Protein AF-0000000082934826 (afdb_homodimer)

Radius of gyration: 30.68 Å; Cα contacts (8 Å, |Δi|>4): 494; chains: 2; bounding box: 65×77×59 Å

Foldseek 3Di:
DDPVVVVVVVVCVVVVVVDVVVDDLVNVLLVVLLVVLLVVLVVCLVVVLVCCVPVHCQLVVQLVVVLVLLDDDDPQPCVDLVSLLVSLVPDPDDPVLSVVLNVPPDPVQCVVQVHDDSSSSSSNVVSSVVSSVVSSVVSSVVSSVVSVVVCVVVCVSVVCDVNPVVVVVVVVVVVVVVVLVVLLVVLVVVVVCPPPPVCVVVVVVLVPDDPSVVSNVPSVVVVVCVVVVD/DDPVVVVVVVVCVVVVVVDVVVDDLVNVLLVVLLVVLLVVLVVCLVVVLVCCVPVHCQLVVQLVVVLVLLDDDPPQPCVDLVSLLVSLVPDPDDPVLSVVLNVQPDPVQCVVQVHDDSSSSSSNVVSSVVSSVVSSVVSSVVSSVVSVVVCVVVCVSVVCDVNPVVVVVVVVVVVVVVVLVVLLVVLVVVVVCPPPPVCVVVVVVLVPDDVSVVSNVPSVVVVVCVVVVD

Structure (mmCIF, N/CA/C/O backbone):
data_AF-0000000082934826-model_v1
#
loop_
_entity.id
_entity.type
_entity.pdbx_description
1 polymer 'CvpA family protein'
#
loop_
_atom_site.group_PDB
_atom_site.id
_atom_site.type_symbol
_atom_site.label_atom_id
_atom_site.label_alt_id
_atom_site.label_comp_id
_atom_site.label_asym_id
_atom_site.label_entity_id
_atom_site.label_seq_id
_atom_site.pdbx_PDB_ins_code
_atom_site.Cartn_x
_atom_site.Cartn_y
_atom_site.Cartn_z
_atom_site.occupancy
_atom_site.B_iso_or_equiv
_atom_site.auth_seq_id
_atom_site.auth_comp_id
_atom_site.auth_asym_id
_atom_site.auth_atom_id
_atom_site.pdbx_PDB_model_num
ATOM 1 N N . MET A 1 1 ? -9.789 19.953 -13.57 1 86.5 1 MET A N 1
ATOM 2 C CA . MET A 1 1 ? -8.516 20.375 -12.984 1 86.5 1 MET A CA 1
ATOM 3 C C . MET A 1 1 ? -8.383 21.891 -13.008 1 86.5 1 MET A C 1
ATOM 5 O O . MET A 1 1 ? -8.711 22.531 -14.016 1 86.5 1 MET A O 1
ATOM 9 N N . ASN A 1 2 ? -8.141 22.547 -11.875 1 93.75 2 ASN A N 1
ATOM 10 C CA . ASN A 1 2 ? -7.98 24 -11.812 1 93.75 2 ASN A CA 1
ATOM 11 C C . ASN A 1 2 ? -6.59 24.391 -11.312 1 93.75 2 ASN A C 1
ATOM 13 O O . ASN A 1 2 ? -5.668 23.562 -11.336 1 93.75 2 ASN A O 1
ATOM 17 N N . VAL A 1 3 ? -6.438 25.641 -10.992 1 94.25 3 VAL A N 1
ATOM 18 C CA . VAL A 1 3 ? -5.137 26.203 -10.633 1 94.25 3 VAL A CA 1
ATOM 19 C C . VAL A 1 3 ? -4.598 25.484 -9.391 1 94.25 3 VAL A C 1
ATOM 21 O O . VAL A 1 3 ? -3.395 25.25 -9.281 1 94.25 3 VAL A O 1
ATOM 24 N N . ALA A 1 4 ? -5.492 25.156 -8.484 1 95.19 4 ALA A N 1
ATOM 25 C CA . ALA A 1 4 ? -5.074 24.469 -7.266 1 95.19 4 ALA A CA 1
ATOM 26 C C . ALA A 1 4 ? -4.445 23.109 -7.598 1 95.19 4 ALA A C 1
ATOM 28 O O . ALA A 1 4 ? -3.432 22.734 -7.008 1 95.19 4 ALA A O 1
ATOM 29 N N . ASP A 1 5 ? -4.984 22.453 -8.531 1 96.56 5 ASP A N 1
ATOM 30 C CA . ASP A 1 5 ? -4.453 21.172 -8.969 1 96.56 5 ASP A CA 1
ATOM 31 C C . ASP A 1 5 ? -3.078 21.328 -9.609 1 96.56 5 ASP A C 1
ATOM 33 O O . ASP A 1 5 ? -2.166 20.547 -9.344 1 96.56 5 ASP A O 1
ATOM 37 N N . ILE A 1 6 ? -2.971 22.344 -10.391 1 95.69 6 ILE A N 1
ATOM 38 C CA . ILE A 1 6 ? -1.717 22.578 -11.094 1 95.69 6 ILE A CA 1
ATOM 39 C C . ILE A 1 6 ? -0.618 22.922 -10.086 1 95.69 6 ILE A C 1
ATOM 41 O O . ILE A 1 6 ? 0.515 22.453 -10.219 1 95.69 6 ILE A O 1
ATOM 45 N N . LEU A 1 7 ? -0.935 23.719 -9.109 1 95.44 7 LEU A N 1
ATOM 46 C CA . LEU A 1 7 ? 0.039 24.094 -8.094 1 95.44 7 LEU A CA 1
ATOM 47 C C . LEU A 1 7 ? 0.5 22.891 -7.293 1 95.44 7 LEU A C 1
ATOM 49 O O . LEU A 1 7 ? 1.692 22.734 -7.016 1 95.44 7 LEU A O 1
ATOM 53 N N . VAL A 1 8 ? -0.449 22.016 -6.98 1 95.69 8 VAL A N 1
ATOM 54 C CA . VAL A 1 8 ? -0.119 20.812 -6.219 1 95.69 8 VAL A CA 1
ATOM 55 C C . VAL A 1 8 ? 0.763 19.891 -7.062 1 95.69 8 VAL A C 1
ATOM 57 O O . VAL A 1 8 ? 1.768 19.359 -6.578 1 95.69 8 VAL A O 1
ATOM 60 N N . LEU A 1 9 ? 0.412 19.797 -8.32 1 95.19 9 LEU A N 1
ATOM 61 C CA . LEU A 1 9 ? 1.194 18.938 -9.203 1 95.19 9 LEU A CA 1
ATOM 62 C C . LEU A 1 9 ? 2.596 19.516 -9.406 1 95.19 9 LEU A C 1
ATOM 64 O O . LEU 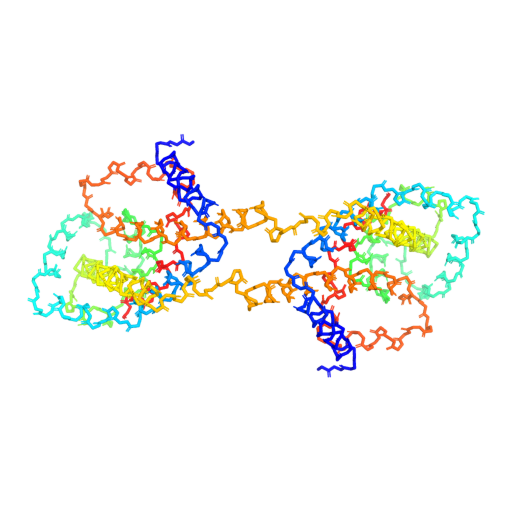A 1 9 ? 3.576 18.766 -9.414 1 95.19 9 LEU A O 1
ATOM 68 N N . ALA A 1 10 ? 2.678 20.797 -9.633 1 95.75 10 ALA A N 1
ATOM 69 C CA . ALA A 1 10 ? 3.973 21.453 -9.781 1 95.75 10 ALA A CA 1
ATOM 70 C C . ALA A 1 10 ? 4.844 21.234 -8.547 1 95.75 10 ALA A C 1
ATOM 72 O O . ALA A 1 10 ? 6.047 20.984 -8.664 1 95.75 10 ALA A O 1
ATOM 73 N N . PHE A 1 11 ? 4.27 21.391 -7.418 1 95.81 11 PHE A N 1
ATOM 74 C CA . PHE A 1 11 ? 4.98 21.172 -6.164 1 95.81 11 PHE A CA 1
ATOM 75 C C . PHE A 1 11 ? 5.562 19.766 -6.109 1 95.81 11 PHE A C 1
ATOM 77 O O . PHE A 1 11 ? 6.727 19.578 -5.742 1 95.81 11 PHE A O 1
ATOM 84 N N . PHE A 1 12 ? 4.758 18.703 -6.543 1 95.38 12 PHE A N 1
ATOM 85 C CA . PHE A 1 12 ? 5.219 17.312 -6.508 1 95.38 12 PHE A CA 1
ATOM 86 C C . PHE A 1 12 ? 6.324 17.094 -7.531 1 95.38 12 PHE A C 1
ATOM 88 O O . PHE A 1 12 ? 7.285 16.359 -7.262 1 95.38 12 PHE A O 1
ATOM 95 N N . VAL A 1 13 ? 6.188 17.734 -8.656 1 95.12 13 VAL A N 1
ATOM 96 C CA . VAL A 1 13 ? 7.195 17.562 -9.695 1 95.12 13 VAL A CA 1
ATOM 97 C C . VAL A 1 13 ? 8.523 18.172 -9.234 1 95.12 13 VAL A C 1
ATOM 99 O O . VAL A 1 13 ? 9.578 17.547 -9.375 1 95.12 13 VAL A O 1
ATOM 102 N N . VAL A 1 14 ? 8.453 19.344 -8.641 1 95.12 14 VAL A N 1
ATOM 103 C CA . VAL A 1 14 ? 9.656 20.031 -8.18 1 95.12 14 VAL A CA 1
ATOM 104 C C . VAL A 1 14 ? 10.297 19.234 -7.043 1 95.12 14 VAL A C 1
ATOM 106 O O . VAL A 1 14 ? 11.5 18.969 -7.062 1 95.12 14 VAL A O 1
ATOM 109 N N . ASN A 1 15 ? 9.484 18.812 -6.066 1 93.88 15 ASN A N 1
ATOM 110 C CA . ASN A 1 15 ? 9.984 18.031 -4.938 1 93.88 15 ASN A CA 1
ATOM 111 C C . ASN A 1 15 ? 10.539 16.672 -5.395 1 93.88 15 ASN A C 1
ATOM 113 O O . ASN A 1 15 ? 11.578 16.234 -4.906 1 93.88 15 ASN A O 1
ATOM 117 N N . GLY A 1 16 ? 9.805 16.094 -6.312 1 94.19 16 GLY A N 1
ATOM 118 C CA . GLY A 1 16 ? 10.281 14.836 -6.863 1 94.19 16 GLY A CA 1
ATOM 119 C C . GLY A 1 16 ? 11.578 14.977 -7.645 1 94.19 16 GLY A C 1
ATOM 120 O O . GLY A 1 16 ? 12.477 14.141 -7.52 1 94.19 16 GLY A O 1
ATOM 121 N N . TRP A 1 17 ? 11.68 16.094 -8.398 1 93.62 17 TRP A N 1
ATOM 122 C CA . TRP A 1 17 ? 12.867 16.328 -9.203 1 93.62 17 TRP A CA 1
ATOM 123 C C . TRP A 1 17 ? 14.086 16.562 -8.32 1 93.62 17 TRP A C 1
ATOM 125 O O . TRP A 1 17 ? 15.172 16.031 -8.594 1 93.62 17 TRP A O 1
ATOM 135 N N . ILE A 1 18 ? 13.984 17.312 -7.352 1 93.44 18 ILE A N 1
ATOM 136 C CA . ILE A 1 18 ? 15.062 17.578 -6.41 1 93.44 18 ILE A CA 1
ATOM 137 C C . ILE A 1 18 ? 15.516 16.281 -5.758 1 93.44 18 ILE A C 1
ATOM 139 O O . ILE A 1 18 ? 16.719 16 -5.664 1 93.44 18 ILE A O 1
ATOM 143 N N . ALA A 1 19 ? 14.586 15.406 -5.387 1 92.56 19 ALA A N 1
ATOM 144 C CA . ALA A 1 19 ? 14.891 14.133 -4.738 1 92.56 19 ALA A CA 1
ATOM 145 C C . ALA A 1 19 ? 15.516 13.148 -5.723 1 92.56 19 ALA A C 1
ATOM 147 O O . ALA A 1 19 ? 16.375 12.344 -5.344 1 92.56 19 ALA A O 1
ATOM 148 N N . TYR A 1 20 ? 15.047 13.312 -6.953 1 90.56 20 TYR A N 1
ATOM 149 C CA . TYR A 1 20 ? 15.648 12.531 -8.016 1 90.56 20 TYR A CA 1
ATOM 150 C C . TYR A 1 20 ? 17.141 12.82 -8.141 1 90.56 20 TYR A C 1
ATOM 152 O O . TYR A 1 20 ? 17.953 11.906 -8.242 1 90.56 20 TYR A O 1
ATOM 160 N N . LYS A 1 21 ? 17.391 14.109 -8.078 1 89.81 21 LYS A N 1
ATOM 161 C CA . LYS A 1 21 ? 18.781 14.539 -8.211 1 89.81 21 LYS A CA 1
ATOM 162 C C . LYS A 1 21 ? 19.594 14.18 -6.973 1 89.81 21 LYS A C 1
ATOM 164 O O . LYS A 1 21 ? 20.766 13.852 -7.074 1 89.81 21 LYS A O 1
ATOM 169 N N . ARG A 1 22 ? 19.047 14.164 -5.805 1 84.44 22 ARG A N 1
ATOM 170 C CA . ARG A 1 22 ? 19.719 13.883 -4.539 1 84.44 22 ARG A CA 1
ATOM 171 C C . ARG A 1 22 ? 19.984 12.391 -4.379 1 84.44 22 ARG A C 1
ATOM 173 O O . ARG A 1 22 ? 20.969 11.992 -3.76 1 84.44 22 ARG A O 1
ATOM 180 N N . GLY A 1 23 ? 19.016 11.547 -4.922 1 80.56 23 GLY A N 1
ATOM 181 C CA . GLY A 1 23 ? 19.188 10.102 -4.859 1 80.56 23 GLY A CA 1
ATOM 182 C C . GLY A 1 23 ? 18.453 9.461 -3.699 1 80.56 23 GLY A C 1
ATOM 183 O O . GLY A 1 23 ? 17.828 10.156 -2.9 1 80.56 23 GLY A O 1
ATOM 184 N N . LEU A 1 24 ? 18.5 8.25 -3.607 1 80.44 24 LEU A N 1
ATOM 185 C CA . LEU A 1 24 ? 17.734 7.395 -2.711 1 80.44 24 LEU A CA 1
ATOM 186 C C . LEU A 1 24 ? 18.094 7.66 -1.256 1 80.44 24 LEU A C 1
ATOM 188 O O . LEU A 1 24 ? 17.219 7.957 -0.435 1 80.44 24 LEU A O 1
ATOM 192 N N . VAL A 1 25 ? 19.344 7.562 -0.94 1 76.81 25 VAL A N 1
ATOM 193 C CA . VAL A 1 25 ? 19.812 7.59 0.444 1 76.81 25 VAL A CA 1
ATOM 194 C C . VAL A 1 25 ? 19.422 8.914 1.093 1 76.81 25 VAL A C 1
ATOM 196 O O . VAL A 1 25 ? 18.797 8.938 2.16 1 76.81 25 VAL A O 1
ATOM 199 N N . LEU A 1 26 ? 19.703 9.992 0.47 1 79.81 26 LEU A N 1
ATOM 200 C CA . LEU A 1 26 ? 19.406 11.305 1.022 1 79.81 26 LEU A CA 1
ATOM 201 C C . LEU A 1 26 ? 17.906 11.547 1.1 1 79.81 26 LEU A C 1
ATOM 203 O O . LEU A 1 26 ? 17.406 12.086 2.09 1 79.81 26 LEU A O 1
ATOM 207 N N . SER A 1 27 ? 17.281 11.086 0.056 1 86.56 27 SER A N 1
ATOM 208 C CA . SER A 1 27 ? 15.828 11.266 0.029 1 86.56 27 SER A CA 1
ATOM 209 C C . SER A 1 27 ? 15.148 10.422 1.095 1 86.56 27 SER A C 1
ATOM 211 O O . SER A 1 27 ? 14.156 10.844 1.691 1 86.56 27 SER A O 1
ATOM 213 N N . LEU A 1 28 ? 15.641 9.281 1.301 1 83.81 28 LEU A N 1
ATOM 214 C CA . LEU A 1 28 ? 15.117 8.422 2.361 1 83.81 28 LEU A CA 1
ATOM 215 C C . LEU A 1 28 ? 15.344 9.055 3.73 1 83.81 28 LEU A C 1
ATOM 217 O O . LEU A 1 28 ? 14.445 9.039 4.582 1 83.81 28 LEU A O 1
ATOM 221 N N . PHE A 1 29 ? 16.453 9.578 3.936 1 81.38 29 PHE A N 1
ATOM 222 C CA . PHE A 1 29 ? 16.75 10.219 5.211 1 81.38 29 PHE A CA 1
ATOM 223 C C . PHE A 1 29 ? 15.82 11.406 5.449 1 81.38 29 PHE A C 1
ATOM 225 O O . PHE A 1 29 ? 15.344 11.609 6.57 1 81.38 29 PHE A O 1
ATOM 232 N N . LYS A 1 30 ? 15.609 12.117 4.422 1 85.94 30 LYS A N 1
ATOM 233 C CA . LYS A 1 30 ? 14.711 13.266 4.539 1 85.94 30 LYS A CA 1
ATOM 234 C C . LYS A 1 30 ? 13.289 12.82 4.871 1 85.94 30 LYS A C 1
ATOM 236 O O . LYS A 1 30 ? 12.602 13.461 5.668 1 85.94 30 LYS A O 1
ATOM 241 N N . LEU A 1 31 ? 12.938 11.773 4.25 1 89.19 31 LEU A N 1
ATOM 242 C CA . LEU A 1 31 ? 11.617 11.234 4.52 1 89.19 31 LEU A CA 1
ATOM 243 C C . LEU A 1 31 ? 11.516 10.734 5.957 1 89.19 31 LEU A C 1
ATOM 245 O O . LEU A 1 31 ? 10.547 11.039 6.66 1 89.19 31 LEU A O 1
ATOM 249 N N . ILE A 1 32 ? 12.508 10 6.387 1 86.12 32 ILE A N 1
ATOM 250 C CA . ILE A 1 32 ? 12.523 9.469 7.746 1 86.12 32 ILE A CA 1
ATOM 251 C C . ILE A 1 32 ? 12.516 10.617 8.75 1 86.12 32 ILE A C 1
ATOM 253 O O . ILE A 1 32 ? 11.789 10.57 9.75 1 86.12 32 ILE A O 1
ATOM 257 N N . SER A 1 33 ? 13.297 11.586 8.438 1 85.88 33 SER A N 1
ATOM 258 C CA . SER A 1 33 ? 13.344 12.758 9.305 1 85.88 33 SER A CA 1
ATOM 259 C C . SER A 1 33 ? 11.984 13.453 9.375 1 85.88 33 SER A C 1
ATOM 261 O O . SER A 1 33 ? 11.547 13.867 10.453 1 85.88 33 SER A O 1
ATOM 263 N N . SER A 1 34 ? 11.328 13.5 8.203 1 89.12 34 SER A N 1
ATOM 264 C CA . SER A 1 34 ? 10.016 14.148 8.156 1 89.12 34 SER A CA 1
ATOM 265 C C . SER A 1 34 ? 8.984 13.359 8.953 1 89.12 34 SER A C 1
ATOM 267 O O . SER A 1 34 ? 8.188 13.938 9.695 1 89.12 34 SER A O 1
ATOM 269 N N . ILE A 1 35 ? 9.016 12.117 8.875 1 90.81 35 ILE A N 1
ATOM 270 C CA . ILE A 1 35 ? 8.102 11.258 9.609 1 90.81 35 ILE A CA 1
ATOM 271 C C . ILE A 1 35 ? 8.383 11.359 11.109 1 90.81 35 ILE A C 1
ATOM 273 O O . ILE A 1 35 ? 7.461 11.516 11.914 1 90.81 35 ILE A O 1
ATOM 277 N N . ALA A 1 36 ? 9.656 11.273 11.438 1 89.44 36 ALA A N 1
ATOM 278 C CA . ALA A 1 36 ? 10.047 11.414 12.844 1 89.44 36 ALA A CA 1
ATOM 279 C C . ALA A 1 36 ? 9.602 12.758 13.406 1 89.44 36 ALA A C 1
ATOM 281 O O . ALA A 1 36 ? 9.102 12.836 14.523 1 89.44 36 ALA A O 1
ATOM 282 N N . SER A 1 37 ? 9.805 13.781 12.57 1 91.06 37 SER A N 1
ATOM 283 C CA . SER A 1 37 ? 9.398 15.117 12.992 1 91.06 37 SER A CA 1
ATOM 284 C C . SER A 1 37 ? 7.895 15.188 13.219 1 91.06 37 SER A C 1
ATOM 286 O O . SER A 1 37 ? 7.434 15.836 14.164 1 91.06 37 SER A O 1
ATOM 288 N N . MET A 1 38 ? 7.16 14.523 12.43 1 88.75 38 MET A N 1
ATOM 289 C CA . MET A 1 38 ? 5.703 14.5 12.562 1 88.75 38 MET A CA 1
ATOM 290 C C . MET A 1 38 ? 5.289 13.812 13.859 1 88.75 38 MET A C 1
ATOM 292 O O . MET A 1 38 ? 4.445 14.32 14.602 1 88.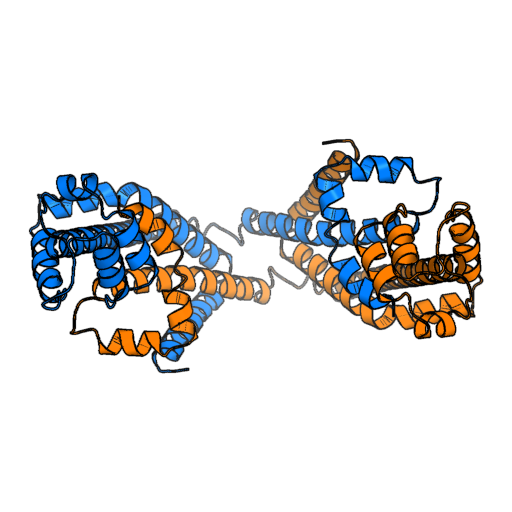75 38 MET A O 1
ATOM 296 N N . ILE A 1 39 ? 5.879 12.727 14.164 1 88.31 39 ILE A N 1
ATOM 297 C CA . ILE A 1 39 ? 5.57 11.961 15.367 1 88.31 39 ILE A CA 1
ATOM 298 C C . ILE A 1 39 ? 5.949 12.773 16.609 1 88.31 39 ILE A C 1
ATOM 300 O O . ILE A 1 39 ? 5.164 12.883 17.547 1 88.31 39 ILE A O 1
ATOM 304 N N . LEU A 1 40 ? 7.102 13.359 16.516 1 89 40 LEU A N 1
ATOM 305 C CA . LEU A 1 40 ? 7.559 14.156 17.641 1 89 40 LEU A CA 1
ATOM 306 C C . LEU A 1 40 ? 6.684 15.391 17.828 1 89 40 LEU A C 1
ATOM 308 O O . LEU A 1 40 ? 6.414 15.805 18.953 1 89 40 LEU A O 1
ATOM 312 N N . SER A 1 41 ? 6.297 15.93 16.719 1 90 41 SER A N 1
ATOM 313 C CA . SER A 1 41 ? 5.422 17.094 16.812 1 90 41 SER A CA 1
ATOM 314 C C . SER A 1 41 ? 4.094 16.734 17.484 1 90 41 SER A C 1
ATOM 316 O O . SER A 1 41 ? 3.545 17.531 18.25 1 90 41 SER A O 1
ATOM 318 N N . TYR A 1 42 ? 3.652 15.578 17.297 1 86.12 42 TYR A N 1
ATOM 319 C CA . TYR A 1 42 ? 2.412 15.109 17.891 1 86.12 42 TYR A CA 1
ATOM 320 C C . TYR A 1 42 ? 2.57 14.938 19.406 1 86.12 42 TYR A C 1
ATOM 322 O O . TYR A 1 42 ? 1.627 15.164 20.156 1 86.12 42 TYR A O 1
ATOM 330 N N . THR A 1 43 ? 3.682 14.562 19.875 1 87.62 43 THR A N 1
ATOM 331 C CA . THR A 1 43 ? 3.916 14.305 21.297 1 87.62 43 THR A CA 1
ATOM 332 C C . THR A 1 43 ? 4.262 15.594 22.031 1 87.62 43 THR A C 1
ATOM 334 O O . THR A 1 43 ? 3.93 15.75 23.203 1 87.62 43 THR A O 1
ATOM 337 N N . LEU A 1 44 ? 4.758 16.578 21.312 1 91.44 44 LEU A N 1
ATOM 338 C CA . LEU A 1 44 ? 5.316 17.75 21.984 1 91.44 44 LEU A CA 1
ATOM 339 C C . LEU A 1 44 ? 4.41 18.969 21.812 1 91.44 44 LEU A C 1
ATOM 341 O O . LEU A 1 44 ? 4.555 19.953 22.531 1 91.44 44 LEU A O 1
ATOM 345 N N . TYR A 1 45 ? 3.471 18.906 20.859 1 90.62 45 TYR A N 1
ATOM 346 C CA . TYR A 1 45 ? 2.711 20.109 20.547 1 90.62 45 TYR A CA 1
ATOM 347 C C . TYR A 1 45 ? 1.927 20.594 21.75 1 90.62 45 TYR A C 1
ATOM 349 O O . TYR A 1 45 ? 1.688 21.797 21.891 1 90.62 45 TYR A O 1
ATOM 357 N N . PRO A 1 46 ? 1.474 19.688 22.703 1 89.81 46 PRO A N 1
ATOM 358 C CA . PRO A 1 46 ? 0.703 20.172 23.844 1 89.81 46 PRO A CA 1
ATOM 359 C C . PRO A 1 46 ? 1.494 21.156 24.719 1 89.81 46 PRO A C 1
ATOM 361 O O . PRO A 1 46 ? 0.915 22.062 25.312 1 89.81 46 PRO A O 1
ATOM 364 N N . ILE A 1 47 ? 2.752 20.969 24.812 1 92.44 47 ILE A N 1
ATOM 365 C CA . ILE A 1 47 ? 3.604 21.859 25.578 1 92.44 47 ILE A CA 1
ATOM 366 C C . ILE A 1 47 ? 3.572 23.266 24.953 1 92.44 47 ILE A C 1
ATOM 368 O O . ILE A 1 47 ? 3.377 24.25 25.656 1 92.44 47 ILE A O 1
ATOM 372 N N . VAL A 1 48 ? 3.654 23.312 23.656 1 92.88 48 VAL A N 1
ATOM 373 C CA . VAL A 1 48 ? 3.66 24.578 22.938 1 92.88 48 VAL A CA 1
ATOM 374 C C . VAL A 1 48 ? 2.258 25.188 22.953 1 92.88 48 VAL A C 1
ATOM 376 O O . VAL A 1 48 ? 2.1 26.391 23.109 1 92.88 48 VAL A O 1
ATOM 379 N N . SER A 1 49 ? 1.272 24.328 22.781 1 92.44 49 SER A N 1
ATOM 380 C CA . SER A 1 49 ? -0.113 24.781 22.812 1 92.44 49 SER A CA 1
ATOM 381 C C . SER A 1 49 ? -0.453 25.438 24.156 1 92.44 49 SER A C 1
ATOM 383 O O . SER A 1 49 ? -1.064 26.5 24.188 1 92.44 49 SER A O 1
ATOM 385 N N . ALA A 1 50 ? -0.083 24.781 25.25 1 92.12 50 ALA A N 1
ATOM 386 C CA . ALA A 1 50 ? -0.32 25.328 26.594 1 92.12 50 ALA A CA 1
ATOM 387 C C . ALA A 1 50 ? 0.37 26.672 26.766 1 92.12 50 ALA A C 1
ATOM 389 O O . ALA A 1 50 ? -0.214 27.609 27.328 1 92.12 50 ALA A O 1
ATOM 390 N N . TYR A 1 51 ? 1.535 26.75 26.297 1 93 51 TYR A N 1
ATOM 391 C CA . TYR A 1 51 ? 2.279 28 26.375 1 93 51 TYR A CA 1
ATOM 392 C C . TYR A 1 51 ? 1.584 29.109 25.578 1 93 51 TYR A C 1
ATOM 394 O O . TYR A 1 51 ? 1.428 30.234 26.078 1 93 51 TYR A O 1
ATOM 402 N N . LEU A 1 52 ? 1.084 28.812 24.375 1 91.62 52 LEU A N 1
ATOM 403 C CA . LEU A 1 52 ? 0.436 29.797 23.516 1 91.62 52 LEU A CA 1
ATOM 404 C C . LEU A 1 52 ? -0.892 30.25 24.125 1 91.62 52 LEU A C 1
ATOM 406 O O . LEU A 1 52 ? -1.259 31.422 24.016 1 91.62 52 LEU A O 1
ATOM 410 N N . ARG A 1 53 ? -1.503 29.391 24.797 1 88.31 53 ARG A N 1
ATOM 411 C CA . ARG A 1 53 ? -2.803 29.688 25.391 1 88.31 53 ARG A CA 1
ATOM 412 C C . ARG A 1 53 ? -2.654 30.562 26.625 1 88.31 53 ARG A C 1
ATOM 414 O O . ARG A 1 53 ? -3.477 31.453 26.859 1 88.31 53 ARG A O 1
ATOM 421 N N . THR A 1 54 ? -1.649 30.281 27.391 1 88.44 54 THR A N 1
ATOM 422 C CA . THR A 1 54 ? -1.512 30.953 28.672 1 88.44 54 THR A CA 1
ATOM 423 C C . THR A 1 54 ? -0.674 32.219 28.547 1 88.44 54 THR A C 1
ATOM 425 O O . THR A 1 54 ? -0.919 33.219 29.234 1 88.44 54 THR A O 1
ATOM 428 N N . SER A 1 55 ? 0.233 32.156 27.656 1 90.75 55 SER A N 1
ATOM 429 C CA . SER A 1 55 ? 1.212 33.25 27.609 1 90.75 55 SER A CA 1
ATOM 430 C C . SER A 1 55 ? 0.873 34.25 26.5 1 90.75 55 SER A C 1
ATOM 432 O O . SER A 1 55 ? 1.453 35.344 26.453 1 90.75 55 SER A O 1
ATOM 434 N N . THR A 1 56 ? -0.021 33.875 25.641 1 88.56 56 THR A N 1
ATOM 435 C CA . THR A 1 56 ? -0.381 34.781 24.547 1 88.56 56 THR A CA 1
ATOM 436 C C . THR A 1 56 ? -1.894 34.969 24.484 1 88.56 56 THR A C 1
ATOM 438 O O . THR A 1 56 ? -2.646 34.219 25.125 1 88.56 56 THR A O 1
ATOM 441 N N . SER A 1 57 ? -2.369 36.031 23.797 1 90.44 57 SER A N 1
ATOM 442 C CA . SER A 1 57 ? -3.793 36.281 23.609 1 90.44 57 SER A CA 1
ATOM 443 C C . SER A 1 57 ? -4.297 35.656 22.312 1 90.44 57 SER A C 1
ATOM 445 O O . SER A 1 57 ? -5.332 36.062 21.781 1 90.44 57 SER A O 1
ATOM 447 N N . LEU A 1 58 ? -3.514 34.656 21.875 1 89.06 58 LEU A N 1
ATOM 448 C CA . LEU A 1 58 ? -3.799 34.094 20.562 1 89.06 58 LEU A CA 1
ATOM 449 C C . LEU A 1 58 ? -5.133 33.344 20.562 1 89.06 58 LEU A C 1
ATOM 451 O O . LEU A 1 58 ? -5.914 33.469 19.625 1 89.06 58 LEU A O 1
ATOM 455 N N . PHE A 1 59 ? -5.383 32.656 21.578 1 88 59 PHE A N 1
ATOM 456 C CA . PHE A 1 59 ? -6.633 31.906 21.688 1 88 59 PHE A CA 1
ATOM 457 C C . PHE A 1 59 ? -7.828 32.844 21.609 1 88 59 PHE A C 1
ATOM 459 O O . PHE A 1 59 ? -8.75 32.625 20.828 1 88 59 PHE A O 1
ATOM 466 N N . ASP A 1 60 ? -7.766 33.875 22.406 1 88.06 60 ASP A N 1
ATOM 467 C CA . ASP A 1 60 ? -8.859 34.812 22.453 1 88.06 60 ASP A CA 1
ATOM 468 C C . ASP A 1 60 ? -9.016 35.562 21.109 1 88.06 60 ASP A C 1
ATOM 470 O O . ASP A 1 60 ? -10.141 35.812 20.672 1 88.06 60 ASP A O 1
ATOM 474 N N . LYS A 1 61 ? -7.902 35.844 20.562 1 88.62 61 LYS A N 1
ATOM 475 C CA . LYS A 1 61 ? -7.938 36.5 19.266 1 88.62 61 LYS A CA 1
ATOM 476 C C . LYS A 1 61 ? -8.586 35.594 18.203 1 88.62 61 LYS A C 1
ATOM 478 O O . LYS A 1 61 ? -9.391 36.062 17.406 1 88.62 61 LYS A O 1
ATOM 483 N N . MET A 1 62 ? -8.281 34.344 18.266 1 87.88 62 MET A N 1
ATOM 484 C CA . MET A 1 62 ? -8.852 33.375 17.312 1 87.88 62 MET A CA 1
ATOM 485 C C . MET A 1 62 ? -10.352 33.219 17.547 1 87.88 62 MET A C 1
ATOM 487 O O . MET A 1 62 ? -11.133 33.25 16.594 1 87.88 62 MET A O 1
ATOM 491 N N . LYS A 1 63 ? -10.688 33.125 18.797 1 88.31 63 LYS A N 1
ATOM 492 C CA . LYS A 1 63 ? -12.102 32.969 19.125 1 88.31 63 LYS A CA 1
ATOM 493 C C . LYS A 1 63 ? -12.914 34.156 18.672 1 88.31 63 LYS A C 1
ATOM 495 O O . LYS A 1 63 ? -14 34.031 18.109 1 88.31 63 LYS A O 1
ATOM 500 N N . THR A 1 64 ? -12.398 35.312 18.875 1 87.75 64 THR A N 1
ATOM 501 C CA . THR A 1 64 ? -13.094 36.562 18.531 1 87.75 64 THR A CA 1
ATOM 502 C C . THR A 1 64 ? -13.203 36.719 17.016 1 87.75 64 THR A C 1
ATOM 504 O O . THR A 1 64 ? -14.133 37.344 16.516 1 87.75 64 THR A O 1
ATOM 507 N N . GLN A 1 65 ? -12.25 36.156 16.312 1 85.75 65 GLN A N 1
ATOM 508 C CA . GLN A 1 65 ? -12.258 36.219 14.859 1 85.75 65 GLN A CA 1
ATOM 509 C C . GLN A 1 65 ? -13.227 35.219 14.258 1 85.75 65 GLN A C 1
ATOM 511 O O . GLN A 1 65 ? -13.828 35.469 13.211 1 85.75 65 GLN A O 1
ATOM 516 N N . ILE A 1 66 ? -13.453 34.125 14.953 1 87.44 66 ILE A N 1
ATOM 517 C CA . ILE A 1 66 ? -14.234 33.031 14.414 1 87.44 66 ILE A CA 1
ATOM 518 C C . ILE A 1 66 ? -15.703 33.188 14.789 1 87.44 66 ILE A C 1
ATOM 520 O O . ILE A 1 66 ? -16.594 32.906 13.992 1 87.44 66 ILE A O 1
ATOM 524 N N . ALA A 1 67 ? -16.016 33.75 15.969 1 86.44 67 ALA A N 1
ATOM 525 C CA . ALA A 1 67 ? -17.359 33.812 16.531 1 86.44 67 ALA A CA 1
ATOM 526 C C . ALA A 1 67 ? -18.312 34.531 15.602 1 86.44 67 ALA A C 1
ATOM 528 O O . ALA A 1 67 ? -19.422 34.062 15.32 1 86.44 67 ALA A O 1
ATOM 529 N N . PRO A 1 68 ? -17.828 35.594 15.023 1 85.19 68 PRO A N 1
ATOM 530 C CA . PRO A 1 68 ? -18.766 36.344 14.18 1 85.19 68 PRO A CA 1
ATOM 531 C C . PRO A 1 68 ? -19.094 35.625 12.883 1 85.19 68 PRO A C 1
ATOM 533 O O . PRO A 1 68 ? -20.109 35.938 12.242 1 85.19 68 PRO A O 1
ATOM 536 N N . THR A 1 69 ? -18.297 34.688 12.445 1 81.62 69 THR A N 1
ATOM 537 C CA . THR A 1 69 ? -18.516 34 11.188 1 81.62 69 THR A CA 1
ATOM 538 C C . THR A 1 69 ? -19.562 32.906 11.359 1 81.62 69 THR A C 1
ATOM 540 O O . THR A 1 69 ? -20.094 32.375 10.367 1 81.62 69 THR A O 1
ATOM 543 N N . ILE A 1 70 ? -19.797 32.562 12.586 1 83.94 70 ILE A N 1
ATOM 544 C CA . ILE A 1 70 ? -20.828 31.562 12.898 1 83.94 70 ILE A CA 1
ATOM 545 C C . ILE A 1 70 ? -22.172 32.25 13.086 1 83.94 70 ILE A C 1
ATOM 547 O O . ILE A 1 70 ? -22.453 32.812 14.148 1 83.94 70 ILE A O 1
ATOM 551 N N . LEU A 1 71 ? -22.906 32.281 12.039 1 77.75 71 LEU A N 1
ATOM 552 C CA . LEU A 1 71 ? -24.188 32.969 12.102 1 77.75 71 LEU A CA 1
ATOM 553 C C . LEU A 1 71 ? -25.312 31.953 12.359 1 77.75 71 LEU A C 1
ATOM 555 O O . LEU A 1 71 ? -25.5 31.016 11.586 1 77.75 71 LEU A O 1
ATOM 559 N N . VAL A 1 72 ? -25.812 32.094 13.453 1 73.31 72 VAL A N 1
ATOM 560 C CA . VAL A 1 72 ? -26.984 31.281 13.781 1 73.31 72 VAL A CA 1
ATOM 561 C C . VAL A 1 72 ? -28.25 31.984 13.312 1 73.31 72 VAL A C 1
ATOM 563 O O . VAL A 1 72 ? -28.641 33.031 13.859 1 73.31 72 VAL A O 1
ATOM 566 N N . PRO A 1 73 ? -28.719 31.516 12.172 1 69.56 73 PRO A N 1
ATOM 567 C CA . PRO A 1 73 ? -29.938 32.156 11.703 1 69.56 73 PRO A CA 1
ATOM 568 C C . PRO A 1 73 ? -31.031 32.25 12.773 1 69.56 73 PRO A C 1
ATOM 570 O O . PRO A 1 73 ? -31.109 31.344 13.625 1 69.56 73 PRO A O 1
ATOM 573 N N . GLU A 1 74 ? -31.797 33.344 12.664 1 63.69 74 GLU A N 1
ATOM 574 C CA . GLU A 1 74 ? -32.969 33.469 13.508 1 63.69 74 GLU A CA 1
ATOM 575 C C . GLU A 1 74 ? -33.969 32.344 13.273 1 63.69 74 GLU A C 1
ATOM 577 O O . GLU A 1 74 ? -34.219 31.953 12.125 1 63.69 74 GLU A O 1
ATOM 582 N N . GLY A 1 75 ? -34.344 31.547 14.352 1 62.06 75 GLY A N 1
ATOM 583 C CA . GLY A 1 75 ? -35.312 30.5 14.195 1 62.06 75 GLY A CA 1
ATOM 584 C C . GLY A 1 75 ? -34.719 29.109 14.312 1 62.06 75 GLY A C 1
ATOM 585 O O . GLY A 1 75 ? -35.438 28.109 14.344 1 62.06 75 GLY A O 1
ATOM 586 N N . THR A 1 76 ? -33.469 29.047 14.102 1 64.75 76 THR A N 1
ATOM 587 C CA . THR A 1 76 ? -32.812 27.734 14.234 1 64.75 76 THR A CA 1
ATOM 588 C C . THR A 1 76 ? -33.031 27.172 15.641 1 64.75 76 THR A C 1
ATOM 590 O O . THR A 1 76 ? -32.75 27.859 16.625 1 64.75 76 THR A O 1
ATOM 593 N N . LYS A 1 77 ? -33.812 26.156 15.656 1 66.31 77 LYS A N 1
ATOM 594 C CA . LYS A 1 77 ? -34.125 25.5 16.938 1 66.31 77 LYS A CA 1
ATOM 595 C C . LYS A 1 77 ? -32.844 24.906 17.547 1 66.31 77 LYS A C 1
ATOM 597 O O . LYS A 1 77 ? -32.719 23.688 17.609 1 66.31 77 LYS A O 1
ATOM 602 N N . ILE A 1 78 ? -31.969 25.625 18 1 71.56 78 ILE A N 1
ATOM 603 C CA . ILE A 1 78 ? -30.703 25.156 18.516 1 71.56 78 ILE A CA 1
ATOM 604 C C . ILE A 1 78 ? -30.891 24.594 19.922 1 71.56 78 ILE A C 1
ATOM 606 O O . ILE A 1 78 ? -29.953 24.125 20.562 1 71.56 78 ILE A O 1
ATOM 610 N N . ASN A 1 79 ? -32.219 24.531 20.25 1 76.69 79 ASN A N 1
ATOM 611 C CA . ASN A 1 79 ? -32.531 24 21.578 1 76.69 79 ASN A CA 1
ATOM 612 C C . ASN A 1 79 ? -32.656 22.469 21.531 1 76.69 79 ASN A C 1
ATOM 614 O O . ASN A 1 79 ? -32.594 21.812 22.562 1 76.69 79 ASN A O 1
ATOM 618 N N . THR A 1 80 ? -32.688 22.031 20.312 1 78.56 80 THR A N 1
ATOM 619 C CA . THR A 1 80 ? -32.781 20.578 20.172 1 78.56 80 THR A CA 1
ATOM 620 C C . THR A 1 80 ? -31.453 20.016 19.625 1 78.56 80 THR A C 1
ATOM 622 O O . THR A 1 80 ? -30.734 20.703 18.891 1 78.56 80 THR A O 1
ATOM 625 N N . LEU A 1 81 ? -31.203 18.812 20.016 1 82.88 81 LEU A N 1
ATOM 626 C CA . LEU A 1 81 ? -29.984 18.141 19.547 1 82.88 81 LEU A CA 1
ATOM 627 C C . LEU A 1 81 ? -29.969 18.047 18.016 1 82.88 81 LEU A C 1
ATOM 629 O O . LEU A 1 81 ? -28.938 18.266 17.391 1 82.88 81 LEU A O 1
ATOM 633 N N . GLU A 1 82 ? -31.094 17.797 17.516 1 85.25 82 GLU A N 1
ATOM 634 C CA . GLU A 1 82 ? -31.219 17.688 16.062 1 85.25 82 GLU A CA 1
ATOM 635 C C . GLU A 1 82 ? -30.953 19.031 15.375 1 85.25 82 GLU A C 1
ATOM 637 O O . GLU A 1 82 ? -30.297 19.078 14.336 1 85.25 82 GLU A O 1
ATOM 642 N N . GLY A 1 83 ? -31.547 19.984 15.93 1 85.38 83 GLY A N 1
ATOM 643 C CA . GLY A 1 83 ? -31.328 21.312 15.391 1 85.38 83 GLY A CA 1
ATOM 644 C C . GLY A 1 83 ? -29.859 21.734 15.422 1 85.38 83 GLY A C 1
ATOM 645 O O . GLY A 1 83 ? -29.359 22.344 14.484 1 85.38 83 GLY A O 1
ATOM 646 N N . GLN A 1 84 ? -29.219 21.375 16.5 1 88.38 84 GLN A N 1
ATOM 647 C CA . GLN A 1 84 ? -27.797 21.703 16.641 1 88.38 84 GLN A CA 1
ATOM 648 C C . GLN A 1 84 ? -26.953 20.938 15.617 1 88.38 84 GLN A C 1
ATOM 650 O O . GLN A 1 84 ? -26.031 21.516 15.023 1 88.38 84 GLN A O 1
ATOM 655 N N . VAL A 1 85 ? -27.266 19.734 15.461 1 89.19 85 VAL A N 1
ATOM 656 C CA . VAL A 1 85 ? -26.547 18.891 14.508 1 89.19 85 VAL A CA 1
ATOM 657 C C . VAL A 1 85 ? -26.734 19.453 13.094 1 89.19 85 VAL A C 1
ATOM 659 O O . VAL A 1 85 ? -25.781 19.531 12.32 1 89.19 85 VAL A O 1
ATOM 662 N N . ASN A 1 86 ? -27.953 19.828 12.781 1 87.69 86 ASN A N 1
ATOM 663 C CA . ASN A 1 86 ? -28.219 20.406 11.469 1 87.69 86 ASN A CA 1
ATOM 664 C C . ASN A 1 86 ? -27.469 21.719 11.258 1 87.69 86 ASN A C 1
ATOM 666 O O . ASN A 1 86 ? -26.969 21.984 10.164 1 87.69 86 ASN A O 1
ATOM 670 N N . PHE A 1 87 ? -27.5 22.5 12.312 1 88.5 87 PHE A N 1
ATOM 671 C CA . PHE A 1 87 ? -26.781 23.766 12.242 1 88.5 87 PHE A CA 1
ATOM 672 C C . PHE A 1 87 ? -25.297 23.516 11.953 1 88.5 87 PHE A C 1
ATOM 674 O O . PHE A 1 87 ? -24.719 24.172 11.086 1 88.5 87 PHE A O 1
ATOM 681 N N . ILE A 1 88 ? -24.734 22.578 12.656 1 88.81 88 ILE A N 1
ATOM 682 C CA . ILE A 1 88 ? -23.312 22.266 12.508 1 88.81 88 ILE A CA 1
ATOM 683 C C . ILE A 1 88 ? -23.047 21.734 11.102 1 88.81 88 ILE A C 1
ATOM 685 O O . ILE A 1 88 ? -22.047 22.094 10.477 1 88.81 88 ILE A O 1
ATOM 689 N N . ASN A 1 89 ? -23.922 20.938 10.609 1 87.44 89 ASN A N 1
ATOM 690 C CA . ASN A 1 89 ? -23.766 20.359 9.281 1 87.44 89 ASN A CA 1
ATOM 691 C C . ASN A 1 89 ? -23.844 21.406 8.188 1 87.44 89 ASN A C 1
ATOM 693 O O . ASN A 1 89 ? -23.344 21.203 7.082 1 87.44 89 ASN A O 1
ATOM 697 N N . ASP A 1 90 ? -24.438 22.516 8.531 1 83 90 ASP A N 1
ATOM 698 C CA . ASP A 1 90 ? -24.625 23.578 7.547 1 83 90 ASP A CA 1
ATOM 699 C C . ASP A 1 90 ? -23.453 24.562 7.566 1 83 90 ASP A C 1
ATOM 701 O O . ASP A 1 90 ? -23.359 25.438 6.719 1 83 90 ASP A O 1
ATOM 705 N N . LEU A 1 91 ? -22.641 24.422 8.531 1 82.06 91 LEU A N 1
ATOM 706 C CA . LEU A 1 91 ? -21.469 25.281 8.609 1 82.06 91 LEU A CA 1
ATOM 707 C C . LEU A 1 91 ? -20.547 25.062 7.41 1 82.06 91 LEU A C 1
ATOM 709 O O . LEU A 1 91 ? -20.516 23.953 6.855 1 82.06 91 LEU A O 1
ATOM 713 N N . ASN A 1 92 ? -19.828 26.031 7.027 1 75.94 92 ASN A N 1
ATOM 714 C CA . ASN A 1 92 ? -18.891 25.953 5.918 1 75.94 92 ASN A CA 1
ATOM 715 C C . ASN A 1 92 ? -17.5 25.516 6.391 1 75.94 92 ASN A C 1
ATOM 717 O O . ASN A 1 92 ? -16.531 26.266 6.281 1 75.94 92 ASN A O 1
ATOM 721 N N . VAL A 1 93 ? -17.453 24.281 6.988 1 76.25 93 VAL A N 1
ATOM 722 C CA . VAL A 1 93 ? -16.203 23.688 7.453 1 76.25 93 VAL A CA 1
ATOM 723 C C . VAL A 1 93 ? -16.062 22.281 6.887 1 76.25 93 VAL A C 1
ATOM 725 O O . VAL A 1 93 ? -17.047 21.672 6.438 1 76.25 93 VAL A O 1
ATOM 728 N N . PRO A 1 94 ? -14.922 21.734 6.844 1 73.44 94 PRO A N 1
ATOM 729 C CA . PRO A 1 94 ? -14.703 20.391 6.32 1 73.44 94 PRO A CA 1
ATOM 730 C C . PRO A 1 94 ? -15.469 19.312 7.102 1 73.44 94 PRO A C 1
ATOM 732 O O . PRO A 1 94 ? -15.742 19.5 8.289 1 73.44 94 PRO A O 1
ATOM 735 N N . LYS A 1 95 ? -15.688 18.203 6.395 1 76.31 95 LYS A N 1
ATOM 736 C CA . LYS A 1 95 ? -16.484 17.125 6.934 1 76.31 95 LYS A CA 1
ATOM 737 C C . LYS A 1 95 ? -15.891 16.578 8.227 1 76.31 95 LYS A C 1
ATOM 739 O O . LYS A 1 95 ? -16.609 16.266 9.18 1 76.31 95 LYS A O 1
ATOM 744 N N . PHE A 1 96 ? -14.656 16.578 8.234 1 74.88 96 PHE A N 1
ATOM 745 C CA . PHE A 1 96 ? -14 16.031 9.414 1 74.88 96 PHE A CA 1
ATOM 746 C C . PHE A 1 96 ? -14.297 16.906 10.641 1 74.88 96 PHE A C 1
ATOM 748 O O . PHE A 1 96 ? -14.531 16.375 11.734 1 74.88 96 PHE A O 1
ATOM 755 N N . LEU A 1 97 ? -14.336 18.156 10.508 1 77.88 97 LEU A N 1
ATOM 756 C CA . LEU A 1 97 ? -14.586 19.078 11.602 1 77.88 97 LEU A CA 1
ATOM 757 C C . LEU A 1 97 ? -16.047 19.031 12.031 1 77.88 97 LEU A C 1
ATOM 759 O O . LEU A 1 97 ? -16.359 19.125 13.219 1 77.88 97 LEU A O 1
ATOM 763 N N . LYS A 1 98 ? -16.875 18.875 11.023 1 83.81 98 LYS A N 1
ATOM 764 C CA . LYS A 1 98 ? -18.297 18.734 11.344 1 83.81 98 LYS A CA 1
ATOM 765 C C . LYS A 1 98 ? -18.531 17.531 12.258 1 83.81 98 LYS A C 1
ATOM 767 O O . LYS A 1 98 ? -19.266 17.641 13.25 1 83.81 98 LYS A O 1
ATOM 772 N N . GLY A 1 99 ? -17.844 16.469 11.906 1 82.5 99 GLY A N 1
ATOM 773 C CA . GLY A 1 99 ? -18 15.266 12.711 1 82.5 99 GLY A CA 1
ATOM 774 C C . GLY A 1 99 ? -17.531 15.445 14.141 1 82.5 99 GLY A C 1
ATOM 775 O O . GLY A 1 99 ? -18.219 15.039 15.086 1 82.5 99 GLY A O 1
ATOM 776 N N . VAL A 1 100 ? -16.5 16.078 14.266 1 81.38 100 VAL A N 1
ATOM 777 C CA . VAL A 1 100 ? -15.914 16.234 15.594 1 81.38 100 VAL A CA 1
ATOM 778 C C . VAL A 1 100 ? -16.75 17.219 16.406 1 81.38 100 VAL A C 1
ATOM 780 O O . VAL A 1 100 ? -16.953 17.016 17.609 1 81.38 100 VAL A O 1
ATOM 783 N N . LEU A 1 101 ? -17.281 18.25 15.812 1 86.5 101 LEU A N 1
ATOM 784 C CA . LEU A 1 101 ? -18.109 19.234 16.516 1 86.5 101 LEU A CA 1
ATOM 785 C C . LEU A 1 101 ? -19.406 18.594 17 1 86.5 101 LEU A C 1
ATOM 787 O O . LEU A 1 101 ? -19.844 18.875 18.125 1 86.5 101 LEU A O 1
ATOM 791 N N . VAL A 1 102 ? -19.922 17.75 16.125 1 88.44 102 VAL A N 1
ATOM 792 C CA . VAL A 1 102 ? -21.172 17.078 16.5 1 88.44 102 VAL A CA 1
ATOM 793 C C . VAL A 1 102 ? -20.891 16.094 17.641 1 88.44 102 VAL A C 1
ATOM 795 O O . VAL A 1 102 ? -21.641 16.047 18.625 1 88.44 102 VAL A O 1
ATOM 798 N N . GLU A 1 103 ? -19.797 15.406 17.547 1 85.94 103 GLU A N 1
ATOM 799 C CA . GLU A 1 103 ? -19.438 14.375 18.516 1 85.94 103 GLU A CA 1
ATOM 800 C C . GLU A 1 103 ? -19.156 14.984 19.891 1 85.94 103 GLU A C 1
ATOM 802 O O . GLU A 1 103 ? -19.438 14.375 20.922 1 85.94 103 GLU A O 1
ATOM 807 N N . ASN A 1 104 ? -18.688 16.203 19.922 1 85.06 104 ASN A N 1
ATOM 808 C CA . ASN A 1 104 ? -18.25 16.812 21.172 1 85.06 104 ASN A CA 1
ATOM 809 C C . ASN A 1 104 ? -19.219 17.891 21.641 1 85.06 104 ASN A C 1
ATOM 811 O O . ASN A 1 104 ? -18.891 18.688 22.516 1 85.06 104 ASN A O 1
ATOM 815 N N . ASN A 1 105 ? -20.328 17.875 20.938 1 87.75 105 ASN A N 1
ATOM 816 C CA . ASN A 1 105 ? -21.375 18.812 21.375 1 87.75 105 ASN A CA 1
ATOM 817 C C . ASN A 1 105 ? -22.141 18.266 22.578 1 87.75 105 ASN A C 1
ATOM 819 O O . ASN A 1 105 ? -23.266 17.781 22.438 1 87.75 105 ASN A O 1
ATOM 823 N N . ASN A 1 106 ? -21.531 18.359 23.672 1 84.94 106 ASN A N 1
ATOM 824 C CA . ASN A 1 106 ? -22.109 17.875 24.906 1 84.94 106 ASN A CA 1
ATOM 825 C C . ASN A 1 106 ? -21.75 18.766 26.094 1 84.94 106 ASN A C 1
ATOM 827 O O . ASN A 1 106 ? -20.922 19.656 25.969 1 84.94 106 ASN A O 1
ATOM 831 N N . SER A 1 107 ? -22.406 18.469 27.281 1 81.69 107 SER A N 1
ATOM 832 C CA . SER A 1 107 ? -22.297 19.328 28.453 1 81.69 107 SER A CA 1
ATOM 833 C C . SER A 1 107 ? -20.891 19.328 29.016 1 81.69 107 SER A C 1
ATOM 835 O O . SER A 1 107 ? -20.422 20.328 29.562 1 81.69 107 SER A O 1
ATOM 837 N N . GLU A 1 108 ? -20.281 18.234 28.828 1 82 108 GLU A N 1
ATOM 838 C CA . GLU A 1 108 ? -18.938 18.125 29.375 1 82 108 GLU A CA 1
ATOM 839 C C . GLU A 1 108 ? -17.984 19.094 28.672 1 82 108 GLU A C 1
ATOM 841 O O . GLU A 1 108 ? -17.234 19.812 29.344 1 82 108 GLU A O 1
ATOM 846 N N . ILE A 1 109 ? -18.094 19.172 27.438 1 81.06 109 ILE A N 1
ATOM 847 C CA . ILE A 1 109 ? -17.203 20.031 26.656 1 81.06 109 ILE A CA 1
ATOM 848 C C . ILE A 1 109 ? -17.594 21.5 26.859 1 81.06 109 ILE A C 1
ATOM 850 O O . ILE A 1 109 ? -16.734 22.375 26.938 1 81.06 109 ILE A O 1
ATOM 854 N N . TYR A 1 110 ? -18.859 21.734 27.031 1 83.19 110 TYR A N 1
ATOM 855 C CA . TYR A 1 110 ? -19.312 23.094 27.328 1 83.19 110 TYR A CA 1
ATOM 856 C C . TYR A 1 110 ? -18.703 23.609 28.625 1 83.19 110 TYR A C 1
ATOM 858 O O . TYR A 1 110 ? -18.312 24.766 28.703 1 83.19 110 TYR A O 1
ATOM 866 N N . SER A 1 111 ? -18.625 22.703 29.547 1 82.38 111 SER A N 1
ATOM 867 C CA . SER A 1 111 ? -18.047 23.062 30.828 1 82.38 111 SER A CA 1
ATOM 868 C C . SER A 1 111 ? -16.547 23.344 30.719 1 82.38 111 SER A C 1
ATOM 870 O O . SER A 1 111 ? -16.031 24.297 31.312 1 82.38 111 SER A O 1
ATOM 872 N N . ILE A 1 112 ? -15.906 22.625 29.906 1 78 112 ILE A N 1
ATOM 873 C CA . ILE A 1 112 ? -14.461 22.75 29.719 1 78 112 ILE A CA 1
ATOM 874 C C . ILE A 1 112 ? -14.141 24.109 29.094 1 78 112 ILE A C 1
ATOM 876 O O . ILE A 1 112 ? -13.195 24.781 29.516 1 78 112 ILE A O 1
ATOM 880 N N . PHE A 1 113 ? -14.977 24.5 28.094 1 77.44 113 PHE A N 1
ATOM 881 C CA . PHE A 1 113 ? -14.734 25.766 27.406 1 77.44 113 PHE A CA 1
ATOM 882 C C . PHE A 1 113 ? -15.438 26.922 28.125 1 77.44 113 PHE A C 1
ATOM 884 O O . PHE A 1 113 ? -15.289 28.078 27.734 1 77.44 113 PHE A O 1
ATOM 891 N N . GLN A 1 114 ? -16.172 26.562 29.156 1 81 114 GLN A N 1
ATOM 892 C CA . GLN A 1 114 ? -16.938 27.531 29.938 1 81 114 GLN A CA 1
ATOM 893 C C . GLN A 1 114 ? -17.859 28.359 29.031 1 81 114 GLN A C 1
ATOM 895 O O . GLN A 1 114 ? -17.844 29.594 29.094 1 81 114 GLN A O 1
ATOM 900 N N . VAL A 1 115 ? -18.531 27.625 28.156 1 83.06 115 VAL A N 1
ATOM 901 C CA . VAL A 1 115 ? -19.469 28.266 27.234 1 83.06 115 VAL A CA 1
ATOM 902 C C . VAL A 1 115 ? -20.891 27.797 27.516 1 83.06 115 VAL A C 1
ATOM 904 O O . VAL A 1 115 ? -21.094 26.719 28.078 1 83.06 115 VAL A O 1
ATOM 907 N N . ASP A 1 116 ? -21.859 28.766 27.094 1 80.69 116 ASP A N 1
ATOM 908 C CA . ASP A 1 116 ? -23.25 28.438 27.375 1 80.69 116 ASP A CA 1
ATOM 909 C C . ASP A 1 116 ? -24.094 28.438 26.109 1 80.69 116 ASP A C 1
ATOM 911 O O . ASP A 1 116 ? -25.297 28.219 26.156 1 80.69 116 ASP A O 1
ATOM 915 N N . SER A 1 117 ? -23.391 28.766 25.062 1 85.69 117 SER A N 1
ATOM 916 C CA . SER A 1 117 ? -24.125 28.781 23.797 1 85.69 117 SER A CA 1
ATOM 917 C C . SER A 1 117 ? -23.422 27.938 22.734 1 85.69 117 SER A C 1
ATOM 919 O O . SER A 1 117 ? -22.203 27.734 22.812 1 85.69 117 SER A O 1
ATOM 921 N N . LEU A 1 118 ? -24.203 27.469 21.797 1 88.31 118 LEU A N 1
ATOM 922 C CA . LEU A 1 118 ? -23.688 26.672 20.688 1 88.31 118 LEU A CA 1
ATOM 923 C C . LEU A 1 118 ? -22.656 27.453 19.891 1 88.31 118 LEU A C 1
ATOM 925 O O . LEU A 1 118 ? -21.609 26.906 19.531 1 88.31 118 LEU A O 1
ATOM 929 N N . LYS A 1 119 ? -23.031 28.688 19.703 1 87.56 119 LYS A N 1
ATOM 930 C CA . LYS A 1 119 ? -22.141 29.562 18.953 1 87.56 119 LYS A CA 1
ATOM 931 C C . LYS A 1 119 ? -20.781 29.672 19.625 1 87.56 119 LYS A C 1
ATOM 933 O O . LYS A 1 119 ? -19.734 29.547 18.984 1 87.56 119 LYS A O 1
ATOM 938 N N . ASP A 1 120 ? -20.812 29.891 20.953 1 87.94 120 ASP A N 1
ATOM 939 C CA . ASP A 1 120 ? -19.578 30.031 21.734 1 87.94 120 ASP A CA 1
ATOM 940 C C . ASP A 1 120 ? -18.812 28.703 21.781 1 87.94 120 ASP A C 1
ATOM 942 O O . ASP A 1 120 ? -17.578 28.703 21.797 1 87.94 120 ASP A O 1
ATOM 946 N N . TYR A 1 121 ? -19.5 27.688 21.812 1 88.19 121 TYR A N 1
ATOM 947 C CA . TYR A 1 121 ? -18.891 26.359 21.812 1 88.19 121 TYR A CA 1
ATOM 948 C C . TYR A 1 121 ? -18.125 26.125 20.5 1 88.19 121 TYR A C 1
ATOM 950 O O . TYR A 1 121 ? -16.953 25.766 20.531 1 88.19 121 TYR A O 1
ATOM 958 N N . ILE A 1 122 ? -18.812 26.375 19.438 1 88.44 122 ILE A N 1
ATOM 959 C CA . ILE A 1 122 ? -18.219 26.141 18.125 1 88.44 122 ILE A CA 1
ATOM 960 C C . ILE A 1 122 ? -16.984 27.016 17.938 1 88.44 122 ILE A C 1
ATOM 962 O O . ILE A 1 122 ? -15.93 26.547 17.531 1 88.44 122 ILE A O 1
ATOM 966 N N . ALA A 1 123 ? -17.125 28.281 18.328 1 88.31 123 ALA A N 1
ATOM 967 C CA . ALA A 1 123 ? -16.016 29.219 18.188 1 88.31 123 ALA A CA 1
ATOM 968 C C . ALA A 1 123 ? -14.828 28.812 19.062 1 88.31 123 ALA A C 1
ATOM 970 O O . ALA A 1 123 ? -13.68 28.859 18.609 1 88.31 123 ALA A O 1
ATOM 971 N N . GLY A 1 124 ? -15.117 28.453 20.281 1 86.25 124 GLY A N 1
ATOM 972 C CA . GLY A 1 124 ? -14.07 28.016 21.188 1 86.25 124 GLY A CA 1
ATOM 973 C C . GLY A 1 124 ? -13.375 26.75 20.734 1 86.25 124 GLY A C 1
ATOM 974 O O . GLY A 1 124 ? -12.148 26.625 20.812 1 86.25 124 GLY A O 1
ATOM 975 N N . TYR A 1 125 ? -14.133 25.812 20.281 1 86.62 125 TYR A N 1
ATOM 976 C CA . TYR A 1 125 ? -13.586 24.531 19.828 1 86.62 125 TYR A CA 1
ATOM 977 C C . TYR A 1 125 ? -12.688 24.734 18.609 1 86.62 125 TYR A C 1
ATOM 979 O O . TYR A 1 125 ? -11.586 24.188 18.547 1 86.62 125 TYR A O 1
ATOM 987 N N . ILE A 1 126 ? -13.172 25.5 17.672 1 86.19 126 ILE A N 1
ATOM 988 C CA . ILE A 1 126 ? -12.391 25.766 16.469 1 86.19 126 ILE A CA 1
ATOM 989 C C . ILE A 1 126 ? -11.125 26.516 16.828 1 86.19 126 ILE A C 1
ATOM 991 O O . ILE A 1 126 ? -10.047 26.234 16.297 1 86.19 126 ILE A O 1
ATOM 995 N N . ALA A 1 127 ? -11.258 27.484 17.75 1 87.75 127 ALA A N 1
ATOM 996 C CA . ALA A 1 127 ? -10.094 28.234 18.203 1 87.75 127 ALA A CA 1
ATOM 997 C C . ALA A 1 127 ? -9.055 27.297 18.828 1 87.75 127 ALA A C 1
ATOM 999 O O . ALA A 1 127 ? -7.855 27.453 18.609 1 87.75 127 ALA A O 1
ATOM 1000 N N . ASN A 1 128 ? -9.539 26.391 19.562 1 86.94 128 ASN A N 1
ATOM 1001 C CA . ASN A 1 128 ? -8.664 25.406 20.188 1 86.94 128 ASN A CA 1
ATOM 1002 C C . ASN A 1 128 ? -7.938 24.562 19.156 1 86.94 128 ASN A C 1
ATOM 1004 O O . ASN A 1 128 ? -6.742 24.297 19.281 1 86.94 128 ASN A O 1
ATOM 1008 N N . ILE A 1 129 ? -8.664 24.141 18.188 1 85.56 129 ILE A N 1
ATOM 1009 C CA . ILE A 1 129 ? -8.07 23.359 17.109 1 85.56 129 ILE A CA 1
ATOM 1010 C C . ILE A 1 129 ? -7 24.188 16.391 1 85.56 129 ILE A C 1
ATOM 1012 O O . ILE A 1 129 ? -5.918 23.672 16.094 1 85.56 129 ILE A O 1
ATOM 1016 N N . CYS A 1 130 ? -7.27 25.438 16.188 1 88.06 130 CYS A N 1
ATOM 1017 C CA . CYS A 1 130 ? -6.336 26.328 15.508 1 88.06 130 CYS A CA 1
ATOM 1018 C C . CYS A 1 130 ? -5.039 26.469 16.297 1 88.06 130 CYS A C 1
ATOM 1020 O O . CYS A 1 130 ? -3.949 26.359 15.742 1 88.06 130 CYS A O 1
ATOM 1022 N N . ILE A 1 131 ? -5.188 26.688 17.562 1 89.25 131 ILE A N 1
ATOM 1023 C CA . ILE A 1 131 ? -4.004 26.844 18.406 1 89.25 131 ILE A CA 1
ATOM 1024 C C . ILE A 1 131 ? -3.195 25.547 18.406 1 89.25 131 ILE A C 1
ATOM 1026 O O . ILE A 1 131 ? -1.962 25.578 18.391 1 89.25 131 ILE A O 1
ATOM 1030 N N . ASN A 1 132 ? -3.877 24.453 18.469 1 88.19 132 ASN A N 1
ATOM 1031 C CA . ASN A 1 132 ? -3.197 23.156 18.438 1 88.19 132 ASN A CA 1
ATOM 1032 C C . ASN A 1 132 ? -2.463 22.953 17.109 1 88.19 132 ASN A C 1
ATOM 1034 O O . ASN A 1 132 ? -1.332 22.453 17.109 1 88.19 132 ASN A O 1
ATOM 1038 N N . ILE A 1 133 ? -3.107 23.312 16.047 1 88.88 133 ILE A N 1
ATOM 1039 C CA . ILE A 1 133 ? -2.486 23.188 14.727 1 88.88 133 ILE A CA 1
ATOM 1040 C C . ILE A 1 133 ? -1.246 24.062 14.656 1 88.88 133 ILE A C 1
ATOM 1042 O O . ILE A 1 133 ? -0.179 23.625 14.234 1 88.88 133 ILE A O 1
ATOM 1046 N N . ILE A 1 134 ? -1.418 25.281 15.07 1 91.12 134 ILE A N 1
ATOM 1047 C CA . ILE A 1 134 ? -0.301 26.219 15.047 1 91.12 134 ILE A CA 1
ATOM 1048 C C . ILE A 1 134 ? 0.855 25.672 15.875 1 91.12 134 ILE A C 1
ATOM 1050 O O . ILE A 1 134 ? 2.006 25.688 15.438 1 91.12 134 ILE A O 1
ATOM 1054 N N . SER A 1 135 ? 0.505 25.203 17.047 1 91.94 135 SER A N 1
ATOM 1055 C CA . SER A 1 135 ? 1.51 24.625 17.938 1 91.94 135 SER A CA 1
ATOM 1056 C C . SER A 1 135 ? 2.205 23.438 17.281 1 91.94 135 SER A C 1
ATOM 1058 O O . SER A 1 135 ? 3.432 23.312 17.328 1 91.94 135 SER A O 1
ATOM 1060 N N . MET A 1 136 ? 1.473 22.625 16.656 1 89.88 136 MET A N 1
ATOM 1061 C CA . MET A 1 136 ? 2.035 21.438 16.031 1 89.88 136 MET A CA 1
ATOM 1062 C C . MET A 1 136 ? 2.957 21.828 14.875 1 89.88 136 MET A C 1
ATOM 1064 O O . MET A 1 136 ? 4.023 21.219 14.703 1 89.88 136 MET A O 1
ATOM 1068 N N . VAL A 1 137 ? 2.514 22.766 14.109 1 91.06 137 VAL A N 1
ATOM 1069 C CA . VAL A 1 137 ? 3.291 23.203 12.953 1 91.06 137 VAL A CA 1
ATOM 1070 C C . VAL A 1 137 ? 4.609 23.812 13.43 1 91.06 137 VAL A C 1
ATOM 1072 O O . VAL A 1 137 ? 5.668 23.547 12.852 1 91.06 137 VAL A O 1
ATOM 1075 N N . ILE A 1 138 ? 4.52 24.594 14.43 1 92.88 138 ILE A N 1
ATOM 1076 C CA . ILE A 1 138 ? 5.727 25.203 14.984 1 92.88 138 ILE A CA 1
ATOM 1077 C C . ILE A 1 138 ? 6.691 24.109 15.43 1 92.88 138 ILE A C 1
ATOM 1079 O O . ILE A 1 138 ? 7.871 24.125 15.07 1 92.88 138 ILE A O 1
ATOM 1083 N N . VAL A 1 139 ? 6.184 23.156 16.203 1 91.94 139 VAL A N 1
ATOM 1084 C CA . VAL A 1 139 ? 7.027 22.078 16.703 1 91.94 139 VAL A CA 1
ATOM 1085 C C . VAL A 1 139 ? 7.582 21.281 15.531 1 91.94 139 VAL A C 1
ATOM 1087 O O . VAL A 1 139 ? 8.766 20.922 15.516 1 91.94 139 VAL A O 1
ATOM 1090 N N . PHE A 1 140 ? 6.805 21.031 14.562 1 92.06 140 PHE A N 1
ATOM 1091 C CA . PHE A 1 140 ? 7.223 20.281 13.391 1 92.06 140 PHE A CA 1
ATOM 1092 C C . PHE A 1 140 ? 8.406 20.938 12.703 1 92.06 140 PHE A C 1
ATOM 1094 O O . PHE A 1 140 ? 9.398 20.281 12.375 1 92.06 140 PHE A O 1
ATOM 1101 N N . PHE A 1 141 ? 8.289 22.188 12.5 1 91.38 141 PHE A N 1
ATOM 1102 C CA . PHE A 1 141 ? 9.352 22.906 11.805 1 91.38 141 PHE A CA 1
ATOM 1103 C C . PHE A 1 141 ? 10.617 22.938 12.648 1 91.38 141 PHE A C 1
ATOM 1105 O O . PHE A 1 141 ? 11.719 22.719 12.133 1 91.38 141 PHE A O 1
ATOM 1112 N N . VAL A 1 142 ? 10.477 23.25 13.898 1 92.94 142 VAL A N 1
ATOM 1113 C CA . VAL A 1 142 ? 11.633 23.344 14.781 1 92.94 142 VAL A CA 1
ATOM 1114 C C . VAL A 1 142 ? 12.336 21.984 14.852 1 92.94 142 VAL A C 1
ATOM 1116 O O . VAL A 1 142 ? 13.555 21.906 14.703 1 92.94 142 VAL A O 1
ATOM 1119 N N . VAL A 1 143 ? 11.523 20.938 15.062 1 91.56 143 VAL A N 1
ATOM 1120 C CA . VAL A 1 143 ? 12.078 19.594 15.18 1 91.56 143 VAL A CA 1
ATOM 1121 C C . VAL A 1 143 ? 12.688 19.172 13.852 1 91.56 143 VAL A C 1
ATOM 1123 O O . VAL A 1 143 ? 13.766 18.578 13.82 1 91.56 143 VAL A O 1
ATOM 1126 N N . SER A 1 144 ? 12.016 19.453 12.75 1 89 144 SER A N 1
ATOM 1127 C CA . SER A 1 144 ? 12.516 19.078 11.43 1 89 144 SER A CA 1
ATOM 1128 C C . SER A 1 144 ? 13.859 19.734 11.148 1 89 144 SER A C 1
ATOM 1130 O O . SER A 1 144 ? 14.781 19.062 10.648 1 89 144 SER A O 1
ATOM 1132 N N . VAL A 1 145 ? 14.016 21 11.422 1 88.12 145 VAL A N 1
ATOM 1133 C CA . VAL A 1 145 ? 15.266 21.734 11.219 1 88.12 145 VAL A CA 1
ATOM 1134 C C . VAL A 1 145 ? 16.344 21.156 12.141 1 88.12 145 VAL A C 1
ATOM 1136 O O . VAL A 1 145 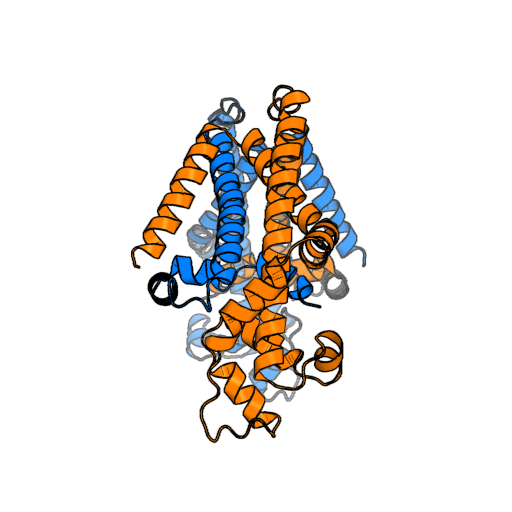? 17.484 20.969 11.727 1 88.12 145 VAL A O 1
ATOM 1139 N N . GLY A 1 146 ? 15.938 20.938 13.352 1 88.62 146 GLY A N 1
ATOM 1140 C CA . GLY A 1 146 ? 16.875 20.328 14.289 1 88.62 146 GLY A CA 1
ATOM 1141 C C . GLY A 1 146 ? 17.406 19 13.828 1 88.62 146 GLY A C 1
ATOM 1142 O O . GLY A 1 146 ? 18.609 18.75 13.891 1 88.62 146 GLY A O 1
ATOM 1143 N N . LEU A 1 147 ? 16.516 18.172 13.344 1 85 147 LEU A N 1
ATOM 1144 C CA . LEU A 1 147 ? 16.922 16.844 12.875 1 85 147 LEU A CA 1
ATOM 1145 C C . LEU A 1 147 ? 17.812 16.938 11.641 1 85 147 LEU A C 1
ATOM 1147 O O . LEU A 1 147 ? 18.766 16.172 11.492 1 85 147 LEU A O 1
ATOM 1151 N N . ARG A 1 148 ? 17.625 17.828 10.766 1 77.12 148 ARG A N 1
ATOM 1152 C CA . ARG A 1 148 ? 18.438 18.047 9.57 1 77.12 148 ARG A CA 1
ATOM 1153 C C . ARG A 1 148 ? 19.844 18.484 9.938 1 77.12 148 ARG A C 1
ATOM 1155 O O . ARG A 1 148 ? 20.812 18.047 9.32 1 77.12 148 ARG A O 1
ATOM 1162 N N . ILE A 1 149 ? 19.906 19.422 10.875 1 81.62 149 ILE A N 1
ATOM 1163 C CA . ILE A 1 149 ? 21.188 19.891 11.367 1 81.62 149 ILE A CA 1
ATOM 1164 C C . ILE A 1 149 ? 21.953 18.734 11.992 1 81.62 149 ILE A C 1
ATOM 1166 O O . ILE A 1 149 ? 23.156 18.562 11.727 1 81.62 149 ILE A O 1
ATOM 1170 N N . LEU A 1 150 ? 21.234 18.016 12.789 1 79.31 150 LEU A N 1
ATOM 1171 C CA . LEU A 1 150 ? 21.844 16.859 13.445 1 79.31 150 LEU A CA 1
ATOM 1172 C C . LEU A 1 150 ? 22.391 15.875 12.422 1 79.31 150 LEU A C 1
ATOM 1174 O O . LEU A 1 150 ? 23.531 15.398 12.555 1 79.31 150 LEU A O 1
ATOM 1178 N N . ILE A 1 151 ? 21.641 15.617 11.43 1 71.56 151 ILE A N 1
ATOM 1179 C CA . ILE A 1 151 ? 22.047 14.68 10.383 1 71.56 151 ILE A CA 1
ATOM 1180 C C . ILE A 1 151 ? 23.234 15.242 9.602 1 71.56 151 ILE A C 1
ATOM 1182 O O . ILE A 1 151 ? 24.156 14.516 9.258 1 71.56 151 ILE A O 1
ATOM 1186 N N . GLY A 1 152 ? 23.203 16.516 9.289 1 69.31 152 GLY A N 1
ATOM 1187 C CA . GLY A 1 152 ? 24.297 17.172 8.578 1 69.31 152 GLY A CA 1
ATOM 1188 C C . GLY A 1 152 ? 25.609 17.156 9.336 1 69.31 152 GLY A C 1
ATOM 1189 O O . GLY A 1 152 ? 26.672 16.953 8.75 1 69.31 152 GLY A O 1
ATOM 1190 N N . ILE A 1 153 ? 25.484 17.453 10.586 1 71.81 153 ILE A N 1
ATOM 1191 C CA . ILE A 1 153 ? 26.672 17.5 11.445 1 71.81 153 ILE A CA 1
ATOM 1192 C C . ILE A 1 153 ? 27.266 16.109 11.586 1 71.81 153 ILE A C 1
ATOM 1194 O O . ILE A 1 153 ? 28.484 15.93 11.562 1 71.81 153 ILE A O 1
ATOM 1198 N N . MET A 1 154 ? 26.422 15.148 11.797 1 63.47 154 MET A N 1
ATOM 1199 C CA . MET A 1 154 ? 26.875 13.781 12.016 1 63.47 154 MET A CA 1
ATOM 1200 C C . MET A 1 154 ? 27.438 13.18 10.727 1 63.47 154 MET A C 1
ATOM 1202 O O . MET A 1 154 ? 28.047 12.109 10.742 1 63.47 154 MET A O 1
ATOM 1206 N N . ASP A 1 155 ? 27.625 14.023 9.805 1 62.53 155 ASP A N 1
ATOM 1207 C CA . ASP A 1 155 ? 28.094 13.586 8.492 1 62.53 155 ASP A CA 1
ATOM 1208 C C . ASP A 1 155 ? 27.562 12.195 8.148 1 62.53 155 ASP A C 1
ATOM 1210 O O . ASP A 1 155 ? 28.281 11.367 7.598 1 62.53 155 ASP A O 1
ATOM 1214 N N . ILE A 1 156 ? 26.516 11.914 8.891 1 58.06 156 ILE A N 1
ATOM 1215 C CA . ILE A 1 156 ? 25.938 10.578 8.797 1 58.06 156 ILE A CA 1
ATOM 1216 C C . ILE A 1 156 ? 25.656 10.242 7.332 1 58.06 156 ILE A C 1
ATOM 1218 O O . ILE A 1 156 ? 25.906 9.109 6.898 1 58.06 156 ILE A O 1
ATOM 1222 N N . LEU A 1 157 ? 25.281 11.32 6.668 1 57.78 157 LEU A N 1
ATOM 1223 C CA . LEU A 1 157 ? 24.891 11.086 5.281 1 57.78 157 LEU A CA 1
ATOM 1224 C C . LEU A 1 157 ? 26.109 10.805 4.414 1 57.78 157 LEU A C 1
ATOM 1226 O O . LEU A 1 157 ? 26.047 10.016 3.471 1 57.78 157 LEU A O 1
ATOM 1230 N N . SER A 1 158 ? 27.109 11.68 4.664 1 55.53 158 SER A N 1
ATOM 1231 C CA . SER A 1 158 ? 28.312 11.523 3.859 1 55.53 158 SER A CA 1
ATOM 1232 C C . SER A 1 158 ? 28.969 10.172 4.102 1 55.53 158 SER A C 1
ATOM 1234 O O . SER A 1 158 ? 29.703 9.672 3.248 1 55.53 158 SER A O 1
ATOM 1236 N N . LYS A 1 159 ? 28.906 9.82 5.266 1 51.81 159 LYS A N 1
ATOM 1237 C CA . LYS A 1 159 ? 29.5 8.531 5.594 1 51.81 159 LYS A CA 1
ATOM 1238 C C . LYS A 1 159 ? 28.578 7.379 5.219 1 51.81 159 LYS A C 1
ATOM 1240 O O . LYS A 1 159 ? 28.922 6.211 5.379 1 51.81 159 LYS A O 1
ATOM 1245 N N . LEU A 1 160 ? 27.391 7.789 4.879 1 49.19 160 LEU A N 1
ATOM 1246 C CA . LEU A 1 160 ? 26.438 6.754 4.508 1 49.19 160 LEU A CA 1
ATOM 1247 C C . LEU A 1 160 ? 26.688 6.25 3.094 1 49.19 160 LEU A C 1
ATOM 1249 O O . LEU A 1 160 ? 26.453 6.969 2.119 1 49.19 160 LEU A O 1
ATOM 1253 N N . PRO A 1 161 ? 27.844 5.789 2.742 1 46.72 161 PRO A N 1
ATOM 1254 C CA . PRO A 1 161 ? 27.875 5.031 1.487 1 46.72 161 PRO A CA 1
ATOM 1255 C C . PRO A 1 161 ? 26.484 4.516 1.083 1 46.72 161 PRO A C 1
ATOM 1257 O O . PRO A 1 161 ? 25.609 4.383 1.932 1 46.72 161 PRO A O 1
ATOM 1260 N N . VAL A 1 162 ? 25.969 4.602 -0.213 1 52.16 162 VAL A N 1
ATOM 1261 C CA . VAL A 1 162 ? 24.797 3.76 -0.435 1 52.16 162 VAL A CA 1
ATOM 1262 C C . VAL A 1 162 ? 24.672 2.732 0.689 1 52.16 162 VAL A C 1
ATOM 1264 O O . VAL A 1 162 ? 25.484 1.81 0.785 1 52.16 162 VAL A O 1
ATOM 1267 N N . ILE A 1 163 ? 24.5 3.168 1.902 1 57.38 163 ILE A N 1
ATOM 1268 C CA . ILE A 1 163 ? 24.578 2.527 3.211 1 57.38 163 ILE A CA 1
ATOM 1269 C C . ILE A 1 163 ? 24.172 1.06 3.092 1 57.38 163 ILE A C 1
ATOM 1271 O O . ILE A 1 163 ? 23.172 0.737 2.453 1 57.38 163 ILE A O 1
ATOM 1275 N N . ASN A 1 164 ? 25.266 0.243 3.16 1 67.88 164 ASN A N 1
ATOM 1276 C CA . ASN A 1 164 ? 25.172 -1.212 3.176 1 67.88 164 ASN A CA 1
ATOM 1277 C C . ASN A 1 164 ? 23.875 -1.678 3.84 1 67.88 164 ASN A C 1
ATOM 1279 O O . ASN A 1 164 ? 23.234 -2.619 3.369 1 67.88 164 ASN A O 1
ATOM 1283 N N . SER A 1 165 ? 23.469 -0.759 4.812 1 73.69 165 SER A N 1
ATOM 1284 C CA . SER A 1 165 ? 22.297 -1.201 5.543 1 73.69 165 SER A CA 1
ATOM 1285 C C . SER A 1 165 ? 21.016 -0.988 4.719 1 73.69 165 SER A C 1
ATOM 1287 O O . SER A 1 165 ? 20.141 -1.855 4.684 1 73.69 165 SER A O 1
ATOM 1289 N N . VAL A 1 166 ? 20.984 0.193 4.07 1 75.12 166 VAL A N 1
ATOM 1290 C CA . VAL A 1 166 ? 19.812 0.479 3.248 1 75.12 166 VAL A CA 1
ATOM 1291 C C . VAL A 1 166 ? 19.75 -0.49 2.07 1 75.12 166 VAL A C 1
ATOM 1293 O O . VAL A 1 166 ? 18.688 -1.019 1.741 1 75.12 166 VAL A O 1
ATOM 1296 N N . ASN A 1 167 ? 20.906 -0.645 1.517 1 76.56 167 ASN A N 1
ATOM 1297 C CA . ASN A 1 167 ? 21.031 -1.602 0.422 1 76.56 167 ASN A CA 1
ATOM 1298 C C . ASN A 1 167 ? 20.547 -2.99 0.835 1 76.56 167 ASN A C 1
ATOM 1300 O O . ASN A 1 167 ? 19.766 -3.617 0.128 1 76.56 167 ASN A O 1
ATOM 1304 N N . ARG A 1 168 ? 20.875 -3.381 1.955 1 82.44 168 ARG A N 1
ATOM 1305 C CA . ARG A 1 168 ? 20.547 -4.715 2.445 1 82.44 168 ARG A CA 1
ATOM 1306 C C . ARG A 1 168 ? 19.078 -4.789 2.898 1 82.44 168 ARG A C 1
ATOM 1308 O O . ARG A 1 168 ? 18.422 -5.805 2.699 1 82.44 168 ARG A O 1
ATOM 1315 N N . LEU A 1 169 ? 18.656 -3.746 3.457 1 85.38 169 LEU A N 1
ATOM 1316 C CA . LEU A 1 169 ? 17.281 -3.713 3.92 1 85.38 169 LEU A CA 1
ATOM 1317 C C . LEU A 1 169 ? 16.312 -3.783 2.742 1 85.38 169 LEU A C 1
ATOM 1319 O O . LEU A 1 169 ? 15.328 -4.527 2.785 1 85.38 169 LEU A O 1
ATOM 1323 N N . PHE A 1 170 ? 16.656 -2.992 1.721 1 83.88 170 PHE A N 1
ATOM 1324 C CA . PHE A 1 170 ? 15.789 -3.037 0.545 1 83.88 170 PHE A CA 1
ATOM 1325 C C . PHE A 1 170 ? 15.891 -4.387 -0.154 1 83.88 170 PHE A C 1
ATOM 1327 O O . PHE A 1 170 ? 14.914 -4.875 -0.723 1 83.88 170 PHE A O 1
ATOM 1334 N N . GLY A 1 171 ? 17.062 -4.965 -0.078 1 86.31 171 GLY A N 1
ATOM 1335 C CA . GLY A 1 171 ? 17.188 -6.336 -0.54 1 86.31 171 GLY A CA 1
ATOM 1336 C C . GLY A 1 171 ? 16.25 -7.293 0.17 1 86.31 171 GLY A C 1
ATOM 1337 O O . GLY A 1 171 ? 15.562 -8.086 -0.473 1 86.31 171 GLY A O 1
ATOM 1338 N N . LEU A 1 172 ? 16.219 -7.051 1.466 1 91.25 172 LEU A N 1
ATOM 1339 C CA . LEU A 1 172 ? 15.344 -7.879 2.289 1 91.25 172 LEU A CA 1
ATOM 1340 C C . LEU A 1 172 ? 13.883 -7.703 1.878 1 91.25 172 LEU A C 1
ATOM 1342 O O . LEU A 1 172 ? 13.164 -8.688 1.698 1 91.25 172 LEU A O 1
ATOM 1346 N N . ILE A 1 173 ? 13.461 -6.492 1.635 1 91.81 173 ILE A N 1
ATOM 1347 C CA . ILE A 1 173 ? 12.086 -6.172 1.275 1 91.81 173 ILE A CA 1
ATOM 1348 C C . ILE A 1 173 ? 11.758 -6.777 -0.087 1 91.81 173 ILE A C 1
ATOM 1350 O O . ILE A 1 173 ? 10.719 -7.426 -0.251 1 91.81 173 ILE A O 1
ATOM 1354 N N . PHE A 1 174 ? 12.633 -6.602 -1.034 1 89.94 174 PHE A N 1
ATOM 1355 C CA . PHE A 1 174 ? 12.398 -7.152 -2.363 1 89.94 174 PHE A CA 1
ATOM 1356 C C . PHE A 1 174 ? 12.445 -8.672 -2.334 1 89.94 174 PHE A C 1
ATOM 1358 O O . PHE A 1 174 ? 11.734 -9.336 -3.094 1 89.94 174 PHE A O 1
ATOM 1365 N N . GLY A 1 175 ? 13.234 -9.195 -1.405 1 91.62 175 GLY A N 1
ATOM 1366 C CA . GLY A 1 175 ? 13.273 -10.633 -1.215 1 91.62 175 GLY A CA 1
ATOM 1367 C C . GLY A 1 175 ? 11.961 -11.203 -0.708 1 91.62 175 GLY A C 1
ATOM 1368 O O . GLY A 1 175 ? 11.508 -12.25 -1.18 1 91.62 175 GLY A O 1
ATOM 1369 N N . PHE A 1 176 ? 11.383 -10.445 0.164 1 94 176 PHE A N 1
ATOM 1370 C CA . PHE A 1 176 ? 10.078 -10.852 0.668 1 94 176 PHE A CA 1
ATOM 1371 C C . PHE A 1 176 ? 9.023 -10.789 -0.433 1 94 176 PHE A C 1
ATOM 1373 O O . PHE A 1 176 ? 8.219 -11.711 -0.584 1 94 176 PHE A O 1
ATOM 1380 N N . ALA A 1 177 ? 9.07 -9.711 -1.211 1 94 177 ALA A N 1
ATOM 1381 C CA . ALA A 1 177 ? 8.125 -9.547 -2.309 1 94 177 ALA A CA 1
ATOM 1382 C C . ALA A 1 177 ? 8.266 -10.68 -3.328 1 94 177 ALA A C 1
ATOM 1384 O O . ALA A 1 177 ? 7.266 -11.266 -3.756 1 94 177 ALA A O 1
ATOM 1385 N N . SER A 1 178 ? 9.5 -11.016 -3.643 1 92.12 178 SER A N 1
ATOM 1386 C CA . SER A 1 178 ? 9.734 -12.109 -4.574 1 92.12 178 SER A CA 1
ATOM 1387 C C . SER A 1 178 ? 9.312 -13.445 -3.971 1 92.12 178 SER A C 1
ATOM 1389 O O . SER A 1 178 ? 8.844 -14.336 -4.688 1 92.12 178 SER A O 1
ATOM 1391 N N . GLY A 1 179 ? 9.445 -13.539 -2.65 1 93.38 179 GLY A N 1
ATOM 1392 C CA . GLY A 1 179 ? 9.023 -14.734 -1.948 1 93.38 179 GLY A CA 1
ATOM 1393 C C . GLY A 1 179 ? 7.527 -14.969 -2.021 1 93.38 179 GLY A C 1
ATOM 1394 O O . GLY A 1 179 ? 7.078 -16.109 -2.18 1 93.38 179 GLY A O 1
ATOM 1395 N N . VAL A 1 180 ? 6.785 -13.914 -1.98 1 94.31 180 VAL A N 1
ATOM 1396 C CA . VAL A 1 180 ? 5.332 -14.023 -2.082 1 94.31 180 VAL A CA 1
ATOM 1397 C C . VAL A 1 180 ? 4.953 -14.594 -3.445 1 94.31 180 VAL A C 1
ATOM 1399 O O . VAL A 1 180 ? 4.125 -15.508 -3.535 1 94.31 180 VAL A O 1
ATOM 1402 N N . LEU A 1 181 ? 5.586 -14.078 -4.52 1 90.94 181 LEU A N 1
ATOM 1403 C CA . LEU A 1 181 ? 5.301 -14.562 -5.863 1 90.94 181 LEU A CA 1
ATOM 1404 C C . LEU A 1 181 ? 5.629 -16.047 -5.992 1 90.94 181 LEU A C 1
ATOM 1406 O O . LEU A 1 181 ? 4.84 -16.812 -6.547 1 90.94 181 LEU A O 1
ATOM 1410 N N . LYS A 1 182 ? 6.711 -16.484 -5.395 1 91.12 182 LYS A N 1
ATOM 1411 C CA . LYS A 1 182 ? 7.148 -17.875 -5.473 1 91.12 182 LYS A CA 1
ATOM 1412 C C . LYS A 1 182 ? 6.211 -18.781 -4.688 1 91.12 182 LYS A C 1
ATOM 1414 O O . LYS A 1 182 ? 5.859 -19.875 -5.156 1 91.12 182 LYS A O 1
ATOM 1419 N N . ILE A 1 183 ? 5.824 -18.312 -3.559 1 94.25 183 ILE A N 1
ATOM 1420 C CA . ILE A 1 183 ? 4.922 -19.109 -2.734 1 94.25 183 ILE A CA 1
ATOM 1421 C C . ILE A 1 183 ? 3.561 -19.219 -3.416 1 94.25 183 ILE A C 1
ATOM 1423 O O . ILE A 1 183 ? 2.9 -20.25 -3.336 1 94.25 183 ILE A O 1
ATOM 1427 N N . TRP A 1 184 ? 3.158 -18.109 -4.07 1 90.94 184 TRP A N 1
ATOM 1428 C CA . TRP A 1 184 ? 1.895 -18.141 -4.797 1 90.94 184 TRP A CA 1
ATOM 1429 C C . TRP A 1 184 ? 1.943 -19.156 -5.93 1 90.94 184 TRP A C 1
ATOM 1431 O O . TRP A 1 184 ? 0.977 -19.891 -6.16 1 90.94 184 TRP A O 1
ATOM 1441 N N . VAL A 1 185 ? 3.037 -19.219 -6.656 1 89.25 185 VAL A N 1
ATOM 1442 C CA . VAL A 1 185 ? 3.201 -20.203 -7.719 1 89.25 185 VAL A CA 1
ATOM 1443 C C . VAL A 1 185 ? 3.152 -21.609 -7.133 1 89.25 185 VAL A C 1
ATOM 1445 O O . VAL A 1 185 ? 2.496 -22.5 -7.68 1 89.25 185 VAL A O 1
ATOM 1448 N N . PHE A 1 186 ? 3.811 -21.812 -6.039 1 92.38 186 PHE A N 1
ATOM 1449 C CA . PHE A 1 186 ? 3.805 -23.094 -5.363 1 92.38 186 PHE A CA 1
ATOM 1450 C C . PHE A 1 186 ? 2.383 -23.516 -5.004 1 92.38 186 PHE A C 1
ATOM 1452 O O . PHE A 1 186 ? 1.986 -24.656 -5.246 1 92.38 186 PHE A O 1
ATOM 1459 N N . PHE A 1 187 ? 1.598 -22.578 -4.496 1 90.88 187 PHE A N 1
ATOM 1460 C CA . PHE A 1 187 ? 0.25 -22.906 -4.047 1 90.88 187 PHE A CA 1
ATOM 1461 C C . PHE A 1 187 ? -0.669 -23.156 -5.234 1 90.88 187 PHE A C 1
ATOM 1463 O O . PHE A 1 187 ? -1.609 -23.953 -5.141 1 90.88 187 PHE A O 1
ATOM 1470 N N . ILE A 1 188 ? -0.401 -22.516 -6.301 1 86.94 188 ILE A N 1
ATOM 1471 C CA . ILE A 1 188 ? -1.201 -22.781 -7.492 1 86.94 188 ILE A CA 1
ATOM 1472 C C . ILE A 1 188 ? -0.955 -24.219 -7.961 1 86.94 188 ILE A C 1
ATOM 1474 O O . ILE A 1 188 ? -1.886 -24.906 -8.383 1 86.94 188 ILE A O 1
ATOM 1478 N N . VAL A 1 189 ? 0.268 -24.656 -7.895 1 89.12 189 VAL A N 1
ATOM 1479 C CA . VAL A 1 189 ? 0.604 -26.031 -8.25 1 89.12 189 VAL A CA 1
ATOM 1480 C C . VAL A 1 189 ? -0.057 -27 -7.27 1 89.12 189 VAL A C 1
ATOM 1482 O O . VAL A 1 189 ? -0.622 -28.016 -7.676 1 89.12 189 VAL A O 1
ATOM 1485 N N . LEU A 1 190 ? -0.045 -26.609 -6.027 1 89.75 190 LEU A N 1
ATOM 1486 C CA . LEU A 1 190 ? -0.661 -27.453 -5.008 1 89.75 190 LEU A CA 1
ATOM 1487 C C . LEU A 1 190 ? -2.162 -27.578 -5.242 1 89.75 190 LEU A C 1
ATOM 1489 O O . LEU A 1 190 ? -2.76 -28.609 -4.93 1 89.75 190 LEU A O 1
ATOM 1493 N N . PHE A 1 191 ? -2.744 -26.562 -5.801 1 83.44 191 PHE A N 1
ATOM 1494 C CA . PHE A 1 191 ? -4.176 -26.531 -6.074 1 83.44 191 PHE A CA 1
ATOM 1495 C C . PHE A 1 191 ? -4.582 -27.672 -7 1 83.44 191 PHE A C 1
ATOM 1497 O O . PHE A 1 191 ? -5.684 -28.203 -6.887 1 83.44 191 PHE A O 1
ATOM 1504 N N . ILE A 1 192 ? -3.693 -28.078 -7.867 1 82.69 192 ILE A N 1
ATOM 1505 C CA . ILE A 1 192 ? -3.961 -29.156 -8.828 1 82.69 192 ILE A CA 1
ATOM 1506 C C . ILE A 1 192 ? -4.324 -30.438 -8.086 1 82.69 192 ILE A C 1
ATOM 1508 O O . ILE A 1 192 ? -5.133 -31.234 -8.562 1 82.69 192 ILE A O 1
ATOM 1512 N N . PHE A 1 193 ? -3.877 -30.531 -6.859 1 85.94 193 PHE A N 1
ATOM 1513 C CA . PHE A 1 193 ? -4.027 -31.797 -6.141 1 85.94 193 PHE A CA 1
ATOM 1514 C C . PHE A 1 193 ? -5.145 -31.703 -5.109 1 85.94 193 PHE A C 1
ATOM 1516 O O . PHE A 1 193 ? -5.266 -32.562 -4.234 1 85.94 193 PHE A O 1
ATOM 1523 N N . GLN A 1 194 ? -5.895 -30.688 -5.156 1 80.19 194 GLN A N 1
ATOM 1524 C CA . GLN A 1 194 ? -6.91 -30.422 -4.137 1 80.19 194 GLN A CA 1
ATOM 1525 C C . GLN A 1 194 ? -7.93 -31.562 -4.074 1 80.19 194 GLN A C 1
ATOM 1527 O O . GLN A 1 194 ? -8.43 -31.891 -2.998 1 80.19 194 GLN A O 1
ATOM 1532 N N . SER A 1 195 ? -8.258 -32.219 -5.27 1 76.62 195 SER A N 1
ATOM 1533 C CA . SER A 1 195 ? -9.281 -33.25 -5.336 1 76.62 195 SER A CA 1
ATOM 1534 C C . SER A 1 195 ? -8.68 -34.625 -5.125 1 76.62 195 SER A C 1
ATOM 1536 O O . SER A 1 195 ? -9.406 -35.625 -5.098 1 76.62 195 SER A O 1
ATOM 1538 N N . ASN A 1 196 ? -7.359 -34.625 -5.086 1 80.62 196 ASN A N 1
ATOM 1539 C CA . ASN A 1 196 ? -6.672 -35.906 -4.891 1 80.62 196 ASN A CA 1
ATOM 1540 C C . ASN A 1 196 ? -6.645 -36.312 -3.42 1 80.62 196 ASN A C 1
ATOM 1542 O O . ASN A 1 196 ? -6.105 -35.594 -2.582 1 80.62 196 ASN A O 1
ATOM 1546 N N . PRO A 1 197 ? -7.211 -37.438 -3.084 1 81.75 197 PRO A N 1
ATOM 1547 C CA . PRO A 1 197 ? -7.266 -37.875 -1.69 1 81.75 197 PRO A CA 1
ATOM 1548 C C . PRO A 1 197 ? -5.883 -38.031 -1.068 1 81.75 197 PRO A C 1
ATOM 1550 O O . PRO A 1 197 ? -5.73 -37.906 0.15 1 81.75 197 PRO A O 1
ATOM 1553 N N . ALA A 1 198 ? -4.883 -38.25 -1.91 1 85.12 198 ALA A N 1
ATOM 1554 C CA . ALA A 1 198 ? -3.52 -38.438 -1.423 1 85.12 198 ALA A CA 1
ATOM 1555 C C . ALA A 1 198 ? -2.99 -37.156 -0.758 1 85.12 198 ALA A C 1
ATOM 1557 O O . ALA A 1 198 ? -2.062 -37.219 0.053 1 85.12 198 ALA A O 1
ATOM 1558 N N . PHE A 1 199 ? -3.652 -36.094 -1.077 1 90.06 199 PHE A N 1
ATOM 1559 C CA . PHE A 1 199 ? -3.154 -34.812 -0.572 1 90.06 199 PHE A CA 1
ATOM 1560 C C . PHE A 1 199 ? -4.105 -34.25 0.471 1 90.06 199 PHE A C 1
ATOM 1562 O O . PHE A 1 199 ? -4.008 -33.062 0.823 1 90.06 199 PHE A O 1
ATOM 1569 N N . GLU A 1 200 ? -5 -35.062 0.959 1 87.19 200 GLU A N 1
ATOM 1570 C CA . GLU A 1 200 ? -6.012 -34.594 1.906 1 87.19 200 GLU A CA 1
ATOM 1571 C C . GLU A 1 200 ? -5.367 -34.031 3.166 1 87.19 200 GLU A C 1
ATOM 1573 O O . GLU A 1 200 ? -5.781 -33 3.662 1 87.19 200 GLU A O 1
ATOM 1578 N N . LYS A 1 201 ? -4.348 -34.719 3.65 1 91.5 201 LYS A N 1
ATOM 1579 C CA . LYS A 1 201 ? -3.68 -34.312 4.879 1 91.5 201 LYS A CA 1
ATOM 1580 C C . LYS A 1 201 ? -3.023 -32.938 4.707 1 91.5 201 LYS A C 1
ATOM 1582 O O . LYS A 1 201 ? -3.029 -32.125 5.629 1 91.5 201 LYS A O 1
ATOM 1587 N N . ILE A 1 202 ? -2.488 -32.656 3.539 1 92.94 202 ILE A N 1
ATOM 1588 C CA . ILE A 1 202 ? -1.814 -31.406 3.248 1 92.94 202 ILE A CA 1
ATOM 1589 C C . ILE A 1 202 ? -2.828 -30.266 3.252 1 92.94 202 ILE A C 1
ATOM 1591 O O . ILE A 1 202 ? -2.582 -29.203 3.84 1 92.94 202 ILE A O 1
ATOM 1595 N N . PHE A 1 203 ? -3.939 -30.5 2.715 1 90.25 203 PHE A N 1
ATOM 1596 C CA . PHE A 1 203 ? -4.945 -29.453 2.611 1 90.25 203 PHE A CA 1
ATOM 1597 C C . PHE A 1 203 ? -5.625 -29.219 3.955 1 90.25 203 PHE A C 1
ATOM 1599 O O . PHE A 1 203 ? -6.016 -28.094 4.273 1 90.25 203 PHE A O 1
ATOM 1606 N N . LEU A 1 204 ? -5.758 -30.297 4.688 1 88.88 204 LEU A N 1
ATOM 1607 C CA . LEU A 1 204 ? -6.25 -30.125 6.051 1 88.88 204 LEU A CA 1
ATOM 1608 C C . LEU A 1 204 ? -5.285 -29.266 6.871 1 88.88 204 LEU A C 1
ATOM 1610 O O . LEU A 1 204 ? -5.711 -28.391 7.625 1 88.88 204 LEU A O 1
ATOM 1614 N N . LEU A 1 205 ? -4.016 -29.578 6.711 1 92.81 205 LEU A N 1
ATOM 1615 C CA . LEU A 1 205 ? -2.986 -28.781 7.375 1 92.81 205 LEU A CA 1
ATOM 1616 C C . LEU A 1 205 ? -3.08 -27.328 6.969 1 92.81 205 LEU A C 1
ATOM 1618 O O . LEU A 1 205 ? -2.959 -26.438 7.812 1 92.81 205 LEU A O 1
ATOM 1622 N N . LEU A 1 206 ? -3.318 -27.062 5.734 1 92.62 206 LEU A N 1
ATOM 1623 C CA . LEU A 1 206 ? -3.428 -25.719 5.188 1 92.62 206 LEU A CA 1
ATOM 1624 C C . LEU A 1 206 ? -4.656 -25 5.742 1 92.62 206 LEU A C 1
ATOM 1626 O O . LEU A 1 206 ? -4.578 -23.844 6.145 1 92.62 206 LEU A O 1
ATOM 1630 N N . GLU A 1 207 ? -5.73 -25.734 5.84 1 88.5 207 GLU A N 1
ATOM 1631 C CA . GLU A 1 207 ? -6.992 -25.156 6.312 1 88.5 207 GLU A CA 1
ATOM 1632 C C . GLU A 1 207 ? -6.895 -24.75 7.781 1 88.5 207 GLU A C 1
ATOM 1634 O O . GLU A 1 207 ? -7.566 -23.812 8.219 1 88.5 207 GLU A O 1
ATOM 1639 N N . ASN A 1 208 ? -6.07 -25.438 8.453 1 92.56 208 ASN A N 1
ATOM 1640 C CA . ASN A 1 208 ? -5.938 -25.172 9.883 1 92.56 208 ASN A CA 1
ATOM 1641 C C . ASN A 1 208 ? -4.762 -24.25 10.172 1 92.56 208 ASN A C 1
ATOM 1643 O O . ASN A 1 208 ? -4.426 -24 11.336 1 92.56 208 ASN A O 1
ATOM 1647 N N . SER A 1 209 ? -4.125 -23.766 9.188 1 93.44 209 SER A N 1
ATOM 1648 C CA . SER A 1 209 ? -3.021 -22.828 9.336 1 93.44 209 SER A CA 1
ATOM 1649 C C . SER A 1 209 ? -3.516 -21.375 9.297 1 93.44 209 SER A C 1
ATOM 1651 O O . SER A 1 209 ? -4.691 -21.125 9.008 1 93.44 209 SER A O 1
ATOM 1653 N N . THR A 1 210 ? -2.678 -20.484 9.695 1 94.56 210 THR A N 1
ATOM 1654 C CA . THR A 1 210 ? -3.07 -19.078 9.703 1 94.56 210 THR A CA 1
ATOM 1655 C C . THR A 1 210 ? -2.463 -18.344 8.516 1 94.56 210 THR A C 1
ATOM 1657 O O . THR A 1 210 ? -3.188 -17.891 7.625 1 94.56 210 THR A O 1
ATOM 1660 N N . TYR A 1 211 ? -1.14 -18.312 8.461 1 94.56 211 TYR A N 1
ATOM 1661 C CA . TYR A 1 211 ? -0.447 -17.547 7.426 1 94.56 211 TYR A CA 1
ATOM 1662 C C . TYR A 1 211 ? -0.497 -18.281 6.086 1 94.56 211 TYR A C 1
ATOM 1664 O O . TYR A 1 211 ? -0.754 -17.656 5.047 1 94.56 211 TYR A O 1
ATOM 1672 N N . ALA A 1 212 ? -0.297 -19.562 6.152 1 95 212 ALA A N 1
ATOM 1673 C CA . ALA A 1 212 ? -0.33 -20.359 4.922 1 95 212 ALA A CA 1
ATOM 1674 C C . ALA A 1 212 ? -1.711 -20.297 4.273 1 95 212 ALA A C 1
ATOM 1676 O O . ALA A 1 212 ? -1.826 -20.156 3.057 1 95 212 ALA A O 1
ATOM 1677 N N . LYS A 1 213 ? -2.688 -20.406 5.105 1 92.44 213 LYS A N 1
ATOM 1678 C CA . LYS A 1 213 ? -4.059 -20.344 4.609 1 92.44 213 LYS A CA 1
ATOM 1679 C C . LYS A 1 213 ? -4.344 -19 3.936 1 92.44 213 LYS A C 1
ATOM 1681 O O . LYS A 1 213 ? -4.965 -18.953 2.871 1 92.44 213 LYS A O 1
ATOM 1686 N N . TYR A 1 214 ? -3.84 -17.984 4.566 1 91.38 214 TYR A N 1
ATOM 1687 C CA . TYR A 1 214 ? -4.051 -16.656 4.02 1 91.38 214 TYR A CA 1
ATOM 1688 C C . TYR A 1 214 ? -3.422 -16.516 2.639 1 91.38 214 TYR A C 1
ATOM 1690 O O . TYR A 1 214 ? -4.059 -16.031 1.704 1 91.38 214 TYR A O 1
ATOM 1698 N N . LEU A 1 215 ? -2.18 -16.938 2.477 1 91.94 215 LEU A N 1
ATOM 1699 C CA . LEU A 1 215 ? -1.457 -16.844 1.214 1 91.94 215 LEU A CA 1
ATOM 1700 C C . LEU A 1 215 ? -2.102 -17.734 0.149 1 91.94 215 LEU A C 1
ATOM 1702 O O . LEU A 1 215 ? -2.098 -17.375 -1.035 1 91.94 215 LEU A O 1
ATOM 1706 N N . TYR A 1 216 ? -2.717 -18.844 0.629 1 89.44 216 TYR A N 1
ATOM 1707 C CA . TYR A 1 216 ? -3.389 -19.766 -0.29 1 89.44 216 TYR A CA 1
ATOM 1708 C C . TYR A 1 216 ? -4.711 -19.172 -0.773 1 89.44 216 TYR A C 1
ATOM 1710 O O . TYR A 1 216 ? -5.012 -19.203 -1.968 1 89.44 216 TYR A O 1
ATOM 1718 N N . GLU A 1 217 ? -5.504 -18.578 0.093 1 83.62 217 GLU A N 1
ATOM 1719 C CA . GLU A 1 217 ? -6.832 -18.062 -0.218 1 83.62 217 GLU A CA 1
ATOM 1720 C C . GLU A 1 217 ? -6.746 -16.75 -0.99 1 83.62 217 GLU A C 1
ATOM 1722 O O . GLU A 1 217 ? -7.559 -16.5 -1.881 1 83.62 217 GLU A O 1
ATOM 1727 N N . TYR A 1 218 ? -5.734 -15.984 -0.621 1 85.5 218 TYR A N 1
ATOM 1728 C CA . TYR A 1 218 ? -5.598 -14.688 -1.273 1 85.5 218 TYR A CA 1
ATOM 1729 C C . TYR A 1 218 ? -4.457 -14.711 -2.287 1 85.5 218 TYR A C 1
ATOM 1731 O O . TYR A 1 218 ? -3.6 -13.82 -2.281 1 85.5 218 TYR A O 1
ATOM 1739 N N . ASN A 1 219 ? -4.484 -15.766 -3.016 1 85.44 219 ASN A N 1
ATOM 1740 C CA . ASN A 1 219 ? -3.531 -15.891 -4.113 1 85.44 219 ASN A CA 1
ATOM 1741 C C . ASN A 1 219 ? -3.992 -15.117 -5.348 1 85.44 219 ASN A C 1
ATOM 1743 O O . ASN A 1 219 ? -4.875 -15.578 -6.074 1 85.44 219 ASN A O 1
ATOM 1747 N N . TYR A 1 220 ? -3.406 -13.922 -5.566 1 77.44 220 TYR A N 1
ATOM 1748 C CA . TYR A 1 220 ? -3.826 -13.055 -6.66 1 77.44 220 TYR A CA 1
ATOM 1749 C C . TYR A 1 220 ? -3.436 -13.648 -8.008 1 77.44 220 TYR A C 1
ATOM 1751 O O . TYR A 1 220 ? -4.047 -13.328 -9.031 1 77.44 220 TYR A O 1
ATOM 1759 N N . LEU A 1 221 ? -2.484 -14.469 -7.973 1 77.06 221 LEU A N 1
ATOM 1760 C CA . LEU A 1 221 ? -2.09 -15.117 -9.219 1 77.06 221 LEU A CA 1
ATOM 1761 C C . LEU A 1 221 ? -3.191 -16.047 -9.711 1 77.06 221 LEU A C 1
ATOM 1763 O O . LEU A 1 221 ? -3.416 -16.156 -10.922 1 77.06 221 LEU A O 1
ATOM 1767 N N . LEU A 1 222 ? -3.85 -16.688 -8.75 1 71.19 222 LEU A N 1
ATOM 1768 C CA . LEU A 1 222 ? -4.941 -17.578 -9.109 1 71.19 222 LEU A CA 1
ATOM 1769 C C . LEU A 1 222 ? -6.109 -16.797 -9.711 1 71.19 222 LEU A C 1
ATOM 1771 O O . LEU A 1 222 ? -6.75 -17.281 -10.656 1 71.19 222 LEU A O 1
ATOM 1775 N N . LYS A 1 223 ? -6.375 -15.648 -9.156 1 65 223 LYS A N 1
ATOM 1776 C CA . LYS A 1 223 ? -7.449 -14.797 -9.672 1 65 223 LYS A CA 1
ATOM 1777 C C . LYS A 1 223 ? -7.168 -14.359 -11.102 1 65 223 LYS A C 1
ATOM 1779 O O . LYS A 1 223 ? -8.078 -14.297 -11.93 1 65 223 LYS A O 1
ATOM 1784 N N . PHE A 1 224 ? -5.91 -14.156 -11.273 1 64.44 224 PHE A N 1
ATOM 1785 C CA . PHE A 1 224 ? -5.496 -13.781 -12.625 1 64.44 224 PHE A CA 1
ATOM 1786 C C . PHE A 1 224 ? -5.594 -14.969 -13.57 1 64.44 224 PHE A C 1
ATOM 1788 O O . PHE A 1 224 ? -6 -14.82 -14.727 1 64.44 224 PHE A O 1
ATOM 1795 N N . VAL A 1 225 ? -5.273 -16.172 -12.992 1 61.31 225 VAL A N 1
ATOM 1796 C CA . VAL A 1 225 ? -5.32 -17.391 -13.789 1 61.31 225 VAL A CA 1
ATOM 1797 C C . VAL A 1 225 ? -6.773 -17.797 -14.016 1 61.31 225 VAL A C 1
ATOM 1799 O O . VAL A 1 225 ? -7.102 -18.406 -15.039 1 61.31 225 VAL A O 1
ATOM 1802 N N . GLY A 1 226 ? -7.637 -17.734 -12.891 1 56.44 226 GLY A N 1
ATOM 1803 C CA . GLY A 1 226 ? -9.047 -18.031 -13.047 1 56.44 226 GLY A CA 1
ATOM 1804 C C . GLY A 1 226 ? -9.641 -17.453 -14.32 1 56.44 226 GLY A C 1
ATOM 1805 O O . GLY A 1 226 ? -10.578 -18.016 -14.891 1 56.44 226 GLY A O 1
ATOM 1806 N N . GLY A 1 227 ? -9.195 -16.188 -14.625 1 53.62 227 GLY A N 1
ATOM 1807 C CA . GLY A 1 227 ? -9.555 -15.812 -15.984 1 53.62 227 GLY A CA 1
ATOM 1808 C C . GLY A 1 227 ? -9.031 -16.781 -17.031 1 53.62 227 GLY A C 1
ATOM 1809 O O . GLY A 1 227 ? -9.367 -16.672 -18.219 1 53.62 227 GLY A O 1
ATOM 1810 N N . LEU A 1 228 ? -8.094 -17.516 -16.641 1 52.97 228 LEU A N 1
ATOM 1811 C CA . LEU A 1 228 ? -7.547 -18.594 -17.469 1 52.97 228 LEU A CA 1
ATOM 1812 C C . LEU A 1 228 ? -8.633 -19.594 -17.859 1 52.97 228 LEU A C 1
ATOM 1814 O O . LEU A 1 228 ? -8.484 -20.328 -18.828 1 52.97 228 LEU A O 1
ATOM 1818 N N . PHE A 1 229 ? -9.578 -19.734 -17.016 1 50.22 229 PHE A N 1
ATOM 1819 C CA . PHE A 1 229 ? -10.516 -20.844 -17.047 1 50.22 229 PHE A CA 1
ATOM 1820 C C . PHE A 1 229 ? -11.422 -20.766 -18.266 1 50.22 229 PHE A C 1
ATOM 1822 O O . PHE A 1 229 ? -12.031 -21.75 -18.672 1 50.22 229 PHE A O 1
ATOM 1829 N N . LEU A 1 230 ? -11.695 -19.5 -18.812 1 43.69 230 LEU A N 1
ATOM 1830 C CA . LEU A 1 230 ? -12.523 -19.641 -20 1 43.69 230 LEU A CA 1
ATOM 1831 C C . LEU A 1 230 ? -11.664 -19.812 -21.25 1 43.69 230 LEU A C 1
ATOM 1833 O O . LEU A 1 230 ? -10.602 -19.203 -21.375 1 43.69 230 LEU A O 1
ATOM 1837 N N . MET B 1 1 ? -1.046 -21.469 14.852 1 86.69 1 MET B N 1
ATOM 1838 C CA . MET B 1 1 ? 0.045 -21.656 13.898 1 86.69 1 MET B CA 1
ATOM 1839 C C . MET B 1 1 ? 0.483 -23.125 13.859 1 86.69 1 MET B C 1
ATOM 1841 O O . MET B 1 1 ? 0.603 -23.766 14.906 1 86.69 1 MET B O 1
ATOM 1845 N N . ASN B 1 2 ? 0.518 -23.75 12.711 1 93.75 2 ASN B N 1
ATOM 1846 C CA . ASN B 1 2 ? 0.946 -25.125 12.57 1 93.75 2 ASN B CA 1
ATOM 1847 C C . ASN B 1 2 ? 2.174 -25.25 11.672 1 93.75 2 ASN B C 1
ATOM 1849 O O . ASN B 1 2 ? 2.875 -24.266 11.438 1 93.75 2 ASN B O 1
ATOM 1853 N N . VAL B 1 3 ? 2.463 -26.484 11.281 1 94.25 3 VAL B N 1
ATOM 1854 C CA . VAL B 1 3 ? 3.682 -26.781 10.531 1 94.25 3 VAL B CA 1
ATOM 1855 C C . VAL B 1 3 ? 3.668 -26.031 9.203 1 94.25 3 VAL B C 1
ATOM 1857 O O . VAL B 1 3 ? 4.707 -25.547 8.742 1 94.25 3 VAL B O 1
ATOM 1860 N N . ALA B 1 4 ? 2.5 -25.906 8.625 1 95.25 4 ALA B N 1
ATOM 1861 C CA . ALA B 1 4 ? 2.385 -25.188 7.359 1 95.25 4 ALA B CA 1
ATOM 1862 C C . ALA B 1 4 ? 2.797 -23.734 7.52 1 95.25 4 ALA B C 1
ATOM 1864 O O . ALA B 1 4 ? 3.49 -23.172 6.66 1 95.25 4 ALA B O 1
ATOM 1865 N N . ASP B 1 5 ? 2.439 -23.156 8.586 1 96.62 5 ASP B N 1
ATOM 1866 C CA . ASP B 1 5 ? 2.805 -21.766 8.867 1 96.62 5 ASP B CA 1
ATOM 1867 C C . ASP B 1 5 ? 4.312 -21.625 9.062 1 96.62 5 ASP B C 1
ATOM 1869 O O . ASP B 1 5 ? 4.926 -20.688 8.555 1 96.62 5 ASP B O 1
ATOM 1873 N N . ILE B 1 6 ? 4.852 -22.578 9.758 1 95.69 6 ILE B N 1
ATOM 1874 C CA . ILE B 1 6 ? 6.281 -22.547 10.047 1 95.69 6 ILE B CA 1
ATOM 1875 C C . ILE B 1 6 ? 7.074 -22.688 8.75 1 95.69 6 ILE B C 1
ATOM 1877 O O . ILE B 1 6 ? 8.07 -22 8.539 1 95.69 6 ILE B O 1
ATOM 1881 N N . LEU B 1 7 ? 6.648 -23.562 7.875 1 95.44 7 LEU B N 1
ATOM 1882 C CA . 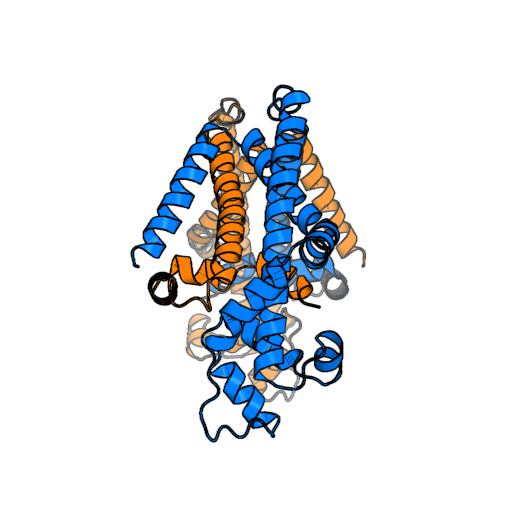LEU B 1 7 ? 7.328 -23.781 6.605 1 95.44 7 LEU B CA 1
ATOM 1883 C C . LEU B 1 7 ? 7.273 -22.531 5.738 1 95.44 7 LEU B C 1
ATOM 1885 O O . LEU B 1 7 ? 8.273 -22.156 5.117 1 95.44 7 LEU B O 1
ATOM 1889 N N . VAL B 1 8 ? 6.117 -21.875 5.758 1 95.69 8 VAL B N 1
ATOM 1890 C CA . VAL B 1 8 ? 5.953 -20.656 4.965 1 95.69 8 VAL B CA 1
ATOM 1891 C C . VAL B 1 8 ? 6.848 -19.547 5.523 1 95.69 8 VAL B C 1
ATOM 1893 O O . VAL B 1 8 ? 7.531 -18.859 4.773 1 95.69 8 VAL B O 1
ATOM 1896 N N . LEU B 1 9 ? 6.867 -19.469 6.828 1 95.25 9 LEU B N 1
ATOM 1897 C CA . LEU B 1 9 ? 7.691 -18.453 7.465 1 95.25 9 LEU B CA 1
ATOM 1898 C C . LEU B 1 9 ? 9.172 -18.719 7.223 1 95.25 9 LEU B C 1
ATOM 1900 O O . LEU B 1 9 ? 9.945 -17.797 6.953 1 95.25 9 LEU B O 1
ATOM 1904 N N . ALA B 1 10 ? 9.578 -19.969 7.375 1 95.81 10 ALA B N 1
ATOM 1905 C CA . ALA B 1 10 ? 10.961 -20.344 7.113 1 95.81 10 ALA B CA 1
ATOM 1906 C C . ALA B 1 10 ? 11.359 -20 5.68 1 95.81 10 ALA B C 1
ATOM 1908 O O . ALA B 1 10 ? 12.461 -19.516 5.438 1 95.81 10 ALA B O 1
ATOM 1909 N N . PHE B 1 11 ? 10.516 -20.297 4.773 1 95.88 11 PHE B N 1
ATOM 1910 C CA . PHE B 1 11 ? 10.758 -20 3.369 1 95.88 11 PHE B CA 1
ATOM 1911 C C . PHE B 1 11 ? 11 -18.5 3.178 1 95.88 11 PHE B C 1
ATOM 1913 O O . PHE B 1 11 ? 11.945 -18.109 2.486 1 95.88 11 PHE B O 1
ATOM 1920 N N . PHE B 1 12 ? 10.164 -17.609 3.859 1 95.5 12 PHE B N 1
ATOM 1921 C CA . PHE B 1 12 ? 10.305 -16.156 3.723 1 95.5 12 PHE B CA 1
ATOM 1922 C C . PHE B 1 12 ? 11.594 -15.68 4.371 1 95.5 12 PHE B C 1
ATOM 1924 O O . PHE B 1 12 ? 12.266 -14.789 3.846 1 95.5 12 PHE B O 1
ATOM 1931 N N . VAL B 1 13 ? 11.938 -16.297 5.473 1 95.19 13 VAL B N 1
ATOM 1932 C CA . VAL B 1 13 ? 13.148 -15.891 6.168 1 95.19 13 VAL B CA 1
ATOM 1933 C C . VAL B 1 13 ? 14.375 -16.234 5.32 1 95.19 13 VAL B C 1
ATOM 1935 O O . VAL B 1 13 ? 15.273 -15.414 5.156 1 95.19 13 VAL B O 1
ATOM 1938 N N . VAL B 1 14 ? 14.367 -17.438 4.738 1 95.25 14 VAL B N 1
ATOM 1939 C CA . VAL B 1 14 ? 15.492 -17.875 3.918 1 95.25 14 VAL B CA 1
ATOM 1940 C C . VAL B 1 14 ? 15.586 -17.016 2.664 1 95.25 14 VAL B C 1
ATOM 1942 O O . VAL B 1 14 ? 16.656 -16.516 2.326 1 95.25 14 VAL B O 1
ATOM 1945 N N . ASN B 1 15 ? 14.445 -16.797 1.999 1 93.94 15 ASN B N 1
ATOM 1946 C CA . ASN B 1 15 ? 14.422 -15.969 0.793 1 93.94 15 ASN B CA 1
ATOM 1947 C C . ASN B 1 15 ? 14.805 -14.523 1.093 1 93.94 15 ASN B C 1
ATOM 1949 O O . ASN B 1 15 ? 15.539 -13.898 0.327 1 93.94 15 ASN B O 1
ATOM 1953 N N . GLY B 1 16 ? 14.281 -14.062 2.199 1 94.25 16 GLY B N 1
ATOM 1954 C CA . GLY B 1 16 ? 14.633 -12.719 2.615 1 94.25 16 GLY B CA 1
ATOM 1955 C C . GLY B 1 16 ? 16.109 -12.562 2.967 1 94.25 16 GLY B C 1
ATOM 1956 O O . GLY B 1 16 ? 16.734 -11.57 2.598 1 94.25 16 GLY B O 1
ATOM 1957 N N . TRP B 1 17 ? 16.641 -13.602 3.627 1 93.62 17 TRP B N 1
ATOM 1958 C CA . TRP B 1 17 ? 18.031 -13.57 4.039 1 93.62 17 TRP B CA 1
ATOM 1959 C C . TRP B 1 17 ? 18.969 -13.594 2.826 1 93.62 17 TRP B C 1
ATOM 1961 O O . TRP B 1 17 ? 19.938 -12.844 2.773 1 93.62 17 TRP B O 1
ATOM 1971 N N . ILE B 1 18 ? 18.719 -14.383 1.91 1 93.44 18 ILE B N 1
ATOM 1972 C CA . ILE B 1 18 ? 19.5 -14.461 0.682 1 93.44 18 ILE B CA 1
ATOM 1973 C C . ILE B 1 18 ? 19.469 -13.117 -0.043 1 93.44 18 ILE B C 1
ATOM 1975 O O . ILE B 1 18 ? 20.5 -12.617 -0.486 1 93.44 18 ILE B O 1
ATOM 1979 N N . ALA B 1 19 ? 18.328 -12.477 -0.094 1 92.62 19 ALA B N 1
ATOM 1980 C CA . ALA B 1 19 ? 18.156 -11.195 -0.777 1 92.62 19 ALA B CA 1
ATOM 1981 C C . ALA B 1 19 ? 18.828 -10.062 -0.002 1 92.62 19 ALA B C 1
ATOM 1983 O O . ALA B 1 19 ? 19.344 -9.117 -0.598 1 92.62 19 ALA B O 1
ATOM 1984 N N . TYR B 1 20 ? 18.781 -10.281 1.307 1 90.5 20 TYR B N 1
ATOM 1985 C CA . TYR B 1 20 ? 19.516 -9.344 2.164 1 90.5 20 TYR B CA 1
ATOM 1986 C C . TYR B 1 20 ? 21 -9.336 1.822 1 90.5 20 TYR B C 1
ATOM 1988 O O . TYR B 1 20 ? 21.609 -8.266 1.699 1 90.5 20 TYR B O 1
ATOM 1996 N N . LYS B 1 21 ? 21.469 -10.547 1.665 1 89.62 21 LYS B N 1
ATOM 1997 C CA . LYS B 1 21 ? 22.891 -10.688 1.365 1 89.62 21 LYS B CA 1
ATOM 1998 C C . LYS B 1 21 ? 23.203 -10.219 -0.052 1 89.62 21 LYS B C 1
ATOM 2000 O O . LYS B 1 21 ? 24.281 -9.648 -0.303 1 89.62 21 LYS B O 1
ATOM 2005 N N . ARG B 1 22 ? 22.359 -10.344 -0.996 1 84.38 22 ARG B N 1
ATOM 2006 C CA . ARG B 1 22 ? 22.547 -9.977 -2.396 1 84.38 22 ARG B CA 1
ATOM 2007 C C . ARG B 1 22 ? 22.438 -8.469 -2.586 1 84.38 22 ARG B C 1
ATOM 2009 O O . ARG B 1 22 ? 23.109 -7.898 -3.453 1 84.38 22 ARG B O 1
ATOM 2016 N N . GLY B 1 23 ? 21.531 -7.816 -1.766 1 80.56 23 GLY B N 1
ATOM 2017 C CA . GLY B 1 23 ? 21.375 -6.371 -1.835 1 80.56 23 GLY B CA 1
ATOM 2018 C C . GLY B 1 23 ? 20.219 -5.934 -2.715 1 80.56 23 GLY B C 1
ATOM 2019 O O . GLY B 1 23 ? 19.531 -6.77 -3.307 1 80.56 23 GLY B O 1
ATOM 2020 N N . LEU B 1 24 ? 19.984 -4.738 -2.797 1 80.38 24 LEU B N 1
ATOM 2021 C CA . LEU B 1 24 ? 18.828 -4.09 -3.402 1 80.38 24 LEU B CA 1
ATOM 2022 C C . LEU B 1 24 ? 18.797 -4.336 -4.906 1 80.38 24 LEU B C 1
ATOM 2024 O O . LEU B 1 24 ? 17.797 -4.832 -5.438 1 80.38 24 LEU B O 1
ATOM 2028 N N . VAL B 1 25 ? 19.859 -4 -5.582 1 76.81 25 VAL B N 1
ATOM 2029 C CA . VAL B 1 25 ? 19.891 -3.986 -7.039 1 76.81 25 VAL B CA 1
ATOM 2030 C C . VAL B 1 25 ? 19.594 -5.387 -7.574 1 76.81 25 VAL B C 1
ATOM 2032 O O . VAL B 1 25 ? 18.703 -5.57 -8.406 1 76.81 25 VAL B O 1
ATOM 2035 N N . LEU B 1 26 ? 20.25 -6.359 -7.09 1 79.94 26 LEU B N 1
ATOM 2036 C CA . LEU B 1 26 ? 20.078 -7.73 -7.562 1 79.94 26 LEU B CA 1
ATOM 2037 C C . LEU B 1 26 ? 18.688 -8.266 -7.191 1 79.94 26 LEU B C 1
ATOM 2039 O O . LEU B 1 26 ? 18.047 -8.93 -8 1 79.94 26 LEU B O 1
ATOM 2043 N N . SER B 1 27 ? 18.328 -7.91 -5.996 1 86.69 27 SER B N 1
ATOM 2044 C CA . SER B 1 27 ? 17.0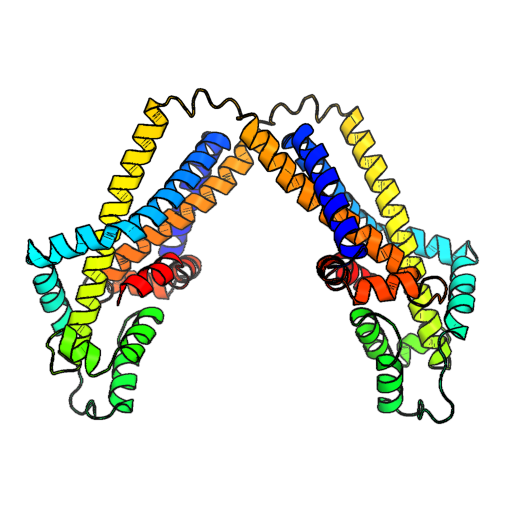16 -8.375 -5.543 1 86.69 27 SER B CA 1
ATOM 2045 C C . SER B 1 27 ? 15.891 -7.715 -6.336 1 86.69 27 SER B C 1
ATOM 2047 O O . SER B 1 27 ? 14.875 -8.352 -6.621 1 86.69 27 SER B O 1
ATOM 2049 N N . LEU B 1 28 ? 16.062 -6.504 -6.652 1 83.81 28 LEU B N 1
ATOM 2050 C CA . LEU B 1 28 ? 15.086 -5.805 -7.484 1 83.81 28 LEU B CA 1
ATOM 2051 C C . LEU B 1 28 ? 15.016 -6.434 -8.875 1 83.81 28 LEU B C 1
ATOM 2053 O O . LEU B 1 28 ? 13.922 -6.629 -9.414 1 83.81 28 LEU B O 1
ATOM 2057 N N . PHE B 1 29 ? 16.094 -6.723 -9.406 1 81.38 29 PHE B N 1
ATOM 2058 C CA . PHE B 1 29 ? 16.125 -7.34 -10.727 1 81.38 29 PHE B CA 1
ATOM 2059 C C . PHE B 1 29 ? 15.43 -8.688 -10.711 1 81.38 29 PHE B C 1
ATOM 2061 O O . PHE B 1 29 ? 14.695 -9.031 -11.641 1 81.38 29 PHE B O 1
ATOM 2068 N N . LYS B 1 30 ? 15.688 -9.406 -9.688 1 86.06 30 LYS B N 1
ATOM 2069 C CA . LYS B 1 30 ? 15.047 -10.711 -9.562 1 86.06 30 LYS B CA 1
ATOM 2070 C C . LYS B 1 30 ? 13.531 -10.57 -9.445 1 86.06 30 LYS B C 1
ATOM 2072 O O . LYS B 1 30 ? 12.781 -11.359 -10.016 1 86.06 30 LYS B O 1
ATOM 2077 N N . LEU B 1 31 ? 13.18 -9.602 -8.727 1 89.25 31 LEU B N 1
ATOM 2078 C CA . LEU B 1 31 ? 11.75 -9.344 -8.57 1 89.25 31 LEU B CA 1
ATOM 2079 C C . LEU B 1 31 ? 11.125 -8.93 -9.906 1 89.25 31 LEU B C 1
ATOM 2081 O O . LEU B 1 31 ? 10.086 -9.453 -10.297 1 89.25 31 LEU B O 1
ATOM 2085 N N . ILE B 1 32 ? 11.773 -8.016 -10.594 1 86.06 32 ILE B N 1
ATOM 2086 C CA . ILE B 1 32 ? 11.281 -7.543 -11.883 1 86.06 32 ILE B CA 1
ATOM 2087 C C . ILE B 1 32 ? 11.203 -8.711 -12.859 1 86.06 32 ILE B C 1
ATOM 2089 O O . ILE B 1 32 ? 10.219 -8.844 -13.594 1 86.06 32 ILE B O 1
ATOM 2093 N N . SER B 1 33 ? 12.219 -9.484 -12.82 1 86.06 33 SER B N 1
ATOM 2094 C CA . SER B 1 33 ? 12.242 -10.656 -13.688 1 86.06 33 SER B CA 1
ATOM 2095 C C . SER B 1 33 ? 11.094 -11.609 -13.367 1 86.06 33 SER B C 1
ATOM 2097 O O . SER B 1 33 ? 10.445 -12.141 -14.266 1 86.06 33 SER B O 1
ATOM 2099 N N . SER B 1 34 ? 10.844 -11.75 -12.055 1 89.19 34 SER B N 1
ATOM 2100 C CA . SER B 1 34 ? 9.766 -12.641 -11.633 1 89.19 34 SER B CA 1
ATOM 2101 C C . SER B 1 34 ? 8.406 -12.102 -12.062 1 89.19 34 SER B C 1
ATOM 2103 O O . SER B 1 34 ? 7.559 -12.859 -12.539 1 89.19 34 SER B O 1
ATOM 2105 N N . ILE B 1 35 ? 8.211 -10.875 -11.961 1 90.75 35 ILE B N 1
ATOM 2106 C CA . ILE B 1 35 ? 6.965 -10.234 -12.367 1 90.75 35 ILE B CA 1
ATOM 2107 C C . ILE B 1 35 ? 6.805 -10.336 -13.883 1 90.75 35 ILE B C 1
ATOM 2109 O O . ILE B 1 35 ? 5.734 -10.695 -14.375 1 90.75 35 ILE B O 1
ATOM 2113 N N . ALA B 1 36 ? 7.871 -10.016 -14.586 1 89.44 36 ALA B N 1
ATOM 2114 C CA . ALA B 1 36 ? 7.844 -10.117 -16.047 1 89.44 36 ALA B CA 1
ATOM 2115 C C . ALA B 1 36 ? 7.539 -11.547 -16.484 1 89.44 36 ALA B C 1
ATOM 2117 O O . ALA B 1 36 ? 6.746 -11.766 -17.406 1 89.44 36 ALA B O 1
ATOM 2118 N N . SER B 1 37 ? 8.18 -12.477 -15.766 1 90.94 37 SER B N 1
ATOM 2119 C CA . SER B 1 37 ? 7.945 -13.883 -16.094 1 90.94 37 SER B CA 1
ATOM 2120 C C . SER B 1 37 ? 6.488 -14.266 -15.852 1 90.94 37 SER B C 1
ATOM 2122 O O . SER B 1 37 ? 5.91 -15.031 -16.625 1 90.94 37 SER B O 1
ATOM 2124 N N . MET B 1 38 ? 5.895 -13.742 -14.859 1 88.75 38 MET B N 1
ATOM 2125 C CA . MET B 1 38 ? 4.496 -14.023 -14.547 1 88.75 38 MET B CA 1
ATOM 2126 C C . MET B 1 38 ? 3.578 -13.469 -15.641 1 88.75 38 MET B C 1
ATOM 2128 O O . MET B 1 38 ? 2.674 -14.164 -16.109 1 88.75 38 MET B O 1
ATOM 2132 N N . ILE B 1 39 ? 3.818 -12.297 -16.062 1 88.25 39 ILE B N 1
ATOM 2133 C CA . ILE B 1 39 ? 3.018 -11.656 -17.109 1 88.25 39 ILE B CA 1
ATOM 2134 C C . ILE B 1 39 ? 3.164 -12.422 -18.422 1 88.25 39 ILE B C 1
ATOM 2136 O O . ILE B 1 39 ? 2.17 -12.711 -19.094 1 88.25 39 ILE B O 1
ATOM 2140 N N . LEU B 1 40 ? 4.395 -12.75 -18.703 1 88.81 40 LEU B N 1
ATOM 2141 C CA . LEU B 1 40 ? 4.645 -13.477 -19.938 1 88.81 40 LEU B CA 1
ATOM 2142 C C . LEU B 1 40 ? 4.023 -14.867 -19.891 1 88.81 40 LEU B C 1
ATOM 2144 O O . LEU B 1 40 ? 3.521 -15.367 -20.891 1 88.81 40 LEU B O 1
ATOM 2148 N N . SER B 1 41 ? 4.094 -15.445 -18.734 1 89.94 41 SER B N 1
ATOM 2149 C CA . SER B 1 41 ? 3.486 -16.766 -18.594 1 89.94 41 SER B CA 1
ATOM 2150 C C . SER B 1 41 ? 1.98 -16.703 -18.828 1 89.94 41 SER B C 1
ATOM 2152 O O . SER B 1 41 ? 1.405 -17.625 -19.422 1 89.94 41 SER B O 1
ATOM 2154 N N . TYR B 1 42 ? 1.379 -15.648 -18.484 1 85.94 42 TYR B N 1
ATOM 2155 C CA . TYR B 1 42 ? -0.053 -15.461 -18.688 1 85.94 42 TYR B CA 1
ATOM 2156 C C . TYR B 1 42 ? -0.382 -15.32 -20.172 1 85.94 42 TYR B C 1
ATOM 2158 O O . TYR B 1 42 ? -1.433 -15.781 -20.625 1 85.94 42 TYR B O 1
ATOM 2166 N N . THR B 1 43 ? 0.437 -14.75 -20.938 1 87.5 43 THR B N 1
ATOM 2167 C CA . THR B 1 43 ? 0.187 -14.5 -22.344 1 87.5 43 THR B CA 1
ATOM 2168 C C . THR B 1 43 ? 0.547 -15.727 -23.188 1 87.5 43 THR B C 1
ATOM 2170 O O . THR B 1 43 ? -0.084 -15.992 -24.203 1 87.5 43 THR B O 1
ATOM 2173 N N . LEU B 1 44 ? 1.433 -16.562 -22.672 1 91.38 44 LEU B N 1
ATOM 2174 C CA . LEU B 1 44 ? 1.988 -17.625 -23.516 1 91.38 44 LEU B CA 1
ATOM 2175 C C . LEU B 1 44 ? 1.438 -18.984 -23.109 1 91.38 44 LEU B C 1
ATOM 2177 O O . LEU B 1 44 ? 1.555 -19.953 -23.859 1 91.38 44 LEU B O 1
ATOM 2181 N N . TYR B 1 45 ? 0.833 -19.062 -21.922 1 90.62 45 TYR B N 1
ATOM 2182 C CA . TYR B 1 45 ? 0.464 -20.391 -21.406 1 90.62 45 TYR B CA 1
ATOM 2183 C C . TYR B 1 45 ? -0.529 -21.062 -22.344 1 90.62 45 TYR B C 1
ATOM 2185 O O . TYR B 1 45 ? -0.554 -22.297 -22.438 1 90.62 45 TYR B O 1
ATOM 2193 N N . PRO B 1 46 ? -1.418 -20.312 -23.078 1 89.75 46 PRO B N 1
ATOM 2194 C CA . PRO B 1 46 ? -2.379 -21 -23.938 1 89.75 46 PRO B CA 1
ATOM 2195 C C . PRO B 1 46 ? -1.704 -21.828 -25.031 1 89.75 46 PRO B C 1
ATOM 2197 O O . PRO B 1 46 ? -2.242 -22.844 -25.469 1 89.75 46 PRO B O 1
ATOM 2200 N N . ILE B 1 47 ? -0.599 -21.375 -25.516 1 92.44 47 ILE B N 1
ATOM 2201 C CA . ILE B 1 47 ? 0.151 -22.125 -26.516 1 92.44 47 ILE B CA 1
ATOM 2202 C C . ILE B 1 47 ? 0.586 -23.469 -25.953 1 92.44 47 ILE B C 1
ATOM 2204 O O . ILE B 1 47 ? 0.396 -24.516 -26.578 1 92.44 47 ILE B O 1
ATOM 2208 N N . VAL B 1 48 ? 1.059 -23.453 -24.719 1 92.75 48 VAL B N 1
ATOM 2209 C CA . VAL B 1 48 ? 1.532 -24.672 -24.078 1 92.75 48 VAL B CA 1
ATOM 2210 C C . VAL B 1 48 ? 0.342 -25.547 -23.672 1 92.75 48 VAL B C 1
ATOM 2212 O O . VAL B 1 48 ? 0.386 -26.766 -23.812 1 92.75 48 VAL B O 1
ATOM 2215 N N . SER B 1 49 ? -0.709 -24.906 -23.203 1 92.44 49 SER B N 1
ATOM 2216 C CA . SER B 1 49 ? -1.92 -25.625 -22.828 1 92.44 49 SER B CA 1
ATOM 2217 C C . SER B 1 49 ? -2.506 -26.375 -24.016 1 92.44 49 SER B C 1
ATOM 2219 O O . SER B 1 49 ? -2.871 -27.547 -23.906 1 92.44 49 SER B O 1
ATOM 2221 N N . ALA B 1 50 ? -2.607 -25.703 -25.156 1 92.12 50 ALA B N 1
ATOM 2222 C CA . ALA B 1 50 ? -3.117 -26.328 -26.375 1 92.12 50 ALA B CA 1
ATOM 2223 C C . ALA B 1 50 ? -2.258 -27.531 -26.781 1 92.12 50 ALA B C 1
ATOM 2225 O O . ALA B 1 50 ? -2.779 -28.578 -27.156 1 92.12 50 ALA B O 1
ATOM 2226 N N . TYR B 1 51 ? -1.015 -27.344 -26.688 1 92.94 51 TYR B N 1
ATOM 2227 C CA . TYR B 1 51 ? -0.094 -28.422 -27.016 1 92.94 51 TYR B CA 1
ATOM 2228 C C . TYR B 1 51 ? -0.286 -29.609 -26.078 1 92.94 51 TYR B C 1
ATOM 2230 O O . TYR B 1 51 ? -0.355 -30.766 -26.531 1 92.94 51 TYR B O 1
ATOM 2238 N N . LEU B 1 52 ? -0.453 -29.375 -24.766 1 91.69 52 LEU B N 1
ATOM 2239 C CA . LEU B 1 52 ? -0.606 -30.438 -23.781 1 91.69 52 LEU B CA 1
ATOM 2240 C C . LEU B 1 52 ? -1.933 -31.172 -23.969 1 91.69 52 LEU B C 1
ATOM 2242 O O . LEU B 1 52 ? -2.008 -32.375 -23.781 1 91.69 52 LEU B O 1
ATOM 2246 N N . ARG B 1 53 ? -2.877 -30.484 -24.406 1 88.19 53 ARG B N 1
ATOM 2247 C CA . ARG B 1 53 ? -4.207 -31.047 -24.594 1 88.19 53 ARG B CA 1
ATOM 2248 C C . ARG B 1 53 ? -4.262 -31.938 -25.844 1 88.19 53 ARG B C 1
ATOM 2250 O O . ARG B 1 53 ? -4.914 -32.969 -25.844 1 88.19 53 ARG B O 1
ATOM 2257 N N . THR B 1 54 ? -3.619 -31.469 -26.875 1 88.38 54 THR B N 1
ATOM 2258 C CA . THR B 1 54 ? -3.744 -32.156 -28.156 1 88.38 54 THR B CA 1
ATOM 2259 C C . THR B 1 54 ? -2.668 -33.219 -28.312 1 88.38 54 THR B C 1
ATOM 2261 O O . THR B 1 54 ? -2.906 -34.25 -28.922 1 88.38 54 THR B O 1
ATOM 2264 N N . SER B 1 55 ? -1.563 -32.969 -27.734 1 90.62 55 SER B N 1
ATOM 2265 C CA . SER B 1 55 ? -0.419 -33.812 -28.016 1 90.62 55 SER B CA 1
ATOM 2266 C C . SER B 1 55 ? -0.203 -34.844 -26.891 1 90.62 55 SER B C 1
ATOM 2268 O O . SER B 1 55 ? 0.577 -35.781 -27.047 1 90.62 55 SER B O 1
ATOM 2270 N N . THR B 1 56 ? -0.85 -34.625 -25.781 1 88.62 56 THR B N 1
ATOM 2271 C CA . THR B 1 56 ? -0.675 -35.531 -24.656 1 88.62 56 THR B CA 1
ATOM 2272 C C . THR B 1 56 ? -2.025 -36 -24.141 1 88.62 56 THR B C 1
ATOM 2274 O O . THR B 1 56 ? -3.07 -35.469 -24.516 1 88.62 56 THR B O 1
ATOM 2277 N N . SER B 1 57 ? -2.031 -37.125 -23.375 1 90.5 57 SER B N 1
ATOM 2278 C CA . SER B 1 57 ? -3.25 -37.656 -22.781 1 90.5 57 SER B CA 1
ATOM 2279 C C . SER B 1 57 ? -3.459 -37.094 -21.375 1 90.5 57 SER B C 1
ATOM 2281 O O . SER B 1 57 ? -4.188 -37.688 -20.562 1 90.5 57 SER B O 1
ATOM 2283 N N . LEU B 1 58 ? -2.805 -35.938 -21.172 1 89.06 58 LEU B N 1
ATOM 2284 C CA . LEU B 1 58 ? -2.793 -35.406 -19.812 1 89.06 58 LEU B CA 1
ATOM 2285 C C . LEU B 1 58 ? -4.188 -34.938 -19.406 1 89.06 58 LEU B C 1
ATOM 2287 O O . LEU B 1 58 ? -4.609 -35.188 -18.266 1 89.06 58 LEU B O 1
ATOM 2291 N N . PHE B 1 59 ? -4.863 -34.344 -20.281 1 88.06 59 PHE B N 1
ATOM 2292 C CA . PHE B 1 59 ? -6.211 -33.875 -19.984 1 88.06 59 PHE B CA 1
ATOM 2293 C C . PHE B 1 59 ? -7.113 -35.031 -19.578 1 88.06 59 PHE B C 1
ATOM 2295 O O . PHE B 1 59 ? -7.789 -34.969 -18.547 1 88.06 59 PHE B O 1
ATOM 2302 N N . ASP B 1 60 ? -7.094 -36.031 -20.375 1 88.12 60 ASP B N 1
ATOM 2303 C CA . ASP B 1 60 ? -7.938 -37.188 -20.125 1 88.12 60 ASP B CA 1
ATOM 2304 C C . ASP B 1 60 ? -7.543 -37.875 -18.812 1 88.12 60 ASP B C 1
ATOM 2306 O O . ASP B 1 60 ? -8.406 -38.344 -18.062 1 88.12 60 ASP B O 1
ATOM 2310 N N . LYS B 1 61 ? -6.281 -37.938 -18.625 1 88.69 61 LYS B N 1
ATOM 2311 C CA . LYS B 1 61 ? -5.793 -38.531 -17.391 1 88.69 61 LYS B CA 1
ATOM 2312 C C . LYS B 1 61 ? -6.266 -37.75 -16.172 1 88.69 61 LYS B C 1
ATOM 2314 O O . LYS B 1 61 ? -6.688 -38.312 -15.18 1 88.69 61 LYS B O 1
ATOM 2319 N N . MET B 1 62 ? -6.242 -36.469 -16.297 1 87.81 62 MET B N 1
ATOM 2320 C CA . MET B 1 62 ? -6.688 -35.594 -15.195 1 87.81 62 MET B CA 1
ATOM 2321 C C . MET B 1 62 ? -8.188 -35.75 -14.961 1 87.81 62 MET B C 1
ATOM 2323 O O . MET B 1 62 ? -8.633 -35.906 -13.82 1 87.81 62 MET B O 1
ATOM 2327 N N . LYS B 1 63 ? -8.891 -35.75 -16.031 1 88.31 63 LYS B N 1
ATOM 2328 C CA . LYS B 1 63 ? -10.344 -35.906 -15.93 1 88.31 63 LYS B CA 1
ATOM 2329 C C . LYS B 1 63 ? -10.719 -37.219 -15.281 1 88.31 63 LYS B C 1
ATOM 2331 O O . LYS B 1 63 ? -11.594 -37.281 -14.414 1 88.31 63 LYS B O 1
ATOM 2336 N N . THR B 1 64 ? -10.078 -38.25 -15.648 1 87.81 64 THR B N 1
ATOM 2337 C CA . THR B 1 64 ? -10.375 -39.594 -15.148 1 87.81 64 THR B CA 1
ATOM 2338 C C . THR B 1 64 ? -9.992 -39.688 -13.672 1 87.81 64 THR B C 1
ATOM 2340 O O . THR B 1 64 ? -10.586 -40.5 -12.938 1 87.81 64 THR B O 1
ATOM 2343 N N . GLN B 1 65 ? -8.992 -38.938 -13.281 1 85.75 65 GLN B N 1
ATOM 2344 C CA . GLN B 1 65 ? -8.547 -38.969 -11.891 1 85.75 65 GLN B CA 1
ATOM 2345 C C . GLN B 1 65 ? -9.477 -38.156 -11 1 85.75 65 GLN B C 1
ATOM 2347 O O . GLN B 1 65 ? -9.672 -38.469 -9.828 1 85.75 65 GLN B O 1
ATOM 2352 N N . ILE B 1 66 ? -10.117 -37.156 -11.562 1 87.31 66 ILE B N 1
ATOM 2353 C CA . ILE B 1 66 ? -10.906 -36.219 -10.781 1 87.31 66 ILE B CA 1
ATOM 2354 C C . ILE B 1 66 ? -12.359 -36.688 -10.711 1 87.31 66 ILE B C 1
ATOM 2356 O O . ILE B 1 66 ? -13.008 -36.562 -9.672 1 87.31 66 ILE B O 1
ATOM 2360 N N . ALA B 1 67 ? -12.891 -37.344 -11.75 1 86.44 67 ALA B N 1
ATOM 2361 C CA . ALA B 1 67 ? -14.297 -37.688 -11.898 1 86.44 67 ALA B CA 1
ATOM 2362 C C . ALA B 1 67 ? -14.766 -38.562 -10.742 1 86.44 67 ALA B C 1
ATOM 2364 O O . ALA B 1 67 ? -15.805 -38.312 -10.133 1 86.44 67 ALA B O 1
ATOM 2365 N N . PRO B 1 68 ? -13.922 -39.5 -10.375 1 85.06 68 PRO B N 1
ATOM 2366 C CA . PRO B 1 68 ? -14.391 -40.375 -9.312 1 85.06 68 PRO B CA 1
ATOM 2367 C C . PRO B 1 68 ? -14.461 -39.688 -7.949 1 85.06 68 PRO B C 1
ATOM 2369 O O . PRO B 1 68 ? -15.156 -40.188 -7.047 1 85.06 68 PRO B O 1
ATOM 2372 N N . THR B 1 69 ? -13.773 -38.625 -7.738 1 81.62 69 THR B N 1
ATOM 2373 C CA . THR B 1 69 ? -13.75 -37.938 -6.453 1 81.62 69 THR B CA 1
ATOM 2374 C C . THR B 1 69 ? -15 -37.062 -6.273 1 81.62 69 THR B C 1
ATOM 2376 O O . THR B 1 69 ? -15.312 -36.625 -5.164 1 81.62 69 THR B O 1
ATOM 2379 N N . ILE B 1 70 ? -15.656 -36.812 -7.375 1 84.06 70 ILE B N 1
ATOM 2380 C CA . ILE B 1 70 ? -16.906 -36.062 -7.34 1 84.06 70 ILE B CA 1
ATOM 2381 C C . ILE B 1 70 ? -18.078 -37.031 -7.137 1 84.06 70 ILE B C 1
ATOM 2383 O O . ILE B 1 70 ? -18.547 -37.656 -8.086 1 84.06 70 ILE B O 1
ATOM 2387 N N . LEU B 1 71 ? -18.438 -37.188 -5.918 1 77.81 71 LEU B N 1
ATOM 2388 C CA . LEU B 1 71 ? -19.531 -38.094 -5.605 1 77.81 71 LEU B CA 1
ATOM 2389 C C . LEU B 1 71 ? -20.844 -37.344 -5.496 1 77.81 71 LEU B C 1
ATOM 2391 O O . LEU B 1 71 ? -20.984 -36.438 -4.676 1 77.81 71 LEU B O 1
ATOM 2395 N N . VAL B 1 72 ? -21.625 -37.594 -6.398 1 73.5 72 VAL B N 1
ATOM 2396 C CA . VAL B 1 72 ? -22.969 -37.062 -6.34 1 73.5 72 VAL B CA 1
ATOM 2397 C C . VAL B 1 72 ? -23.875 -37.969 -5.539 1 73.5 72 VAL B C 1
ATOM 2399 O O . VAL B 1 72 ? -24.188 -39.094 -5.984 1 73.5 72 VAL B O 1
ATOM 2402 N N . PRO B 1 73 ? -24.062 -37.594 -4.301 1 69.38 73 PRO B N 1
ATOM 2403 C CA . PRO B 1 73 ? -24.922 -38.438 -3.504 1 69.38 73 PRO B CA 1
ATOM 2404 C C . PRO B 1 73 ? -26.25 -38.75 -4.207 1 69.38 73 PRO B C 1
ATOM 2406 O O . PRO B 1 73 ? -26.75 -37.938 -4.969 1 69.38 73 PRO B O 1
ATOM 2409 N N . GLU B 1 74 ? -26.734 -40 -3.906 1 63.62 74 GLU B N 1
ATOM 2410 C CA . GLU B 1 74 ? -28.062 -40.375 -4.367 1 63.62 74 GLU B CA 1
ATOM 2411 C C . GLU B 1 74 ? -29.125 -39.469 -3.809 1 63.62 74 GLU B C 1
ATOM 2413 O O . GLU B 1 74 ? -29.094 -39.094 -2.631 1 63.62 74 GLU B O 1
ATOM 2418 N N . GLY B 1 75 ? -29.953 -38.781 -4.715 1 62 75 GLY B N 1
ATOM 2419 C CA . GLY B 1 75 ? -31.031 -37.938 -4.246 1 62 75 GLY B CA 1
ATOM 2420 C C . GLY B 1 75 ? -30.781 -36.469 -4.488 1 62 75 GLY B C 1
ATOM 2421 O O . GLY B 1 75 ? -31.656 -35.625 -4.273 1 62 75 GLY B O 1
ATOM 2422 N N . THR B 1 76 ? -29.547 -36.156 -4.672 1 64.88 76 THR B N 1
ATOM 2423 C CA . THR B 1 76 ? -29.25 -34.75 -4.941 1 64.88 76 THR B CA 1
ATOM 2424 C C . THR B 1 76 ? -29.969 -34.281 -6.203 1 64.88 76 THR B C 1
ATOM 2426 O O . THR B 1 76 ? -29.891 -34.938 -7.246 1 64.88 76 THR B O 1
ATOM 2429 N N . LYS B 1 77 ? -30.938 -33.438 -5.938 1 66.62 77 LYS B N 1
ATOM 2430 C CA . LYS B 1 77 ? -31.734 -32.875 -7.039 1 66.62 77 LYS B CA 1
ATOM 2431 C C . LYS B 1 77 ? -30.859 -32.062 -7.984 1 66.62 77 LYS B C 1
ATOM 2433 O O . LYS B 1 77 ? -30.984 -30.828 -8.047 1 66.62 77 LYS B O 1
ATOM 2438 N N . ILE B 1 78 ? -30.016 -32.625 -8.688 1 71.5 78 ILE B N 1
ATOM 2439 C CA . ILE B 1 78 ? -29.078 -31.906 -9.562 1 71.5 78 ILE B CA 1
ATOM 2440 C C . ILE B 1 78 ? -29.812 -31.453 -10.828 1 71.5 78 ILE B C 1
ATOM 2442 O O . ILE B 1 78 ? -29.203 -30.812 -11.703 1 71.5 78 ILE B O 1
ATOM 2446 N N . ASN B 1 79 ? -31.156 -31.688 -10.75 1 76.75 79 ASN B N 1
ATOM 2447 C CA . ASN B 1 79 ? -31.938 -31.266 -11.898 1 76.75 79 ASN B CA 1
ATOM 2448 C C . ASN B 1 79 ? -32.375 -29.812 -11.773 1 76.75 79 ASN B C 1
ATOM 2450 O O . ASN B 1 79 ? -32.781 -29.188 -12.758 1 76.75 79 ASN B O 1
ATOM 2454 N N . THR B 1 80 ? -32.125 -29.328 -10.586 1 78.56 80 THR B N 1
ATOM 2455 C CA . THR B 1 80 ? -32.438 -27.906 -10.383 1 78.56 80 THR B CA 1
ATOM 2456 C C . THR B 1 80 ? -31.156 -27.078 -10.242 1 78.56 80 THR B C 1
ATOM 2458 O O . THR B 1 80 ? -30.125 -27.594 -9.789 1 78.56 80 THR B O 1
ATOM 2461 N N . LEU B 1 81 ? -31.266 -25.859 -10.664 1 82.94 81 LEU B N 1
ATOM 2462 C CA . LEU B 1 81 ? -30.141 -24.953 -10.57 1 82.94 81 LEU B CA 1
ATOM 2463 C C . LEU B 1 81 ? -29.688 -24.797 -9.117 1 82.94 81 LEU B C 1
ATOM 2465 O O . LEU B 1 81 ? -28.484 -24.781 -8.828 1 82.94 81 LEU B O 1
ATOM 2469 N N . GLU B 1 82 ? -30.625 -24.766 -8.297 1 85.25 82 GLU B N 1
ATOM 2470 C CA . GLU B 1 82 ? -30.344 -24.641 -6.875 1 85.25 82 GLU B CA 1
ATOM 2471 C C . GLU B 1 82 ? -29.625 -25.859 -6.336 1 85.25 82 GLU B C 1
ATOM 2473 O O . GLU B 1 82 ? -28.672 -25.75 -5.551 1 85.25 82 GLU B O 1
ATOM 2478 N N . GLY B 1 83 ? -30.141 -26.938 -6.719 1 85.31 83 GLY B N 1
ATOM 2479 C CA . GLY B 1 83 ? -29.5 -28.172 -6.305 1 85.31 83 GLY B CA 1
ATOM 2480 C C . GLY B 1 83 ? -28.062 -28.297 -6.785 1 85.31 83 GLY B C 1
ATOM 2481 O O . GLY B 1 83 ? -27.203 -28.766 -6.055 1 85.31 83 GLY B O 1
ATOM 2482 N N . GLN B 1 84 ? -27.859 -27.875 -7.98 1 88.5 84 GLN B N 1
ATOM 2483 C CA . GLN B 1 84 ? -26.516 -27.906 -8.555 1 88.5 84 GLN B CA 1
ATOM 2484 C C . GLN B 1 84 ? -25.578 -26.969 -7.812 1 88.5 84 GLN B C 1
ATOM 2486 O O . GLN B 1 84 ? -24.422 -27.312 -7.535 1 88.5 84 GLN B O 1
ATOM 2491 N N . VAL B 1 85 ? -26.062 -25.828 -7.531 1 89.25 85 VAL B N 1
ATOM 2492 C CA . VAL B 1 85 ? -25.266 -24.828 -6.812 1 89.25 85 VAL B CA 1
ATOM 2493 C C . VAL B 1 85 ? -24.906 -25.359 -5.426 1 89.25 85 VAL B C 1
ATOM 2495 O O . VAL B 1 85 ? -23.766 -25.219 -4.98 1 89.25 85 VAL B O 1
ATOM 2498 N N . ASN B 1 86 ? -25.875 -25.969 -4.781 1 87.69 86 ASN B N 1
ATOM 2499 C CA . ASN B 1 86 ? -25.625 -26.531 -3.463 1 87.69 86 ASN B CA 1
ATOM 2500 C C . ASN B 1 86 ? -24.594 -27.656 -3.52 1 87.69 86 ASN B C 1
ATOM 2502 O O . ASN B 1 86 ? -23.734 -27.766 -2.639 1 87.69 86 ASN B O 1
ATOM 2506 N N . PHE B 1 87 ? -24.797 -28.469 -4.527 1 88.62 87 PHE B N 1
ATOM 2507 C CA . PHE B 1 87 ? -23.844 -29.562 -4.707 1 88.62 87 PHE B CA 1
ATOM 2508 C C . PHE B 1 87 ? -22.422 -29.016 -4.875 1 88.62 87 PHE B C 1
ATOM 2510 O O . PHE B 1 87 ? -21.484 -29.5 -4.227 1 88.62 87 PHE B O 1
ATOM 2517 N N . ILE B 1 88 ? -22.281 -28 -5.691 1 88.81 88 ILE B N 1
ATOM 2518 C CA . ILE B 1 88 ? -20.984 -27.406 -5.965 1 88.81 88 ILE B CA 1
ATOM 2519 C C . ILE B 1 88 ? -20.422 -26.797 -4.688 1 88.81 88 ILE B C 1
ATOM 2521 O O . ILE B 1 88 ? -19.234 -26.922 -4.398 1 88.81 88 ILE B O 1
ATOM 2525 N N . ASN B 1 89 ? -21.25 -26.172 -3.943 1 87.44 89 ASN B N 1
ATOM 2526 C CA . ASN B 1 89 ? -20.828 -25.516 -2.709 1 87.44 89 ASN B CA 1
ATOM 2527 C C . ASN B 1 89 ? -20.359 -26.531 -1.668 1 87.44 89 ASN B C 1
ATOM 2529 O O . ASN B 1 89 ? -19.609 -26.188 -0.759 1 87.44 89 ASN B O 1
ATOM 2533 N N . ASP B 1 90 ? -20.812 -27.734 -1.847 1 82.88 90 ASP B N 1
ATOM 2534 C CA . ASP B 1 90 ? -20.469 -28.781 -0.882 1 82.88 90 ASP B CA 1
ATOM 2535 C C . ASP B 1 90 ? -19.188 -29.5 -1.28 1 82.88 90 ASP B C 1
ATOM 2537 O O . ASP B 1 90 ? -18.672 -30.328 -0.527 1 82.88 90 ASP B O 1
ATOM 2541 N N . LEU B 1 91 ? -18.75 -29.266 -2.439 1 82.31 91 LEU B N 1
ATOM 2542 C CA . LEU B 1 91 ? -17.5 -29.875 -2.883 1 82.31 91 LEU B CA 1
ATOM 2543 C C . LEU B 1 91 ? -16.328 -29.422 -2.01 1 82.31 91 LEU B C 1
ATOM 2545 O O . LEU B 1 91 ? -16.359 -28.312 -1.463 1 82.31 91 LEU B O 1
ATOM 2549 N N . ASN B 1 92 ? -15.359 -30.234 -1.879 1 76.06 92 ASN B N 1
ATOM 2550 C CA . ASN B 1 92 ? -14.164 -29.922 -1.1 1 76.06 92 ASN B CA 1
ATOM 2551 C C . ASN B 1 92 ? -13.102 -29.234 -1.951 1 76.06 92 ASN B C 1
ATOM 2553 O O . ASN B 1 92 ? -12.016 -29.766 -2.156 1 76.06 92 ASN B O 1
ATOM 2557 N N . VAL B 1 93 ? -13.477 -28.047 -2.5 1 76.25 93 VAL B N 1
ATOM 2558 C CA . VAL B 1 93 ? -12.57 -27.219 -3.303 1 76.25 93 VAL B CA 1
ATOM 2559 C C . VAL B 1 93 ? -12.555 -25.797 -2.768 1 76.25 93 VAL B C 1
ATOM 2561 O O . VAL B 1 93 ? -13.453 -25.391 -2.035 1 76.25 93 VAL B O 1
ATOM 2564 N N . PRO B 1 94 ? -11.57 -25.031 -3.066 1 73.38 94 PRO B N 1
ATOM 2565 C CA . PRO B 1 94 ? -11.477 -23.641 -2.596 1 73.38 94 PRO B CA 1
ATOM 2566 C C . PRO B 1 94 ? -12.633 -22.781 -3.086 1 73.38 94 PRO B C 1
ATOM 2568 O O . PRO B 1 94 ? -13.219 -23.062 -4.137 1 73.38 94 PRO B O 1
ATOM 2571 N N . LYS B 1 95 ? -12.852 -21.703 -2.316 1 76.31 95 LYS B N 1
ATOM 2572 C CA . LYS B 1 95 ? -13.984 -20.828 -2.561 1 76.31 95 LYS B CA 1
ATOM 2573 C C . LYS B 1 95 ? -13.914 -20.219 -3.963 1 76.31 95 LYS B C 1
ATOM 2575 O O . LYS B 1 95 ? -14.938 -20.109 -4.641 1 76.31 95 LYS B O 1
ATOM 2580 N N . PHE B 1 96 ? -12.766 -19.969 -4.328 1 74.88 96 PHE B N 1
ATOM 2581 C CA . PHE B 1 96 ? -12.625 -19.344 -5.641 1 74.88 96 PHE B CA 1
ATOM 2582 C C . PHE B 1 96 ? -13.086 -20.297 -6.738 1 74.88 96 PHE B C 1
ATOM 2584 O O . PHE B 1 96 ? -13.75 -19.875 -7.691 1 74.88 96 PHE B O 1
ATOM 2591 N N . LEU B 1 97 ? -12.82 -21.531 -6.629 1 77.75 97 LEU B N 1
ATOM 2592 C CA . LEU B 1 97 ? -13.203 -22.531 -7.621 1 77.75 97 LEU B CA 1
ATOM 2593 C C . LEU B 1 97 ? -14.703 -22.781 -7.59 1 77.75 97 LEU B C 1
ATOM 2595 O O . LEU B 1 97 ? -15.328 -22.969 -8.633 1 77.75 97 LEU B O 1
ATOM 2599 N N . LYS B 1 98 ? -15.211 -22.766 -6.383 1 83.75 98 LYS B N 1
ATOM 2600 C CA . LYS B 1 98 ? -16.656 -22.922 -6.258 1 83.75 98 LYS B CA 1
ATOM 2601 C C . LYS B 1 98 ? -17.391 -21.828 -7.023 1 83.75 98 LYS B C 1
ATOM 2603 O O . LYS B 1 98 ? -18.344 -22.109 -7.754 1 83.75 98 LYS B O 1
ATOM 2608 N N . GLY B 1 99 ? -16.859 -20.625 -6.863 1 82.44 99 GLY B N 1
ATOM 2609 C CA . GLY B 1 99 ? -17.469 -19.5 -7.555 1 82.44 99 GLY B CA 1
ATOM 2610 C C . GLY B 1 99 ? -17.422 -19.641 -9.07 1 82.44 99 GLY B C 1
ATOM 2611 O O . GLY B 1 99 ? -18.438 -19.422 -9.75 1 82.44 99 GLY B O 1
ATOM 2612 N N . VAL B 1 100 ? -16.391 -20.062 -9.508 1 81.38 100 VAL B N 1
ATOM 2613 C CA . VAL B 1 100 ? -16.203 -20.141 -10.953 1 81.38 100 VAL B CA 1
ATOM 2614 C C . VAL B 1 100 ? -17.031 -21.297 -11.508 1 81.38 100 VAL B C 1
ATOM 2616 O O . VAL B 1 100 ? -17.625 -21.188 -12.586 1 81.38 100 VAL B O 1
ATOM 2619 N N . LEU B 1 101 ? -17.141 -22.406 -10.812 1 86.31 101 LEU B N 1
ATOM 2620 C CA . LEU B 1 101 ? -17.938 -23.547 -11.242 1 86.31 101 LEU B CA 1
ATOM 2621 C C . LEU B 1 101 ? -19.422 -23.188 -11.312 1 86.31 101 LEU B C 1
ATOM 2623 O O . LEU B 1 101 ? -20.109 -23.594 -12.25 1 86.31 101 LEU B O 1
ATOM 2627 N N . VAL B 1 102 ? -19.812 -22.453 -10.305 1 88.44 102 VAL B N 1
ATOM 2628 C CA . VAL B 1 102 ? -21.203 -22.062 -10.273 1 88.44 102 VAL B CA 1
ATOM 2629 C C . VAL B 1 102 ? -21.5 -21.094 -11.414 1 88.44 102 VAL B C 1
ATOM 2631 O O . VAL B 1 102 ? -22.5 -21.219 -12.117 1 88.44 102 VAL B O 1
ATOM 2634 N N . GLU B 1 103 ? -20.578 -20.188 -11.641 1 85.81 103 GLU B N 1
ATOM 2635 C CA . GLU B 1 103 ? -20.75 -19.156 -12.648 1 85.81 103 GLU B CA 1
ATOM 2636 C C . GLU B 1 103 ? -20.766 -19.75 -14.055 1 85.81 103 GLU B C 1
ATOM 2638 O O . GLU B 1 103 ? -21.469 -19.234 -14.938 1 85.81 103 GLU B O 1
ATOM 2643 N N . ASN B 1 104 ? -20.094 -20.844 -14.25 1 85.12 104 ASN B N 1
ATOM 2644 C CA . ASN B 1 104 ? -19.938 -21.391 -15.594 1 85.12 104 ASN B CA 1
ATOM 2645 C C . ASN B 1 104 ? -20.766 -22.656 -15.773 1 85.12 104 ASN B C 1
ATOM 2647 O O . ASN B 1 104 ? -20.578 -23.406 -16.734 1 85.12 104 ASN B O 1
ATOM 2651 N N . ASN B 1 105 ? -21.609 -22.844 -14.781 1 87.75 105 ASN B N 1
ATOM 2652 C CA . ASN B 1 105 ? -22.516 -23.984 -14.891 1 87.75 105 ASN B CA 1
ATOM 2653 C C . ASN B 1 105 ? -23.703 -23.656 -15.805 1 87.75 105 ASN B C 1
ATOM 2655 O O . ASN B 1 105 ? -24.812 -23.391 -15.328 1 87.75 105 ASN B O 1
ATOM 2659 N N . ASN B 1 106 ? -23.438 -23.656 -17.031 1 84.88 106 ASN B N 1
ATOM 2660 C CA . ASN B 1 106 ? -24.453 -23.328 -18.016 1 84.88 106 ASN B CA 1
ATOM 2661 C C . ASN B 1 106 ? -24.297 -24.172 -19.281 1 84.88 106 ASN B C 1
ATOM 2663 O O . ASN B 1 106 ? -23.297 -24.875 -19.438 1 84.88 106 ASN B O 1
ATOM 2667 N N . SER B 1 107 ? -25.328 -24.062 -20.203 1 81.75 107 SER B N 1
ATOM 2668 C CA . SER B 1 107 ? -25.406 -24.938 -21.375 1 81.75 107 SER B CA 1
ATOM 2669 C C . SER B 1 107 ? -24.25 -24.656 -22.344 1 81.75 107 SER B C 1
ATOM 2671 O O . SER B 1 107 ? -23.781 -25.578 -23.031 1 81.75 107 SER B O 1
ATOM 2673 N N . GLU B 1 108 ? -23.859 -23.469 -22.328 1 81.81 108 GLU B N 1
ATOM 2674 C CA . GLU B 1 108 ? -22.781 -23.109 -23.234 1 81.81 108 GLU B CA 1
ATOM 2675 C C . GLU B 1 108 ? -21.5 -23.844 -22.891 1 81.81 108 GLU B C 1
ATOM 2677 O O . GLU B 1 108 ? -20.844 -24.422 -23.766 1 81.81 108 GLU B O 1
ATOM 2682 N N . ILE B 1 109 ? -21.203 -23.891 -21.688 1 81 109 ILE B N 1
ATOM 2683 C CA . ILE B 1 109 ? -19.969 -24.531 -21.234 1 81 109 ILE B CA 1
ATOM 2684 C C . ILE B 1 109 ? -20.094 -26.047 -21.344 1 81 109 ILE B C 1
ATOM 2686 O O . ILE B 1 109 ? -19.141 -26.734 -21.688 1 81 109 ILE B O 1
ATOM 2690 N N . TYR B 1 110 ? -21.281 -26.547 -21.125 1 83.12 110 TYR B N 1
ATOM 2691 C CA . TYR B 1 110 ? -21.531 -27.969 -21.297 1 83.12 110 TYR B CA 1
ATOM 2692 C C . TYR B 1 110 ? -21.234 -28.391 -22.734 1 83.12 110 TYR B C 1
ATOM 2694 O O . TYR B 1 110 ? -20.656 -29.453 -22.969 1 83.12 110 TYR B O 1
ATOM 2702 N N . SER B 1 111 ? -21.609 -27.531 -23.609 1 82.31 111 SER B N 1
ATOM 2703 C CA . SER B 1 111 ? -21.391 -27.828 -25.031 1 82.31 111 SER B CA 1
ATOM 2704 C C . SER B 1 111 ? -19.906 -27.781 -25.375 1 82.31 111 SER B C 1
ATOM 2706 O O . SER B 1 111 ? -19.422 -28.641 -26.125 1 82.31 111 SER B O 1
ATOM 2708 N N . ILE B 1 112 ? -19.203 -26.922 -24.781 1 78.12 112 ILE B N 1
ATOM 2709 C CA . ILE B 1 112 ? -17.781 -26.75 -25.031 1 78.12 112 ILE B CA 1
ATOM 2710 C C . ILE B 1 112 ? -17.016 -28 -24.578 1 78.12 112 ILE B C 1
ATOM 2712 O O . ILE B 1 112 ? -16.125 -28.484 -25.266 1 78.12 112 ILE B O 1
ATOM 2716 N N . PHE B 1 113 ? -17.422 -28.516 -23.375 1 77.69 113 PHE B N 1
ATOM 2717 C CA . PHE B 1 113 ? -16.734 -29.688 -22.828 1 77.69 113 PHE B CA 1
ATOM 2718 C C . PHE B 1 113 ? -17.359 -30.969 -23.328 1 77.69 113 PHE B C 1
ATOM 2720 O O . PHE B 1 113 ? -16.875 -32.062 -23.031 1 77.69 113 PHE B O 1
ATOM 2727 N N . GLN B 1 114 ? -18.438 -30.812 -24.094 1 81 114 GLN B N 1
ATOM 2728 C CA . GLN B 1 114 ? -19.188 -31.938 -24.625 1 81 114 GLN B CA 1
ATOM 2729 C C . GLN B 1 114 ? -19.609 -32.906 -23.516 1 81 114 GLN B C 1
ATOM 2731 O O . GLN B 1 114 ? -19.375 -34.094 -23.609 1 81 114 GLN B O 1
ATOM 2736 N N . VAL B 1 115 ? -20.125 -32.281 -22.469 1 83.06 115 VAL B N 1
ATOM 2737 C CA . VAL B 1 115 ? -20.594 -33.094 -21.328 1 83.06 115 VAL B CA 1
ATOM 2738 C C . VAL B 1 115 ? -22.094 -32.906 -21.156 1 83.06 115 VAL B C 1
ATOM 2740 O O . VAL B 1 115 ? -22.672 -31.922 -21.609 1 83.06 115 VAL B O 1
ATOM 2743 N N . ASP B 1 116 ? -22.672 -34.031 -20.484 1 80.62 116 ASP B N 1
ATOM 2744 C CA . ASP B 1 116 ? -24.125 -34 -20.328 1 80.62 116 ASP B CA 1
ATOM 2745 C C . ASP B 1 116 ? -24.531 -34.125 -18.859 1 80.62 116 ASP B C 1
ATOM 2747 O O . ASP B 1 116 ? -25.719 -34.156 -18.531 1 80.62 116 ASP B O 1
ATOM 2751 N N . SER B 1 117 ? -23.484 -34.281 -18.078 1 85.62 117 SER B N 1
ATOM 2752 C CA . SER B 1 117 ? -23.781 -34.406 -16.656 1 85.62 117 SER B CA 1
ATOM 2753 C C . SER B 1 117 ? -22.984 -33.375 -15.828 1 85.62 117 SER B C 1
ATOM 2755 O O . SER B 1 117 ? -21.922 -32.938 -16.25 1 85.62 117 SER B O 1
ATOM 2757 N N . LEU B 1 118 ? -23.547 -33.062 -14.688 1 88.31 118 LEU B N 1
ATOM 2758 C CA . LEU B 1 118 ? -22.891 -32.125 -13.766 1 88.31 118 LEU B CA 1
ATOM 2759 C C . LEU B 1 118 ? -21.516 -32.656 -13.336 1 88.31 118 LEU B C 1
ATOM 2761 O O . LEU B 1 118 ? -20.547 -31.891 -13.289 1 88.31 118 LEU B O 1
ATOM 2765 N N . LYS B 1 119 ? -21.578 -33.938 -13.07 1 87.62 119 LYS B N 1
ATOM 2766 C CA . LYS B 1 119 ? -20.344 -34.562 -12.641 1 87.62 119 LYS B CA 1
ATOM 2767 C C . LYS B 1 119 ? -19.266 -34.438 -13.703 1 87.62 119 LYS B C 1
ATOM 2769 O O . LYS B 1 119 ? -18.125 -34.094 -13.398 1 87.62 119 LYS B O 1
ATOM 2774 N N . ASP B 1 120 ? -19.641 -34.719 -14.977 1 88 120 ASP B N 1
ATOM 2775 C CA . ASP B 1 120 ? -18.688 -34.625 -16.078 1 88 120 ASP B CA 1
ATOM 2776 C C . ASP B 1 120 ? -18.266 -33.188 -16.328 1 88 120 ASP B C 1
ATOM 2778 O O . ASP B 1 120 ? -17.125 -32.938 -16.703 1 88 120 ASP B O 1
ATOM 2782 N N . TYR B 1 121 ? -19.125 -32.312 -16.125 1 88.31 121 TYR B N 1
ATOM 2783 C CA . TYR B 1 121 ? -18.812 -30.891 -16.266 1 88.31 121 TYR B CA 1
ATOM 2784 C C . TYR B 1 121 ? -17.766 -30.469 -15.242 1 88.31 121 TYR B C 1
ATOM 2786 O O . TYR B 1 121 ? -16.734 -29.891 -15.609 1 88.31 121 TYR B O 1
ATOM 2794 N N . ILE B 1 122 ? -18.016 -30.812 -14.039 1 88.44 122 ILE B N 1
ATOM 2795 C CA . ILE B 1 122 ? -17.125 -30.422 -12.953 1 88.44 122 ILE B CA 1
ATOM 2796 C C . ILE B 1 122 ? -15.75 -31.031 -13.172 1 88.44 122 ILE B C 1
ATOM 2798 O O . ILE B 1 122 ? -14.734 -30.328 -13.078 1 88.44 122 ILE B O 1
ATOM 2802 N N . ALA B 1 123 ? -15.727 -32.281 -13.523 1 88.38 123 ALA B N 1
ATOM 2803 C CA . ALA B 1 123 ? -14.469 -33 -13.75 1 88.38 123 ALA B CA 1
ATOM 2804 C C . ALA B 1 123 ? -13.711 -32.375 -14.922 1 88.38 123 ALA B C 1
ATOM 2806 O O . ALA B 1 123 ? -12.492 -32.188 -14.844 1 88.38 123 ALA B O 1
ATOM 2807 N N . GLY B 1 124 ? -14.414 -32.125 -15.992 1 86.25 124 GLY B N 1
ATOM 2808 C CA . GLY B 1 124 ? -13.797 -31.531 -17.156 1 86.25 124 GLY B CA 1
ATOM 2809 C C . GLY B 1 124 ? -13.266 -30.125 -16.891 1 86.25 124 GLY B C 1
ATOM 2810 O O . GLY B 1 124 ? -12.172 -29.781 -17.344 1 86.25 124 GLY B O 1
ATOM 2811 N N . TYR B 1 125 ? -14.031 -29.344 -16.219 1 86.69 125 TYR B N 1
ATOM 2812 C CA . TYR B 1 125 ? -13.633 -27.969 -15.906 1 86.69 125 TYR B CA 1
ATOM 2813 C C . TYR B 1 125 ? -12.398 -27.938 -15.023 1 86.69 125 TYR B C 1
ATOM 2815 O O . TYR B 1 125 ? -11.461 -27.188 -15.273 1 86.69 125 TYR B O 1
ATOM 2823 N N . ILE B 1 126 ? -12.406 -28.75 -14.016 1 86.25 126 ILE B N 1
ATOM 2824 C CA . ILE B 1 126 ? -11.273 -28.812 -13.109 1 86.25 126 ILE B CA 1
ATOM 2825 C C . ILE B 1 126 ? -10.039 -29.312 -13.852 1 86.25 126 ILE B C 1
ATOM 2827 O O . ILE B 1 126 ? -8.938 -28.797 -13.656 1 86.25 126 ILE B O 1
ATOM 2831 N N . ALA B 1 127 ? -10.242 -30.328 -14.711 1 87.81 127 ALA B N 1
ATOM 2832 C CA . ALA B 1 127 ? -9.141 -30.828 -15.523 1 87.81 127 ALA B CA 1
ATOM 2833 C C . ALA B 1 127 ? -8.555 -29.734 -16.406 1 87.81 127 ALA B C 1
ATOM 2835 O O . ALA B 1 127 ? -7.336 -29.641 -16.562 1 87.81 127 ALA B O 1
ATOM 2836 N N . ASN B 1 128 ? -9.422 -28.953 -16.938 1 87 128 ASN B N 1
ATOM 2837 C CA . ASN B 1 128 ? -8.992 -27.844 -17.766 1 87 128 ASN B CA 1
ATOM 2838 C C . ASN B 1 128 ? -8.172 -26.828 -16.984 1 87 128 ASN B C 1
ATOM 2840 O O . ASN B 1 128 ? -7.141 -26.359 -17.453 1 87 128 ASN B O 1
ATOM 2844 N N . ILE B 1 129 ? -8.641 -26.547 -15.828 1 85.5 129 ILE B N 1
ATOM 2845 C CA . ILE B 1 129 ? -7.922 -25.625 -14.953 1 85.5 129 ILE B CA 1
ATOM 2846 C C . ILE B 1 129 ? -6.543 -26.188 -14.617 1 85.5 129 ILE B C 1
ATOM 2848 O O . ILE B 1 129 ? -5.547 -25.469 -14.633 1 85.5 129 ILE B O 1
ATOM 2852 N N . CYS B 1 130 ? -6.477 -27.438 -14.375 1 88.12 130 CYS B N 1
ATOM 2853 C CA . CYS B 1 130 ? -5.219 -28.094 -14.023 1 88.12 130 CYS B CA 1
ATOM 2854 C C . CYS B 1 130 ? -4.223 -28.016 -15.18 1 88.12 130 CYS B C 1
ATOM 2856 O O . CYS B 1 130 ? -3.057 -27.672 -14.969 1 88.12 130 CYS B O 1
ATOM 2858 N N . ILE B 1 131 ? -4.707 -28.312 -16.344 1 89.12 131 ILE B N 1
ATOM 2859 C CA . ILE B 1 131 ? -3.824 -28.25 -17.516 1 89.12 131 ILE B CA 1
ATOM 2860 C C . ILE B 1 131 ? -3.326 -26.828 -17.719 1 89.12 131 ILE B C 1
ATOM 2862 O O . ILE B 1 131 ? -2.164 -26.609 -18.062 1 89.12 131 ILE B O 1
ATOM 2866 N N . ASN B 1 132 ? -4.195 -25.891 -17.531 1 88.19 132 ASN B N 1
ATOM 2867 C CA . ASN B 1 132 ? -3.812 -24.5 -17.672 1 88.19 132 ASN B CA 1
ATOM 2868 C C . ASN B 1 132 ? -2.773 -24.094 -16.641 1 88.19 132 ASN B C 1
ATOM 2870 O O . ASN B 1 132 ? -1.813 -23.375 -16.953 1 88.19 132 ASN B O 1
ATOM 2874 N N . ILE B 1 133 ? -2.984 -24.531 -15.438 1 88.88 133 ILE B N 1
ATOM 2875 C CA . ILE B 1 133 ? -2.039 -24.234 -14.359 1 88.88 133 ILE B CA 1
ATOM 2876 C C . ILE B 1 133 ? -0.681 -24.859 -14.688 1 88.88 133 ILE B C 1
ATOM 2878 O O . ILE B 1 133 ? 0.351 -24.188 -14.594 1 88.88 133 ILE B O 1
ATOM 2882 N N . ILE B 1 134 ? -0.709 -26.094 -15.062 1 91.06 134 ILE B N 1
ATOM 2883 C CA . ILE B 1 134 ? 0.528 -26.781 -15.406 1 91.06 134 ILE B CA 1
ATOM 2884 C C . ILE B 1 134 ? 1.244 -26.047 -16.531 1 91.06 134 ILE B C 1
ATOM 2886 O O . ILE B 1 134 ? 2.453 -25.812 -16.453 1 91.06 134 ILE B O 1
ATOM 2890 N N . SER B 1 135 ? 0.469 -25.703 -17.516 1 91.81 135 SER B N 1
ATOM 2891 C CA . SER B 1 135 ? 1.021 -24.969 -18.656 1 91.81 135 SER B CA 1
ATOM 2892 C C . SER B 1 135 ? 1.626 -23.641 -18.203 1 91.81 135 SER B C 1
ATOM 2894 O O . SER B 1 135 ? 2.729 -23.281 -18.625 1 91.81 135 SER B O 1
ATOM 2896 N N . MET B 1 136 ? 0.962 -22.969 -17.375 1 89.75 136 MET B N 1
ATOM 2897 C CA . MET B 1 136 ? 1.436 -21.672 -16.906 1 89.75 136 MET B CA 1
ATOM 2898 C C . MET B 1 136 ? 2.719 -21.812 -16.094 1 89.75 136 MET B C 1
ATOM 2900 O O . MET B 1 136 ? 3.643 -21.016 -16.234 1 89.75 136 MET B O 1
ATOM 2904 N N . VAL B 1 137 ? 2.725 -22.797 -15.266 1 91 137 VAL B N 1
ATOM 2905 C CA . VAL B 1 137 ? 3.885 -23.047 -14.414 1 91 137 VAL B CA 1
ATOM 2906 C C . VAL B 1 137 ? 5.098 -23.391 -15.281 1 91 137 VAL B C 1
ATOM 2908 O O . VAL B 1 137 ? 6.199 -22.875 -15.047 1 91 137 VAL B O 1
ATOM 2911 N N . ILE B 1 138 ? 4.875 -24.203 -16.219 1 92.88 138 ILE B N 1
ATOM 2912 C CA . ILE B 1 138 ? 5.961 -24.578 -17.125 1 92.88 138 ILE B CA 1
ATOM 2913 C C . ILE B 1 138 ? 6.504 -23.328 -17.828 1 92.88 138 ILE B C 1
ATOM 2915 O O . ILE B 1 138 ? 7.711 -23.094 -17.828 1 92.88 138 ILE B O 1
ATOM 2919 N N . VAL B 1 139 ? 5.602 -22.531 -18.391 1 91.81 139 VAL B N 1
ATOM 2920 C CA . VAL B 1 139 ? 6.023 -21.328 -19.094 1 91.81 139 VAL B CA 1
ATOM 2921 C C . VAL B 1 139 ? 6.73 -20.375 -18.125 1 91.81 139 VAL B C 1
ATOM 2923 O O . VAL B 1 139 ? 7.766 -19.797 -18.453 1 91.81 139 VAL B O 1
ATOM 2926 N N . PHE B 1 140 ? 6.25 -20.266 -16.938 1 92 140 PHE B N 1
ATOM 2927 C CA . PHE B 1 140 ? 6.836 -19.406 -15.938 1 92 140 PHE B CA 1
ATOM 2928 C C . PHE B 1 140 ? 8.281 -19.797 -15.656 1 92 140 PHE B C 1
ATOM 2930 O O . PHE B 1 140 ? 9.172 -18.938 -15.625 1 92 140 PHE B O 1
ATOM 2937 N N . PHE B 1 141 ? 8.477 -21.016 -15.461 1 91.44 141 PHE B N 1
ATOM 2938 C CA . PHE B 1 141 ? 9.82 -21.484 -15.141 1 91.44 141 PHE B CA 1
ATOM 2939 C C . PHE B 1 141 ? 10.766 -21.297 -16.328 1 91.44 141 PHE B C 1
ATOM 2941 O O . PHE B 1 141 ? 11.891 -20.828 -16.156 1 91.44 141 PHE B O 1
ATOM 2948 N N . VAL B 1 142 ? 10.32 -21.672 -17.484 1 93 142 VAL B N 1
ATOM 2949 C CA . VAL B 1 142 ? 11.148 -21.562 -18.672 1 93 142 VAL B CA 1
ATOM 2950 C C . VAL B 1 142 ? 11.508 -20.109 -18.922 1 93 142 VAL B C 1
ATOM 2952 O O . VAL B 1 142 ? 12.68 -19.781 -19.141 1 93 142 VAL B O 1
ATOM 2955 N N . VAL B 1 143 ? 10.484 -19.25 -18.844 1 91.62 143 VAL B N 1
ATOM 2956 C CA . VAL B 1 143 ? 10.688 -17.828 -19.094 1 91.62 143 VAL B CA 1
ATOM 2957 C C . VAL B 1 143 ? 11.57 -17.234 -18 1 91.62 143 VAL B C 1
ATOM 2959 O O . VAL B 1 143 ? 12.469 -16.438 -18.281 1 91.62 143 VAL B O 1
ATOM 2962 N N . SER B 1 144 ? 11.328 -17.625 -16.75 1 89.12 144 SER B N 1
ATOM 2963 C CA . SER B 1 144 ? 12.109 -17.109 -15.641 1 89.12 144 SER B CA 1
ATOM 2964 C C . SER B 1 144 ? 13.586 -17.469 -15.781 1 89.12 144 SER B C 1
ATOM 2966 O O . SER B 1 144 ? 14.453 -16.609 -15.578 1 89.12 144 SER B O 1
ATOM 2968 N N . VAL B 1 145 ? 13.906 -18.688 -16.125 1 88.25 145 VAL B N 1
ATOM 2969 C CA . VAL B 1 145 ? 15.273 -19.141 -16.328 1 88.25 145 VAL B CA 1
ATOM 2970 C C . VAL B 1 145 ? 15.891 -18.406 -17.516 1 88.25 145 VAL B C 1
ATOM 2972 O O . VAL B 1 145 ? 17.047 -17.969 -17.453 1 88.25 145 VAL B O 1
ATOM 2975 N N . GLY B 1 146 ? 15.109 -18.297 -18.547 1 88.75 146 GLY B N 1
ATOM 2976 C CA . GLY B 1 146 ? 15.578 -17.562 -19.703 1 88.75 146 GLY B CA 1
ATOM 2977 C C . GLY B 1 146 ? 15.945 -16.125 -19.391 1 88.75 146 GLY B C 1
ATOM 2978 O O . GLY B 1 146 ? 17 -15.641 -19.797 1 88.75 146 GLY B O 1
ATOM 2979 N N . LEU B 1 147 ? 15.086 -15.477 -18.641 1 85.12 147 LEU B N 1
ATOM 2980 C CA . LEU B 1 147 ? 15.336 -14.078 -18.281 1 85.12 147 LEU B CA 1
ATOM 2981 C C . LEU B 1 147 ? 16.547 -13.961 -17.375 1 85.12 147 LEU B C 1
ATOM 2983 O O . LEU B 1 147 ? 17.328 -13.008 -17.484 1 85.12 147 LEU B O 1
ATOM 2987 N N . ARG B 1 148 ? 16.828 -14.836 -16.5 1 77.31 148 ARG B N 1
ATOM 2988 C CA . ARG B 1 148 ? 17.984 -14.836 -15.609 1 77.31 148 ARG B CA 1
ATOM 2989 C C . ARG B 1 148 ? 19.281 -15 -16.391 1 77.31 148 ARG B C 1
ATOM 2991 O O . ARG B 1 148 ? 20.281 -14.352 -16.094 1 77.31 148 ARG B O 1
ATOM 2998 N N . ILE B 1 149 ? 19.234 -15.93 -17.328 1 81.75 149 ILE B N 1
ATOM 2999 C CA . ILE B 1 149 ? 20.391 -16.156 -18.203 1 81.75 149 ILE B CA 1
ATOM 3000 C C . ILE B 1 149 ? 20.672 -14.883 -19 1 81.75 149 ILE B C 1
ATOM 3002 O O . ILE B 1 149 ? 21.828 -14.461 -19.094 1 81.75 149 ILE B O 1
ATOM 3006 N N . LEU B 1 150 ? 19.625 -14.359 -19.531 1 79.5 150 LEU B N 1
ATOM 3007 C CA . LEU B 1 150 ? 19.766 -13.133 -20.312 1 79.5 150 LEU B CA 1
ATOM 3008 C C . LEU B 1 150 ? 20.391 -12.016 -19.469 1 79.5 150 LEU B C 1
ATOM 3010 O O . LEU B 1 150 ? 21.297 -11.328 -19.922 1 79.5 150 LEU B O 1
ATOM 3014 N N . ILE B 1 151 ? 19.938 -11.875 -18.281 1 71.75 151 ILE B N 1
ATOM 3015 C CA . ILE B 1 151 ? 20.422 -10.836 -17.375 1 71.75 151 ILE B CA 1
ATOM 3016 C C . ILE B 1 151 ? 21.875 -11.125 -17 1 71.75 151 ILE B C 1
ATOM 3018 O O . ILE B 1 151 ? 22.703 -10.211 -16.938 1 71.75 151 ILE B O 1
ATOM 3022 N N . GLY B 1 152 ? 22.203 -12.367 -16.719 1 69.69 152 GLY B N 1
ATOM 3023 C CA . GLY B 1 152 ? 23.562 -12.766 -16.391 1 69.69 152 GLY B CA 1
ATOM 3024 C C . GLY B 1 152 ? 24.547 -12.523 -17.5 1 69.69 152 GLY B C 1
ATOM 3025 O O . GLY B 1 152 ? 25.672 -12.07 -17.266 1 69.69 152 GLY B O 1
ATOM 3026 N N . ILE B 1 153 ? 24.125 -12.875 -18.672 1 71.81 153 ILE B N 1
ATOM 3027 C CA . ILE B 1 153 ? 24.984 -12.719 -19.828 1 71.81 153 ILE B CA 1
ATOM 3028 C C . ILE B 1 153 ? 25.219 -11.234 -20.109 1 71.81 153 ILE B C 1
ATOM 3030 O O . ILE B 1 153 ? 26.328 -10.82 -20.453 1 71.81 153 ILE B O 1
ATOM 3034 N N . MET B 1 154 ? 24.172 -10.477 -20.031 1 63.41 154 MET B N 1
ATOM 3035 C CA . MET B 1 154 ? 24.25 -9.047 -20.344 1 63.41 154 MET B CA 1
ATOM 3036 C C . MET B 1 154 ? 25.031 -8.297 -19.266 1 63.41 154 MET B C 1
ATOM 3038 O O . MET B 1 154 ? 25.359 -7.125 -19.453 1 63.41 154 MET B O 1
ATOM 3042 N N . ASP B 1 155 ? 25.625 -9.047 -18.453 1 63.06 155 ASP B N 1
ATOM 3043 C CA . ASP B 1 155 ? 26.359 -8.469 -17.328 1 63.06 155 ASP B CA 1
ATOM 3044 C C . ASP B 1 155 ? 25.688 -7.207 -16.812 1 63.06 155 ASP B C 1
ATOM 3046 O O . ASP B 1 155 ? 26.344 -6.219 -16.5 1 63.06 155 ASP B O 1
ATOM 3050 N N . 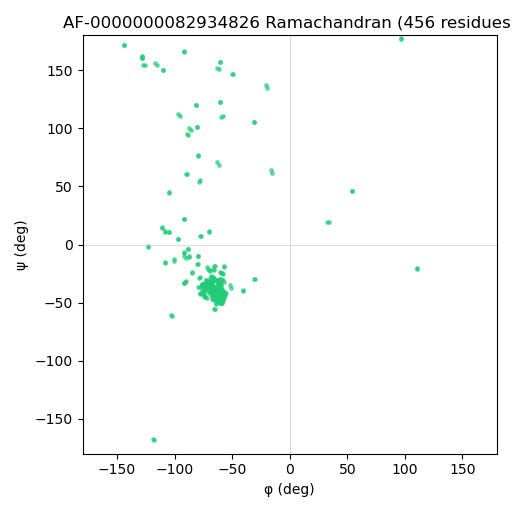ILE B 1 156 ? 24.438 -7.168 -17.203 1 58.38 156 ILE B N 1
ATOM 3051 C CA . ILE B 1 156 ? 23.641 -5.977 -16.906 1 58.38 156 ILE B CA 1
ATOM 3052 C C . ILE B 1 156 ? 23.766 -5.633 -15.422 1 58.38 156 ILE B C 1
ATOM 3054 O O . ILE B 1 156 ? 23.875 -4.461 -15.055 1 58.38 156 ILE B O 1
ATOM 3058 N N . LEU B 1 157 ? 23.812 -6.734 -14.688 1 58.12 157 LEU B N 1
ATOM 3059 C CA . LEU B 1 157 ? 23.828 -6.523 -13.25 1 58.12 157 LEU B CA 1
ATOM 3060 C C . LEU B 1 157 ? 25.172 -5.961 -12.789 1 58.12 157 LEU B C 1
ATOM 3062 O O . LEU B 1 157 ? 25.219 -5.16 -11.852 1 58.12 157 LEU B O 1
ATOM 3066 N N . SER B 1 158 ? 26.203 -6.621 -13.344 1 55.88 158 SER B N 1
ATOM 3067 C CA . SER B 1 158 ? 27.547 -6.195 -12.93 1 55.88 158 SER B CA 1
ATOM 3068 C C . SER B 1 158 ? 27.812 -4.746 -13.328 1 55.88 158 SER B C 1
ATOM 3070 O O . SER B 1 158 ? 28.641 -4.07 -12.727 1 55.88 158 SER B O 1
ATOM 3072 N N . LYS B 1 159 ? 27.312 -4.473 -14.406 1 51.97 159 LYS B N 1
ATOM 3073 C CA . LYS B 1 159 ? 27.516 -3.104 -14.867 1 51.97 159 LYS B CA 1
ATOM 3074 C C . LYS B 1 159 ? 26.547 -2.145 -14.195 1 51.97 159 LYS B C 1
ATOM 3076 O O . LYS B 1 159 ? 26.594 -0.934 -14.422 1 51.97 159 LYS B O 1
ATOM 3081 N N . LEU B 1 160 ? 25.625 -2.764 -13.523 1 49.38 160 LEU B N 1
ATOM 3082 C CA . LEU B 1 160 ? 24.625 -1.934 -12.852 1 49.38 160 LEU B CA 1
ATOM 3083 C C . LEU B 1 160 ? 25.188 -1.356 -11.555 1 49.38 160 LEU B C 1
ATOM 3085 O O . LEU B 1 160 ? 25.375 -2.084 -10.578 1 49.38 160 LEU B O 1
ATOM 3089 N N . PRO B 1 161 ? 26.297 -0.693 -11.547 1 47.16 161 PRO B N 1
ATOM 3090 C CA . PRO B 1 161 ? 26.531 0.097 -10.328 1 47.16 161 PRO B CA 1
ATOM 3091 C C . PRO B 1 161 ? 25.25 0.371 -9.555 1 47.16 161 PRO B C 1
ATOM 3093 O O . PRO B 1 161 ? 24.141 0.294 -10.109 1 47.16 161 PRO B O 1
ATOM 3096 N N . VAL B 1 162 ? 25.156 0.269 -8.164 1 52.41 162 VAL B N 1
ATOM 3097 C CA . VAL B 1 162 ? 23.938 0.869 -7.621 1 52.41 162 VAL B CA 1
ATOM 3098 C C . VAL B 1 162 ? 23.297 1.794 -8.656 1 52.41 162 VAL B C 1
ATOM 3100 O O . VAL B 1 162 ? 23.859 2.852 -8.977 1 52.41 162 VAL B O 1
ATOM 3103 N N . ILE B 1 163 ? 22.859 1.263 -9.758 1 57.72 163 ILE B N 1
ATOM 3104 C CA . ILE B 1 163 ? 22.422 1.875 -11.008 1 57.72 163 ILE B CA 1
ATOM 3105 C C . ILE B 1 163 ? 21.797 3.236 -10.719 1 57.72 163 ILE B C 1
ATOM 3107 O O . ILE B 1 163 ? 20.984 3.371 -9.805 1 57.72 163 ILE B O 1
ATOM 3111 N N . ASN B 1 164 ? 22.641 4.246 -11.086 1 68.44 164 ASN B N 1
ATOM 3112 C CA . ASN B 1 164 ? 22.25 5.652 -11.008 1 68.44 164 ASN B CA 1
ATOM 3113 C C . ASN B 1 164 ? 20.75 5.832 -11.234 1 68.44 164 ASN B C 1
ATOM 3115 O O . ASN B 1 164 ? 20.109 6.641 -10.562 1 68.44 164 ASN B O 1
ATOM 3119 N N . SER B 1 165 ? 20.266 4.836 -12.062 1 74 165 SER B N 1
ATOM 3120 C CA . SER B 1 165 ? 18.859 5.012 -12.383 1 74 165 SER B CA 1
ATOM 3121 C C . SER B 1 165 ? 17.969 4.57 -11.227 1 74 165 SER B C 1
ATOM 3123 O O . SER B 1 165 ? 16.984 5.246 -10.898 1 74 165 SER B O 1
ATOM 3125 N N . VAL B 1 166 ? 18.359 3.422 -10.648 1 75.38 166 VAL B N 1
ATOM 3126 C CA . VAL B 1 166 ? 17.562 2.928 -9.523 1 75.38 166 VAL B CA 1
ATOM 3127 C C . VAL B 1 166 ? 17.688 3.898 -8.344 1 75.38 166 VAL B C 1
ATOM 3129 O O . VAL B 1 166 ? 16.688 4.211 -7.695 1 75.38 166 VAL B O 1
ATOM 3132 N N . ASN B 1 167 ? 18.891 4.297 -8.156 1 76.69 167 ASN B N 1
ATOM 3133 C CA . ASN B 1 167 ? 19.141 5.285 -7.109 1 76.69 167 ASN B CA 1
ATOM 3134 C C . ASN B 1 167 ? 18.297 6.543 -7.309 1 76.69 167 ASN B C 1
ATOM 3136 O O . ASN B 1 167 ? 17.641 7.012 -6.375 1 76.69 167 ASN B O 1
ATOM 3140 N N . ARG B 1 168 ? 18.172 6.961 -8.453 1 82.5 168 ARG B N 1
ATOM 3141 C CA . ARG B 1 168 ? 17.453 8.188 -8.766 1 82.5 168 ARG B CA 1
ATOM 3142 C C . ARG B 1 168 ? 15.938 7.957 -8.766 1 82.5 168 ARG B C 1
ATOM 3144 O O . ARG B 1 168 ? 15.172 8.828 -8.336 1 82.5 168 ARG B O 1
ATOM 3151 N N . LEU B 1 169 ? 15.586 6.84 -9.219 1 85.62 169 LEU B N 1
ATOM 3152 C CA . LEU B 1 169 ? 14.164 6.52 -9.25 1 85.62 169 LEU B CA 1
ATOM 3153 C C . LEU B 1 169 ? 13.602 6.418 -7.84 1 85.62 169 LEU B C 1
ATOM 3155 O O . LEU B 1 169 ? 12.523 6.945 -7.559 1 85.62 169 LEU B O 1
ATOM 3159 N N . PHE B 1 170 ? 14.383 5.742 -6.996 1 83.94 170 PHE B N 1
ATOM 3160 C CA . PHE B 1 170 ? 13.922 5.641 -5.613 1 83.94 170 PHE B CA 1
ATOM 3161 C C . PHE B 1 170 ? 13.961 7 -4.93 1 83.94 170 PHE B C 1
ATOM 3163 O O . PHE B 1 170 ? 13.117 7.293 -4.074 1 83.94 170 PHE B O 1
ATOM 3170 N N . GLY B 1 171 ? 14.914 7.805 -5.32 1 86.5 171 GLY B N 1
ATOM 3171 C CA . GLY B 1 171 ? 14.891 9.188 -4.867 1 86.5 171 GLY B CA 1
ATOM 3172 C C . GLY B 1 171 ? 13.609 9.914 -5.223 1 86.5 171 GLY B C 1
ATOM 3173 O O . GLY B 1 171 ? 13.008 10.57 -4.375 1 86.5 171 GLY B O 1
ATOM 3174 N N . LEU B 1 172 ? 13.242 9.641 -6.465 1 91.25 172 LEU B N 1
ATOM 3175 C CA . LEU B 1 172 ? 12.016 10.25 -6.953 1 91.25 172 LEU B CA 1
ATOM 3176 C C . LEU B 1 172 ? 10.812 9.789 -6.133 1 91.25 172 LEU B C 1
ATOM 3178 O O . LEU B 1 172 ? 10 10.609 -5.707 1 91.25 172 LEU B O 1
ATOM 3182 N N . ILE B 1 173 ? 10.734 8.539 -5.812 1 92.06 173 ILE B N 1
ATOM 3183 C CA . ILE B 1 173 ? 9.625 7.953 -5.07 1 92.06 173 ILE B CA 1
ATOM 3184 C C . ILE B 1 173 ? 9.602 8.516 -3.646 1 92.06 173 ILE B C 1
ATOM 3186 O O . ILE B 1 173 ? 8.555 8.938 -3.156 1 92.06 173 ILE B O 1
ATOM 3190 N N . PHE B 1 174 ? 10.734 8.539 -3.021 1 89.94 174 PHE B N 1
ATOM 3191 C CA . PHE B 1 174 ? 10.805 9.07 -1.663 1 89.94 174 PHE B CA 1
ATOM 3192 C C . PHE B 1 174 ? 10.531 10.57 -1.648 1 89.94 174 PHE B C 1
ATOM 3194 O O . PHE B 1 174 ? 9.969 11.094 -0.687 1 89.94 174 PHE B O 1
ATOM 3201 N N . GLY B 1 175 ? 10.891 11.211 -2.752 1 91.5 175 GLY B N 1
ATOM 3202 C CA . GLY B 1 175 ? 10.578 12.625 -2.889 1 91.5 175 GLY B CA 1
ATOM 3203 C C . GLY B 1 175 ? 9.094 12.914 -2.961 1 91.5 175 GLY B C 1
ATOM 3204 O O . GLY B 1 175 ? 8.602 13.852 -2.338 1 91.5 175 GLY B O 1
ATOM 3205 N N . PHE B 1 176 ? 8.445 12.016 -3.65 1 94.06 176 PHE B N 1
ATOM 3206 C CA . PHE B 1 176 ? 6.992 12.148 -3.727 1 94.06 176 PHE B CA 1
ATOM 3207 C C . PHE B 1 176 ? 6.355 11.898 -2.367 1 94.06 176 PHE B C 1
ATOM 3209 O O . PHE B 1 176 ? 5.461 12.633 -1.948 1 94.06 176 PHE B O 1
ATOM 3216 N N . ALA B 1 177 ? 6.844 10.883 -1.678 1 94.06 177 ALA B N 1
ATOM 3217 C CA . ALA B 1 177 ? 6.32 10.555 -0.354 1 94.06 177 ALA B CA 1
ATOM 3218 C C . ALA B 1 177 ? 6.531 11.711 0.619 1 94.06 177 ALA B C 1
ATOM 3220 O O . ALA B 1 177 ? 5.613 12.094 1.346 1 94.06 177 ALA B O 1
ATOM 3221 N N . SER B 1 178 ? 7.711 12.305 0.568 1 92 178 SER B N 1
ATOM 3222 C CA . SER B 1 178 ? 7.992 13.445 1.429 1 92 178 SER B CA 1
ATOM 3223 C C . SER B 1 178 ? 7.148 14.656 1.033 1 92 178 SER B C 1
ATOM 3225 O O . SER B 1 178 ? 6.75 15.445 1.889 1 92 178 SER B O 1
ATOM 3227 N N . GLY B 1 179 ? 6.863 14.734 -0.266 1 93.31 179 GLY B N 1
ATOM 3228 C CA . GLY B 1 179 ? 6.02 15.805 -0.764 1 93.31 179 GLY B CA 1
ATOM 3229 C C . GLY B 1 179 ? 4.598 15.734 -0.242 1 93.31 179 GLY B C 1
ATOM 3230 O O . GLY B 1 179 ? 3.998 16.766 0.082 1 93.31 179 GLY B O 1
ATOM 3231 N N . VAL B 1 180 ? 4.102 14.547 -0.094 1 94.31 180 VAL B N 1
ATOM 3232 C CA . VAL B 1 180 ? 2.754 14.367 0.438 1 94.31 180 VAL B CA 1
ATOM 3233 C C . VAL B 1 180 ? 2.691 14.883 1.873 1 94.31 180 VAL B C 1
ATOM 3235 O O . VAL B 1 180 ? 1.761 15.602 2.24 1 94.31 180 VAL B O 1
ATOM 3238 N N . LEU B 1 181 ? 3.707 14.539 2.686 1 91 181 LEU B N 1
ATOM 3239 C CA . LEU B 1 181 ? 3.746 14.992 4.074 1 91 181 LEU B CA 1
ATOM 3240 C C . LEU B 1 181 ? 3.793 16.516 4.152 1 91 181 LEU B C 1
ATOM 3242 O O . LEU B 1 181 ? 3.072 17.125 4.945 1 91 181 LEU B O 1
ATOM 3246 N N . LYS B 1 182 ? 4.539 17.141 3.275 1 91.12 182 LYS B N 1
ATOM 3247 C CA . LYS B 1 182 ? 4.691 18.594 3.271 1 91.12 182 LYS B CA 1
ATOM 3248 C C . LYS B 1 182 ? 3.396 19.281 2.838 1 91.12 182 LYS B C 1
ATOM 3250 O O . LYS B 1 182 ? 2.994 20.281 3.428 1 91.12 182 LYS B O 1
ATOM 3255 N N . ILE B 1 183 ? 2.789 18.703 1.857 1 94.25 183 ILE B N 1
ATOM 3256 C CA . ILE B 1 183 ? 1.54 19.281 1.372 1 94.25 183 ILE B CA 1
ATOM 3257 C C . ILE B 1 183 ? 0.453 19.125 2.434 1 94.25 183 ILE B C 1
ATOM 3259 O O . ILE B 1 183 ? -0.396 20 2.592 1 94.25 183 ILE B O 1
ATOM 3263 N N . TRP B 1 184 ? 0.504 17.984 3.131 1 91 184 TRP B N 1
ATOM 3264 C CA . TRP B 1 184 ? -0.461 17.781 4.207 1 91 184 TRP B CA 1
ATOM 3265 C C . TRP B 1 184 ? -0.278 18.812 5.309 1 91 184 TRP B C 1
ATOM 3267 O O . TRP B 1 184 ? -1.257 19.344 5.844 1 91 184 TRP B O 1
ATOM 3277 N N . VAL B 1 185 ? 0.944 19.109 5.676 1 89.38 185 VAL B N 1
ATOM 3278 C CA . VAL B 1 185 ? 1.221 20.125 6.68 1 89.38 185 VAL B CA 1
ATOM 3279 C C . VAL B 1 185 ? 0.718 21.484 6.188 1 89.38 185 VAL B C 1
ATOM 3281 O O . VAL B 1 185 ? 0.093 22.234 6.941 1 89.38 185 VAL B O 1
ATOM 3284 N N . PHE B 1 186 ? 0.966 21.781 4.949 1 92.38 186 PHE B N 1
ATOM 3285 C CA . PHE B 1 186 ? 0.5 23.031 4.355 1 92.38 186 PHE B CA 1
ATOM 3286 C C . PHE B 1 186 ? -1.017 23.141 4.453 1 92.38 186 PHE B C 1
ATOM 3288 O O . PHE B 1 186 ? -1.544 24.188 4.836 1 92.38 186 PHE B O 1
ATOM 3295 N N . PHE B 1 187 ? -1.718 22.047 4.172 1 91 187 PHE B N 1
ATOM 3296 C CA . PHE B 1 187 ? -3.176 22.078 4.1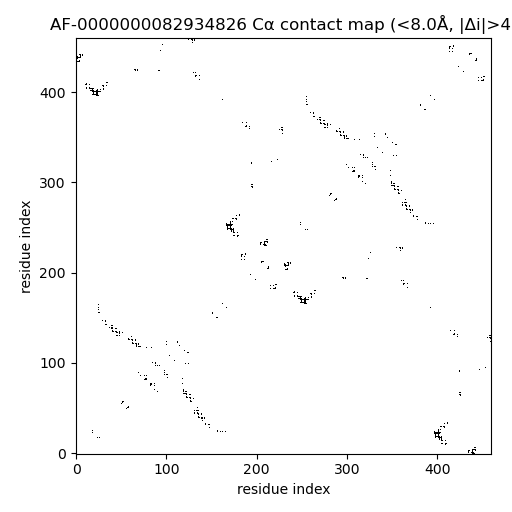56 1 91 187 PHE B CA 1
ATOM 3297 C C . PHE B 1 187 ? -3.73 22.172 5.574 1 91 187 PHE B C 1
ATOM 3299 O O . PHE B 1 187 ? -4.793 22.75 5.793 1 91 187 PHE B O 1
ATOM 3306 N N . ILE B 1 188 ? -3.033 21.625 6.496 1 87 188 ILE B N 1
ATOM 3307 C CA . ILE B 1 188 ? -3.479 21.766 7.879 1 87 188 ILE B CA 1
ATOM 3308 C C . ILE B 1 188 ? -3.395 23.234 8.305 1 87 188 ILE B C 1
ATOM 3310 O O . ILE B 1 188 ? -4.273 23.734 9.008 1 87 188 ILE B O 1
ATOM 3314 N N . VAL B 1 189 ? -2.365 23.906 7.895 1 89.31 189 VAL B N 1
ATOM 3315 C CA . VAL B 1 189 ? -2.221 25.328 8.188 1 89.31 189 VAL B CA 1
ATOM 3316 C C . VAL B 1 189 ? -3.324 26.109 7.484 1 89.31 189 VAL B C 1
ATOM 3318 O O . VAL B 1 189 ? -3.932 27.016 8.078 1 89.31 189 VAL B O 1
ATOM 3321 N N . LEU B 1 190 ? -3.609 25.703 6.285 1 89.81 190 LEU B N 1
ATOM 3322 C CA . LEU B 1 190 ? -4.656 26.375 5.527 1 89.81 190 LEU B CA 1
ATOM 3323 C C . LEU B 1 190 ? -6.016 26.203 6.195 1 89.81 190 LEU B C 1
ATOM 3325 O O . LEU B 1 190 ? -6.871 27.078 6.113 1 89.81 190 LEU B O 1
ATOM 3329 N N . PHE B 1 191 ? -6.207 25.094 6.867 1 83.44 191 PHE B N 1
ATOM 3330 C CA . PHE B 1 191 ? -7.453 24.781 7.551 1 83.44 191 PHE B CA 1
ATOM 3331 C C . PHE B 1 191 ? -7.785 25.828 8.602 1 83.44 191 PHE B C 1
ATOM 3333 O O . PHE B 1 191 ? -8.953 26.141 8.836 1 83.44 191 PHE B O 1
ATOM 3340 N N . ILE B 1 192 ? -6.762 26.438 9.172 1 83 192 ILE B N 1
ATOM 3341 C CA . ILE B 1 192 ? -6.938 27.453 10.211 1 83 192 ILE B CA 1
ATOM 3342 C C . ILE B 1 192 ? -7.75 28.625 9.656 1 83 192 ILE B C 1
ATOM 3344 O O . ILE B 1 192 ? -8.516 29.25 10.391 1 83 192 ILE B O 1
ATOM 3348 N N . PHE B 1 193 ? -7.719 28.781 8.367 1 86 193 PHE B N 1
ATOM 3349 C CA . PHE B 1 193 ? -8.328 29.969 7.77 1 86 193 PHE B CA 1
ATOM 3350 C C . PHE B 1 193 ? -9.656 29.625 7.117 1 86 193 PHE B C 1
ATOM 3352 O O . PHE B 1 193 ? -10.203 30.422 6.348 1 86 193 PHE B O 1
ATOM 3359 N N . GLN B 1 194 ? -10.156 28.469 7.344 1 80.25 194 GLN B N 1
ATOM 3360 C CA . GLN B 1 194 ? -11.352 27.984 6.668 1 80.25 194 GLN B CA 1
ATOM 3361 C C . GLN B 1 194 ? -12.547 28.891 6.949 1 80.25 194 GLN B C 1
ATOM 3363 O O . GLN B 1 194 ? -13.406 29.078 6.086 1 80.25 194 GLN B O 1
ATOM 3368 N N . SER B 1 195 ? -12.617 29.5 8.219 1 76.5 195 SER B N 1
ATOM 3369 C CA . SER B 1 195 ? -13.758 30.312 8.617 1 76.5 195 SER B CA 1
ATOM 3370 C C . SER B 1 195 ? -13.539 31.781 8.297 1 76.5 195 SER B C 1
ATOM 3372 O O . SER B 1 195 ? -14.414 32.625 8.523 1 76.5 195 SER B O 1
ATOM 3374 N N . ASN B 1 196 ? -12.305 32.031 7.859 1 80.31 196 ASN B N 1
ATOM 3375 C CA . ASN B 1 196 ? -11.977 33.438 7.516 1 80.31 196 ASN B CA 1
ATOM 3376 C C . ASN B 1 196 ? -12.477 33.781 6.117 1 80.31 196 ASN B C 1
ATOM 3378 O O . ASN B 1 196 ? -12.078 33.156 5.133 1 80.31 196 ASN B O 1
ATOM 3382 N N . PRO B 1 197 ? -13.328 34.75 6.02 1 81.69 197 PRO B N 1
ATOM 3383 C CA . PRO B 1 197 ? -13.891 35.156 4.723 1 81.69 197 PRO B CA 1
ATOM 3384 C C . PRO B 1 197 ? -12.82 35.562 3.723 1 81.69 197 PRO B C 1
ATOM 3386 O O . PRO B 1 197 ? -13.016 35.469 2.51 1 81.69 197 PRO B O 1
ATOM 3389 N N . ALA B 1 198 ? -11.68 36 4.234 1 85.06 198 ALA B N 1
ATOM 3390 C CA . ALA B 1 198 ? -10.594 36.469 3.369 1 85.06 198 ALA B CA 1
ATOM 3391 C C . ALA B 1 198 ? -10.047 35.312 2.527 1 85.06 198 ALA B C 1
ATOM 3393 O O . ALA B 1 198 ? -9.438 35.531 1.477 1 85.06 198 ALA B O 1
ATOM 3394 N N . PHE B 1 199 ? -10.352 34.125 2.986 1 90.12 199 PHE B N 1
ATOM 3395 C CA . PHE B 1 199 ? -9.781 32.969 2.309 1 90.12 199 PHE B CA 1
ATOM 3396 C C . PHE B 1 199 ? -10.867 32.188 1.575 1 90.12 199 PHE B C 1
ATOM 3398 O O . PHE B 1 199 ? -10.641 31.031 1.163 1 90.12 199 PHE B O 1
ATOM 3405 N N . GLU B 1 200 ? -12.008 32.812 1.416 1 87 200 GLU B N 1
ATOM 3406 C CA . GLU B 1 200 ? -13.141 32.125 0.8 1 87 200 GLU B CA 1
ATOM 3407 C C . GLU B 1 200 ? -12.812 31.656 -0.616 1 87 200 GLU B C 1
ATOM 3409 O O . GLU B 1 200 ? -13.141 30.531 -1.005 1 87 200 GLU B O 1
ATOM 3414 N N . LYS B 1 201 ? -12.133 32.531 -1.365 1 91.31 201 LYS B N 1
ATOM 3415 C CA . LYS B 1 201 ? -11.797 32.219 -2.752 1 91.31 201 LYS B CA 1
ATOM 3416 C C . LYS B 1 201 ? -10.859 31.016 -2.834 1 91.31 201 LYS B C 1
ATOM 3418 O O . LYS B 1 201 ? -10.977 30.188 -3.742 1 91.31 201 LYS B O 1
ATOM 3423 N N . ILE B 1 202 ? -9.961 30.875 -1.9 1 92.88 202 ILE B N 1
ATOM 3424 C CA . ILE B 1 202 ? -8.992 29.797 -1.872 1 92.88 202 ILE B CA 1
ATOM 3425 C C . ILE B 1 202 ? -9.711 28.469 -1.611 1 92.88 202 ILE B C 1
ATOM 3427 O O . ILE B 1 202 ? -9.453 27.469 -2.285 1 92.88 202 ILE B O 1
ATOM 3431 N N . PHE B 1 203 ? -10.633 28.5 -0.754 1 90.06 203 PHE B N 1
ATOM 3432 C CA . PHE B 1 203 ? -11.336 27.266 -0.392 1 90.06 203 PHE B CA 1
ATOM 3433 C C . PHE B 1 203 ? -12.32 26.875 -1.479 1 90.06 203 PHE B C 1
ATOM 3435 O O . PHE B 1 203 ? -12.555 25.688 -1.71 1 90.06 203 PHE B O 1
ATOM 3442 N N . LEU B 1 204 ? -12.891 27.875 -2.088 1 88.81 204 LEU B N 1
ATOM 3443 C CA . LEU B 1 204 ? -13.719 27.578 -3.248 1 88.81 204 LEU B CA 1
ATOM 3444 C C . LEU B 1 204 ? -12.898 26.922 -4.348 1 88.81 204 LEU B C 1
ATOM 3446 O O . LEU B 1 204 ? -13.344 25.953 -4.98 1 88.81 204 LEU B O 1
ATOM 3450 N N . LEU B 1 205 ? -11.734 27.484 -4.562 1 92.75 205 LEU B N 1
ATOM 3451 C CA . LEU B 1 205 ? -10.812 26.891 -5.535 1 92.75 205 LEU B CA 1
ATOM 3452 C C . LEU B 1 205 ? -10.484 25.453 -5.172 1 92.75 205 LEU B C 1
ATOM 3454 O O . LEU B 1 205 ? -10.438 24.578 -6.047 1 92.75 205 LEU B O 1
ATOM 3458 N N . LEU B 1 206 ? -10.281 25.172 -3.943 1 92.56 206 LEU B N 1
ATOM 3459 C CA . LEU B 1 206 ? -9.953 23.844 -3.441 1 92.56 206 LEU B CA 1
ATOM 3460 C C . LEU B 1 206 ? -11.125 22.891 -3.629 1 92.56 206 LEU B C 1
ATOM 3462 O O . LEU B 1 206 ? -10.938 21.75 -4.066 1 92.56 206 LEU B O 1
ATOM 3466 N N . GLU B 1 207 ? -12.297 23.391 -3.371 1 88.38 207 GLU B N 1
ATOM 3467 C CA . GLU B 1 207 ? -13.5 22.578 -3.467 1 88.38 207 GLU B CA 1
ATOM 3468 C C . GLU B 1 207 ? -13.773 22.156 -4.91 1 88.38 207 GLU B C 1
ATOM 3470 O O . GLU B 1 207 ? -14.344 21.094 -5.16 1 88.38 207 GLU B O 1
ATOM 3475 N N . ASN B 1 208 ? -13.344 22.969 -5.773 1 92.5 208 ASN B N 1
ATOM 3476 C CA . ASN B 1 208 ? -13.594 22.703 -7.184 1 92.5 208 ASN B CA 1
ATOM 3477 C C . ASN B 1 208 ? -12.398 22.031 -7.844 1 92.5 208 ASN B C 1
ATOM 3479 O O . ASN B 1 208 ? -12.383 21.828 -9.062 1 92.5 208 ASN B O 1
ATOM 3483 N N . SER B 1 209 ? -11.422 21.703 -7.117 1 93.31 209 SER B N 1
ATOM 3484 C CA . SER B 1 209 ? -10.25 21 -7.625 1 93.31 209 SER B CA 1
ATOM 3485 C C . SER B 1 209 ? -10.406 19.5 -7.492 1 93.31 209 SER B C 1
ATOM 3487 O O . SER B 1 209 ? -11.367 19.016 -6.875 1 93.31 209 SER B O 1
ATOM 3489 N N . THR B 1 210 ? -9.562 18.781 -8.156 1 94.5 210 THR B N 1
ATOM 3490 C CA . THR B 1 210 ? -9.648 17.328 -8.094 1 94.5 210 THR B CA 1
ATOM 3491 C C . THR B 1 210 ? -8.578 16.75 -7.176 1 94.5 210 THR B C 1
ATOM 3493 O O . THR B 1 210 ? -8.891 16.172 -6.133 1 94.5 210 THR B O 1
ATOM 3496 N N . TYR B 1 211 ? -7.316 17 -7.523 1 94.56 211 TYR B N 1
ATOM 3497 C CA . TYR B 1 211 ? -6.203 16.422 -6.777 1 94.56 211 TYR B CA 1
ATOM 3498 C C . TYR B 1 211 ? -5.992 17.156 -5.457 1 94.56 211 TYR B C 1
ATOM 3500 O O . TYR B 1 211 ? -5.789 16.531 -4.418 1 94.56 211 TYR B O 1
ATOM 3508 N N . ALA B 1 212 ? -6.086 18.453 -5.523 1 94.94 212 ALA B N 1
ATOM 3509 C CA . ALA B 1 212 ? -5.902 19.25 -4.312 1 94.94 212 ALA B CA 1
ATOM 3510 C C . ALA B 1 212 ? -6.984 18.938 -3.283 1 94.94 212 ALA B C 1
ATOM 3512 O O . ALA B 1 212 ? -6.699 18.797 -2.092 1 94.94 212 ALA B O 1
ATOM 3513 N N . LYS B 1 213 ? -8.172 18.812 -3.771 1 92.31 213 LYS B N 1
ATOM 3514 C CA . LYS B 1 213 ? -9.289 18.5 -2.889 1 92.31 213 LYS B CA 1
ATOM 3515 C C . LYS B 1 213 ? -9.086 17.141 -2.209 1 92.31 213 LYS B C 1
ATOM 3517 O O . LYS B 1 213 ? -9.344 17 -1.014 1 92.31 213 LYS B O 1
ATOM 3522 N N . TYR B 1 214 ? -8.609 16.234 -3 1 91.25 214 TYR B N 1
ATOM 3523 C CA . TYR B 1 214 ? -8.375 14.891 -2.467 1 91.25 214 TYR B CA 1
ATOM 3524 C C . TYR B 1 214 ? -7.348 14.93 -1.341 1 91.25 214 TYR B C 1
ATOM 3526 O O . TYR B 1 214 ? -7.562 14.336 -0.28 1 91.25 214 TYR B O 1
ATOM 3534 N N . LEU B 1 215 ? -6.219 15.594 -1.547 1 91.88 215 LEU B N 1
ATOM 3535 C CA . LEU B 1 215 ? -5.145 15.68 -0.562 1 91.88 215 LEU B CA 1
ATOM 3536 C C . LEU B 1 215 ? -5.602 16.438 0.68 1 91.88 215 LEU B C 1
ATOM 3538 O O . LEU B 1 215 ? -5.172 16.125 1.794 1 91.88 215 LEU B O 1
ATOM 3542 N N . TYR B 1 216 ? -6.543 17.406 0.45 1 89.25 216 TYR B N 1
ATOM 3543 C CA . TYR B 1 216 ? -7.074 18.172 1.563 1 89.25 216 TYR B CA 1
ATOM 3544 C C . TYR B 1 216 ? -8.047 17.344 2.395 1 89.25 216 TYR B C 1
ATOM 3546 O O . TYR B 1 216 ? -7.973 17.344 3.627 1 89.25 216 TYR B O 1
ATOM 3554 N N . GLU B 1 217 ? -8.922 16.594 1.78 1 83.5 217 GLU B N 1
ATOM 3555 C CA . GLU B 1 217 ? -9.969 15.82 2.453 1 83.5 217 GLU B CA 1
ATOM 3556 C C . GLU B 1 217 ? -9.391 14.578 3.117 1 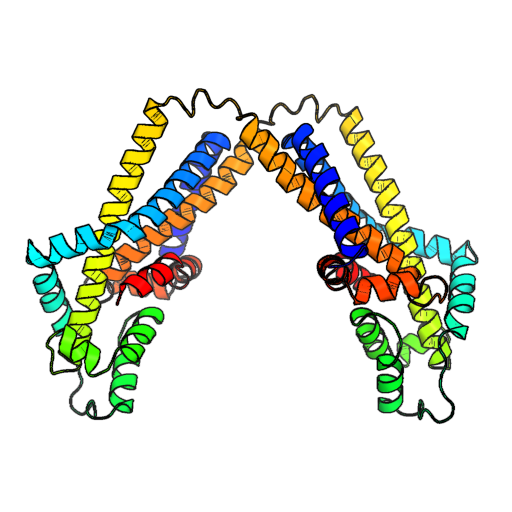83.5 217 GLU B C 1
ATOM 3558 O O . GLU B 1 217 ? -9.836 14.18 4.199 1 83.5 217 GLU B O 1
ATOM 3563 N N . TYR B 1 218 ? -8.414 14.016 2.445 1 85.5 218 TYR B N 1
ATOM 3564 C CA . TYR B 1 218 ? -7.828 12.789 2.98 1 85.5 218 TYR B CA 1
ATOM 3565 C C . TYR B 1 218 ? -6.465 13.062 3.604 1 85.5 218 TYR B C 1
ATOM 3567 O O . TYR B 1 218 ? -5.488 12.367 3.307 1 85.5 218 TYR B O 1
ATOM 3575 N N . ASN B 1 219 ? -6.477 14.109 4.336 1 85.5 219 ASN B N 1
ATOM 3576 C CA . ASN B 1 219 ? -5.281 14.453 5.098 1 85.5 219 ASN B CA 1
ATOM 3577 C C . ASN B 1 219 ? -5.188 13.641 6.387 1 85.5 219 ASN B C 1
ATOM 3579 O O . ASN B 1 219 ? -5.879 13.938 7.363 1 85.5 219 ASN B O 1
ATOM 3583 N N . TYR B 1 220 ? -4.34 12.594 6.375 1 77.5 220 TYR B N 1
ATOM 3584 C CA . TYR B 1 220 ? -4.238 11.688 7.516 1 77.5 220 TYR B CA 1
ATOM 3585 C C . TYR B 1 220 ? -3.578 12.375 8.703 1 77.5 220 TYR B C 1
ATOM 3587 O O . TYR B 1 220 ? -3.777 11.977 9.852 1 77.5 220 TYR B O 1
ATOM 3595 N N . LEU B 1 221 ? -2.867 13.367 8.406 1 77.12 221 LEU B N 1
ATOM 3596 C CA . LEU B 1 221 ? -2.252 14.117 9.492 1 77.12 221 LEU B CA 1
ATOM 3597 C C . LEU B 1 221 ? -3.311 14.82 10.336 1 77.12 221 LEU B C 1
ATOM 3599 O O . LEU B 1 221 ? -3.176 14.922 11.555 1 77.12 221 LEU B O 1
ATOM 3603 N N . LEU B 1 222 ? -4.34 15.289 9.641 1 71.06 222 LEU B N 1
ATOM 3604 C CA . LEU B 1 222 ? -5.426 15.961 10.344 1 71.06 222 LEU B CA 1
ATOM 3605 C C . LEU B 1 222 ? -6.176 14.977 11.242 1 71.06 222 LEU B C 1
ATOM 3607 O O . LEU B 1 222 ? -6.586 15.328 12.344 1 71.06 222 LEU B O 1
ATOM 3611 N N . LYS B 1 223 ? -6.352 13.766 10.742 1 64.94 223 LYS B N 1
ATOM 3612 C CA . LYS B 1 223 ? -7.031 12.734 11.523 1 64.94 223 LYS B CA 1
ATOM 3613 C C . LYS B 1 223 ? -6.246 12.398 12.789 1 64.94 223 LYS B C 1
ATOM 3615 O O . LYS B 1 223 ? -6.836 12.172 13.844 1 64.94 223 LYS B O 1
ATOM 3620 N N . PHE B 1 224 ? -4.98 12.453 12.562 1 64.06 224 PHE B N 1
ATOM 3621 C CA . PHE B 1 224 ? -4.117 12.203 13.711 1 64.06 224 PHE B CA 1
ATOM 3622 C C . PHE B 1 224 ? -4.164 13.367 14.695 1 64.06 224 PHE B C 1
ATOM 3624 O O . PHE B 1 224 ? -4.156 13.164 15.906 1 64.06 224 PHE B O 1
ATOM 3631 N N . VAL B 1 225 ? -4.273 14.578 14.094 1 61 225 VAL B N 1
ATOM 3632 C CA . VAL B 1 225 ? -4.328 15.789 14.914 1 61 225 VAL B CA 1
ATOM 3633 C C . VAL B 1 225 ? -5.695 15.891 15.586 1 61 225 VAL B C 1
ATOM 3635 O O . VAL B 1 225 ? -5.812 16.453 16.688 1 61 225 VAL B O 1
ATOM 3638 N N . GLY B 1 226 ? -6.828 15.633 14.773 1 56.31 226 GLY B N 1
ATOM 3639 C CA . GLY B 1 226 ? -8.156 15.641 15.359 1 56.31 226 GLY B CA 1
ATOM 3640 C C . GLY B 1 226 ? -8.211 14.977 16.719 1 56.31 226 GLY B C 1
ATOM 3641 O O . GLY B 1 226 ? -9.031 15.352 17.562 1 56.31 226 GLY B O 1
ATOM 3642 N N . GLY B 1 227 ? -7.438 13.844 16.812 1 53.56 227 GLY B N 1
ATOM 3643 C CA . GLY B 1 227 ? -7.289 13.445 18.203 1 53.56 227 GLY B CA 1
ATOM 3644 C C . GLY B 1 227 ? -6.688 14.539 19.078 1 53.56 227 GLY B C 1
ATOM 3645 O O . GLY B 1 227 ? -6.609 14.391 20.297 1 53.56 227 GLY B O 1
ATOM 3646 N N . LEU B 1 228 ? -6.078 15.43 18.438 1 52.53 228 LEU B N 1
ATOM 3647 C CA . LEU B 1 228 ? -5.547 16.625 19.078 1 52.53 228 LEU B CA 1
ATOM 3648 C C . LEU B 1 228 ? -6.648 17.391 19.812 1 52.53 228 LEU B C 1
ATOM 3650 O O . LEU B 1 228 ? -6.367 18.172 20.734 1 52.53 228 LEU B O 1
ATOM 3654 N N . PHE B 1 229 ? -7.82 17.328 19.281 1 49.91 229 PHE B N 1
ATOM 3655 C CA . PHE B 1 229 ? -8.898 18.234 19.641 1 49.91 229 PHE B CA 1
ATOM 3656 C C . PHE B 1 229 ? -9.375 17.984 21.078 1 49.91 229 PHE B C 1
ATOM 3658 O O . PHE B 1 229 ? -10.031 18.828 21.672 1 49.91 229 PHE B O 1
ATOM 3665 N N . LEU B 1 230 ? -9.219 16.688 21.609 1 43.22 230 LEU B N 1
ATOM 3666 C CA . LEU B 1 230 ? -9.703 16.672 22.984 1 43.22 230 LEU B CA 1
ATOM 3667 C C . LEU B 1 230 ? -8.578 17.031 23.953 1 43.22 230 LEU B C 1
ATOM 3669 O O . LEU B 1 230 ? -7.434 16.641 23.75 1 43.22 230 LEU B O 1
#

Sequence (460 aa):
MNVADILVLAFFVVNGWIAYKRGLVLSLFKLISSIASMILSYTLYPIVSAYLRTSTSLFDKMKTQIAPTILVPEGTKINTLEGQVNFINDLNVPKFLKGVLVENNNSEIYSIFQVDSLKDYIAGYIANICINIISMVIVFFVVSVGLRILIGIMDILSKLPVINSVNRLFGLIFGFASGVLKIWVFFIVLFIFQSNPAFEKIFLLLENSTYAKYLYEYNYLLKFVGGLFLMNVADILVLAFFVVNGWIAYKRGLVLSLFKLISSIASMILSYTLYPIVSAYLRTSTSLFDKMKTQIAPTILVPEGTKINTLEGQVNFINDLNVPKFLKGVLVENNNSEIYSIFQVDSLKDYIAGYIANICINIISMVIVFFVVSVGLRILIGIMDILSKLPVINSVNRLFGLIFGFASGVLKIWVFFIVLFIFQSNPAFEKIFLLLENSTYAKYLYEYNYLLKFVGGLFL

Organism: NCBI:txid1450156

InterPro domains:
  IPR003825 Colicin V production, CvpA [PF02674] (120-215)

pLDDT: mean 83.98, std 10.64, range [43.22, 96.62]

Solvent-accessible surface area (backbone atoms only — not comparable to full-atom values): 23733 Å² total; per-residue (Å²): 123,41,70,50,23,49,53,51,49,50,50,37,50,52,41,16,48,54,16,28,72,63,15,31,69,58,20,45,50,51,31,51,44,49,53,50,18,49,55,49,13,67,72,48,15,60,61,46,27,52,46,42,54,72,74,39,65,55,45,60,51,42,23,64,63,40,37,75,64,58,73,76,60,91,82,65,51,62,86,36,72,65,38,39,44,51,54,49,66,66,45,82,63,55,70,70,55,40,51,51,51,55,73,53,67,45,70,68,50,28,58,74,70,70,39,92,43,71,60,52,40,52,19,47,51,52,23,49,43,38,46,45,48,53,20,25,52,52,39,26,52,55,45,35,52,50,50,51,49,50,44,60,71,61,37,48,62,77,66,38,48,91,33,68,62,57,33,20,49,45,0,25,53,32,14,38,56,39,36,51,55,52,50,38,53,52,43,56,58,52,52,63,39,56,68,37,74,91,40,46,69,60,51,52,46,32,70,65,19,55,62,39,29,47,51,58,73,65,29,63,66,52,61,60,42,55,64,59,65,109,122,40,70,49,22,50,52,52,49,48,51,39,51,53,40,15,49,54,15,25,73,64,15,30,68,59,20,44,49,51,31,50,44,50,52,50,18,49,55,49,13,66,73,47,15,61,62,48,27,52,45,42,54,72,75,38,66,53,45,61,51,41,22,64,64,38,38,74,65,58,73,77,61,91,81,64,51,62,87,36,71,64,39,38,46,51,53,49,67,66,46,83,63,57,69,69,55,39,50,50,52,54,73,53,67,46,71,68,49,27,58,75,70,69,39,92,42,70,61,51,39,52,19,46,51,52,22,49,42,37,45,44,49,52,22,26,51,51,38,25,51,54,44,36,53,50,51,51,50,50,43,59,70,61,39,49,62,78,68,38,50,88,34,68,60,58,34,20,49,46,0,25,52,31,15,38,56,40,37,51,56,52,51,39,54,52,45,57,59,52,53,63,40,56,70,39,72,90,41,45,68,60,52,51,46,33,69,67,19,54,63,40,30,48,52,57,75,65,30,64,66,52,61,61,41,55,64,59,64,110

Secondary structure (DSSP, 8-state):
--HHHHHHHHHHHHHHHHHHHH-HHHHHHHHHHHHHHHHHHHHHHHHHHHHHHHHSSHHHHHHHHHGGG----TT--TTSHHHHHHHHHTSSS-HHHHHHHHHT-SHHHHHHHT--SHHHHHHHHHHHHHHHHHHHHHHHHHHHHHHHHHHHHTTTTTS-SS-HHHHHHHHHHHHHHHHHHHHHHHHHHHHTTTT-GGGHHHHHHHHT-SHHHHHHHT-HHHHHHHGGG-/--HHHHHHHHHHHHHHHHHHHH-HHHHHHHHHHHHHHHHHHHHHHHHHHHHHHHHSSHHHHHHHHHGGG----TT--TTSHHHHHHHHHHSSS-HHHHHHHHHT-SHHHHHHHT--SHHHHHHHHHHHHHHHHHHHHHHHHHHHHHHHHHHHHTTTTTS-SS-HHHHHHHHHHHHHHHHHHHHHHHHHHHHTTTT-GGGHHHHHHHHT-SHHHHHHHT-HHHHHHHGGG-